Protein 7U9J (pdb70)

InterPro domains:
  IPR010335 Mesothelin [PF06060] (1-629)
  IPR026664 Stereocilin-related [PTHR23412] (51-610)

Secondary structure (DSSP, 8-state):
--SPPTT---SS--GGGGGS-HHHHHHHS-HHHHHHTGGGTTTS---HHHHHHHHHHHHHH-TT---HHHHTT-GGGGGG--HHHHHT-----HHHHHHHHHHTTTSPPPHHHHHHHHHHHHHHTS--HHHHHHHHHH-TTSGGGS-HHHHHTS-GGGGGG--GGGGTT--HHHHHHHHHHHHHHTTTS-HHHHHHHHGGGT-GGGT--/--SPPTT---SS--GGGGGS-HHHHHHH--HHHHHHTGGGTTTS---HHHHHHHHHHHHHH-TT---HHHHTT-GGGGGG--HHHHHT-----HHHHHHHHHHHTSS---HHHHHHHHHHHHHHTS--HHHHHHHHHH-TTSGGGS-HHHHHT--GGGGGG--GGGGTT--HHHHHHHHHHHHHHTTTS-HHHHHHHHGGGT-GGGG--

Nearest PDB structures (foldseek):
  7u9j-assembly2_B  TM=9.904E-01  e=1.096E-32  Homo sapiens
  8cx3-assembly6_F  TM=9.567E-01  e=3.334E-30  Homo sapiens
  8fsl-assembly2_F  TM=9.576E-01  e=5.582E-28  Insect expression vector pBlueBacmsGCA1His
  8cyh-assembly1_M  TM=9.096E-01  e=7.662E-26  Homo sapiens
  8cxc-assembly1_M  TM=9.349E-01  e=1.370E-24  Homo sapiens

Sequence (418 aa):
KTACPSGKKAREIDESLIFYKKWELEACVDAALLATQMDRVNAIPFTYEQLDVLKHKLDELYPQGYPESVIQHLGYLFLKMSPEDIRKWNVTSLETLKALLEVNKGHEMSPQVATLIDRFVKGRGQLDKDTLDTLTAFYPGYLCSLSPEELSSVPPSSIWAVRPQDLDTCDPRQLDVLYPKARLAFQNMNGSEYFVKIQSFLGHHHHHHKTACPSGKKAREIDESLIFYKKWELEACVDAALLATQMDRVNAIPFTYEQLDVLKHKLDELYPQGYPESVIQHLGYLFLKMSPEDIRKWNVTSLETLKALLEVNKGHEMSPQVATLIDRFVKGRGQLDKDTLDTLTAFYPGYLCSLSPEELSSVPPSSIWAVRPQDLDTCDPRQLDVLYPKARLAFQNMNGSEYFVKIQSFLGHHHHHH

GO terms:
  GO:0005576 extracellular region (C, TAS)
  GO:0005788 endoplasmic reticulum lumen (C, TAS)
  GO:0005886 plasma membrane (C, TAS)
  GO:0005886 plasma membrane (C, IDA)
  GO:0005515 protein binding (F, IPI)

Solvent-accessible surface area: 21860 Å² total; per-residue (Å²): 181,132,75,40,43,122,83,71,128,10,186,106,8,56,112,61,4,12,151,30,140,103,72,12,0,81,29,6,2,86,20,53,31,0,8,111,42,1,79,150,1,63,94,15,67,17,17,40,47,12,27,58,12,2,30,101,16,0,38,100,67,46,88,126,10,11,48,35,72,3,0,82,75,0,19,140,5,2,104,52,4,43,41,101,23,0,133,90,3,96,10,82,42,24,115,2,0,75,43,0,1,96,21,10,144,76,100,90,73,36,90,40,0,44,24,2,7,63,76,2,23,143,51,92,65,80,9,27,76,78,0,1,52,10,0,4,78,52,25,90,12,31,2,11,75,24,47,50,144,96,0,56,88,4,24,45,68,0,1,118,4,17,102,78,95,6,5,100,56,1,43,2,97,12,5,86,34,0,57,52,33,0,124,126,16,8,141,130,28,100,53,83,74,62,136,100,84,9,51,33,5,60,3,88,106,30,101,105,112,174,139,75,37,44,120,78,61,121,10,175,84,2,49,102,62,5,13,151,29,126,100,67,16,0,73,35,5,3,86,17,50,38,0,9,113,25,1,91,94,2,71,94,16,70,17,19,38,40,10,38,56,4,3,25,87,14,0,41,105,67,56,76,154,18,11,50,33,73,6,0,77,71,0,16,138,4,1,66,49,5,41,37,106,30,1,123,85,5,107,17,96,44,24,112,3,0,73,42,2,2,88,19,3,126,68,65,92,86,32,87,39,0,45,24,3,8,67,84,3,27,149,66,88,65,86,10,26,77,80,0,1,51,11,0,4,81,42,31,83,13,31,2,15,79,25,42,36,130,97,0,63,87,4,26,45,67,0,1,114,2,18,100,85,100,6,4,98,74,2,42,3,100,12,5,86,34,0,54,53,31,0,126,123,16,7,135,134,24,125,57,94,72,61,134,108,91,9,54,28,4,58,4,91,105,26,102,107,95

B-factor: mean 26.8, std 13.69, range [8.22, 131.92]

Structure (mmCIF, N/CA/C/O backbone):
data_7U9J
#
_entry.id   7U9J
#
_cell.length_a   96.762
_cell.length_b   78.611
_cell.length_c   74.332
_cell.angle_alpha   90.000
_cell.angle_beta   108.150
_cell.angle_gamma   90.000
#
_symmetry.space_group_name_H-M   'C 1 2 1'
#
loop_
_entity.id
_entity.type
_entity.pdbx_description
1 polymer 'Isoform 3 of Mesothelin'
2 non-polymer 'SULFATE ION'
3 non-polymer GLYCEROL
4 water water
#
loop_
_atom_site.group_PDB
_atom_site.id
_atom_site.type_symbol
_atom_site.label_atom_id
_atom_site.label_alt_id
_atom_site.label_comp_id
_atom_site.label_asym_id
_atom_site.label_entity_id
_atom_site.label_seq_id
_atom_site.pdbx_PDB_ins_code
_atom_site.Cartn_x
_atom_site.Cartn_y
_atom_site.Cartn_z
_atom_site.occupancy
_atom_site.B_iso_or_equiv
_atom_site.auth_seq_id
_atom_site.auth_comp_id
_atom_site.auth_asym_id
_atom_site.auth_atom_id
_atom_site.pdbx_PDB_model_num
ATOM 1 N N . LYS A 1 5 ? -23.44143 -14.57112 4.57607 1.000 96.99675 299 LYS A N 1
ATOM 2 C CA . LYS A 1 5 ? -24.42541 -13.52277 4.82721 1.000 96.30513 299 LYS A CA 1
ATOM 3 C C . LYS A 1 5 ? -23.81783 -12.15214 4.53172 1.000 85.35340 299 LYS A C 1
ATOM 4 O O . LYS A 1 5 ? -22.67298 -11.87870 4.89593 1.000 76.07029 299 LYS A O 1
ATOM 22 N N . THR A 1 6 ? -24.59570 -11.29461 3.86129 1.000 86.00133 300 THR A N 1
ATOM 23 C CA . THR A 1 6 ? -24.11093 -10.00147 3.39014 1.000 88.43104 300 THR A CA 1
ATOM 24 C C . THR A 1 6 ? -25.07576 -8.86492 3.72003 1.000 81.17122 300 THR A C 1
ATOM 25 O O . THR A 1 6 ? -24.96897 -7.78340 3.13276 1.000 79.43067 300 THR A O 1
ATOM 36 N N . ALA A 1 7 ? -26.00803 -9.07408 4.64918 1.000 65.12727 301 ALA A N 1
ATOM 37 C CA . ALA A 1 7 ? -27.01129 -8.07030 4.98235 1.000 53.89835 301 ALA A CA 1
ATOM 38 C C . ALA A 1 7 ? -27.07017 -7.88560 6.49050 1.000 39.39730 301 ALA A C 1
ATOM 39 O O . ALA A 1 7 ? -27.19756 -8.86042 7.23723 1.000 43.71394 301 ALA A O 1
ATOM 46 N N . CYS A 1 8 ? -26.98450 -6.63885 6.93136 1.000 40.63480 302 CYS A N 1
ATOM 47 C CA . CYS A 1 8 ? -27.04817 -6.35293 8.35773 1.000 37.01187 302 CYS A CA 1
ATOM 48 C C . CYS A 1 8 ? -28.47556 -6.54336 8.85842 1.000 39.37692 302 CYS A C 1
ATOM 49 O O . CYS A 1 8 ? -29.41705 -6.05488 8.22267 1.000 36.98480 302 CYS A O 1
ATOM 56 N N . PRO A 1 9 ? -28.68403 -7.24917 9.97203 1.000 38.65974 303 PRO A N 1
ATOM 57 C CA . PRO A 1 9 ? -30.03914 -7.34910 10.52480 1.000 40.19792 303 PRO A CA 1
ATOM 58 C C . PRO A 1 9 ? -30.62813 -5.97267 10.79459 1.000 41.32770 303 PRO A C 1
ATOM 59 O O . PRO A 1 9 ? -29.91465 -5.01247 11.09421 1.000 37.49211 303 PRO A O 1
ATOM 70 N N . SER A 1 10 ? -31.95182 -5.88694 10.68683 1.000 46.06365 304 SER A N 1
ATOM 71 C CA . SER A 1 10 ? -32.63480 -4.61629 10.88860 1.000 45.19652 304 SER A CA 1
ATOM 72 C C . SER A 1 10 ? -32.38742 -4.10441 12.30044 1.000 41.29732 304 SER A C 1
ATOM 73 O O . SER A 1 10 ? -32.50875 -4.85109 13.27598 1.000 40.79498 304 SER A O 1
ATOM 81 N N . GLY A 1 11 ? -32.04126 -2.82446 12.40542 1.000 37.27240 305 GLY A N 1
ATOM 82 C CA . GLY A 1 11 ? -31.77392 -2.20611 13.68393 1.000 37.89314 305 GLY A CA 1
ATOM 83 C C . GLY A 1 11 ? -30.39036 -2.44530 14.24774 1.000 33.31361 305 GLY A C 1
ATOM 84 O O . GLY A 1 11 ? -30.08073 -1.90733 15.31778 1.000 32.80646 305 GLY A O 1
ATOM 88 N N . LYS A 1 12 ? -29.54731 -3.22732 13.57380 1.000 28.58092 306 LYS A N 1
ATOM 89 C CA . LYS A 1 12 ? -28.21013 -3.53494 14.06603 1.000 27.90248 306 LYS A CA 1
ATOM 90 C C . LYS A 1 12 ? -27.11894 -2.72343 13.38088 1.000 26.95909 306 LYS A C 1
ATOM 91 O O . LYS A 1 12 ? -25.94492 -2.86913 13.73727 1.000 23.80677 306 LYS A O 1
ATOM 110 N N . LYS A 1 13 ? -27.46845 -1.88786 12.40522 1.000 30.84313 307 LYS A N 1
ATOM 111 C CA . LYS A 1 13 ? -26.46868 -1.06395 11.74124 1.000 26.62032 307 LYS A CA 1
ATOM 112 C C . LYS A 1 13 ? -25.76503 -0.17490 12.75698 1.000 27.98100 307 LYS A C 1
ATOM 113 O O . LYS A 1 13 ? -26.40671 0.54991 13.52222 1.000 31.40033 307 LYS A O 1
ATOM 132 N N . ALA A 1 14 ? -24.44107 -0.25333 12.77517 1.000 21.38636 308 ALA A N 1
ATOM 133 C CA . ALA A 1 14 ? -23.64120 0.51543 13.71392 1.000 21.31490 308 ALA A CA 1
ATOM 134 C C . ALA A 1 14 ? -23.52051 1.96238 13.25317 1.000 21.23789 308 ALA A C 1
ATOM 135 O O . ALA A 1 14 ? -23.16139 2.22769 12.10195 1.000 22.17191 308 ALA A O 1
ATOM 142 N N . ARG A 1 15 ? -23.85255 2.89630 14.14218 1.000 21.87656 309 ARG A N 1
ATOM 143 C CA . ARG A 1 15 ? -23.55777 4.30821 13.93435 1.000 23.24861 309 ARG A CA 1
ATOM 144 C C . ARG A 1 15 ? -22.46115 4.80815 14.86441 1.000 22.21137 309 ARG A C 1
ATOM 145 O O . ARG A 1 15 ? -22.05737 5.97229 14.76425 1.000 23.39552 309 ARG A O 1
ATOM 166 N N . GLU A 1 16 ? -21.95655 3.94810 15.74496 1.000 20.30695 310 GLU A N 1
ATOM 167 C CA . GLU A 1 16 ? -20.89829 4.28351 16.68040 1.000 19.62847 310 GLU A CA 1
ATOM 168 C C . GLU A 1 16 ? -20.09223 3.02803 16.95796 1.000 20.67789 310 GLU A C 1
ATOM 169 O O . GLU A 1 16 ? -20.60505 1.91174 16.84071 1.000 22.11376 310 GLU A O 1
ATOM 181 N N . ILE A 1 17 ? -18.83366 3.21443 17.33760 1.000 17.86503 311 ILE A N 1
ATOM 182 C CA . ILE A 1 17 ? -18.03298 2.12644 17.88346 1.000 17.58921 311 ILE A CA 1
ATOM 183 C C . ILE A 1 17 ? -18.22236 2.20146 19.39521 1.000 19.58647 311 ILE A C 1
ATOM 184 O O . ILE A 1 17 ? -17.67836 3.09314 20.05308 1.000 19.71936 311 ILE A O 1
ATOM 200 N N . ASP A 1 18 ? -19.00368 1.27166 19.94488 1.000 18.81295 312 ASP A N 1
ATOM 201 C CA . ASP A 1 18 ? -19.35788 1.29250 21.35809 1.000 20.52977 312 ASP A CA 1
ATOM 202 C C . ASP A 1 18 ? -19.46254 -0.14159 21.86404 1.000 21.70604 312 ASP A C 1
ATOM 203 O O . ASP A 1 18 ? -19.31615 -1.10171 21.10316 1.000 21.12831 312 ASP A O 1
ATOM 212 N N . GLU A 1 19 ? -19.73716 -0.27928 23.16635 1.000 18.56932 313 GLU A N 1
ATOM 213 C CA . GLU A 1 19 ? -19.63132 -1.58359 23.81219 1.000 20.23681 313 GLU A CA 1
ATOM 214 C C . GLU A 1 19 ? -20.65032 -2.58226 23.27844 1.000 20.83791 313 GLU A C 1
ATOM 215 O O . GLU A 1 19 ? -20.38271 -3.78837 23.28213 1.000 22.11247 313 GLU A O 1
ATOM 227 N N . SER A 1 20 ? -21.81223 -2.11230 22.81564 1.000 16.21521 314 SER A N 1
ATOM 228 C CA . SER A 1 20 ? -22.84747 -3.03212 22.35176 1.000 19.25483 314 SER A CA 1
ATOM 229 C C . SER A 1 20 ? -22.31173 -3.98568 21.29108 1.000 18.68244 314 SER A C 1
ATOM 230 O O . SER A 1 20 ? -22.70972 -5.15989 21.23816 1.000 22.16368 314 SER A O 1
ATOM 238 N N . LEU A 1 21 ? -21.35693 -3.52000 20.48573 1.000 20.17780 315 LEU A N 1
ATOM 239 C CA . LEU A 1 21 ? -20.83331 -4.32890 19.39540 1.000 16.84459 315 LEU A CA 1
ATOM 240 C C . LEU A 1 21 ? -20.14902 -5.60245 19.87733 1.000 13.42988 315 LEU A C 1
ATOM 241 O O . LEU A 1 21 ? -19.95915 -6.52267 19.07359 1.000 14.77959 315 LEU A O 1
ATOM 257 N N . ILE A 1 22 ? -19.79225 -5.70199 21.16290 1.000 16.29042 316 ILE A N 1
ATOM 258 C CA . ILE A 1 22 ? -19.13865 -6.93014 21.61135 1.000 21.23500 316 ILE A CA 1
ATOM 259 C C . ILE A 1 22 ? -20.08601 -8.11214 21.49427 1.000 22.28081 316 ILE A C 1
ATOM 260 O O . ILE A 1 22 ? -19.64311 -9.26014 21.36635 1.000 24.24714 316 ILE A O 1
ATOM 276 N N . PHE A 1 23 ? -21.39581 -7.86725 21.54223 1.000 21.12031 317 PHE A N 1
ATOM 277 C CA . PHE A 1 23 ? -22.31841 -8.99376 21.48535 1.000 19.49713 317 PHE A CA 1
ATOM 278 C C . PHE A 1 23 ? -22.57920 -9.46718 20.06326 1.000 18.86686 317 PHE A C 1
ATOM 279 O O . PHE A 1 23 ? -23.11181 -10.56774 19.88158 1.000 16.86294 317 PHE A O 1
ATOM 296 N N . TYR A 1 24 ? -22.18233 -8.68438 19.06358 1.000 18.89958 318 TYR A N 1
ATOM 297 C CA . TYR A 1 24 ? -22.36491 -9.07325 17.67348 1.000 16.54656 318 TYR A CA 1
ATOM 298 C C . TYR A 1 24 ? -21.55529 -10.31865 17.33377 1.000 21.03087 318 TYR A C 1
ATOM 299 O O . TYR A 1 24 ? -20.41076 -10.47995 17.76858 1.000 17.29070 318 TYR A O 1
ATOM 317 N N . LYS A 1 25 ? -22.15457 -11.19567 16.53578 1.000 21.11995 319 LYS A N 1
ATOM 318 C CA . LYS A 1 25 ? -21.41415 -12.29878 15.94841 1.000 21.40432 319 LYS A CA 1
ATOM 319 C C . LYS A 1 25 ? -20.47177 -11.77157 14.86889 1.000 18.06057 319 LYS A C 1
ATOM 320 O O . LYS A 1 25 ? -20.60521 -10.64520 14.38373 1.000 18.65796 319 LYS A O 1
ATOM 339 N N . LYS A 1 26 ? -19.51461 -12.61612 14.48403 1.000 18.30190 320 LYS A N 1
ATOM 340 C CA . LYS A 1 26 ? -18.49360 -12.21063 13.52165 1.000 22.92256 320 LYS A CA 1
ATOM 341 C C . LYS A 1 26 ? -19.11979 -11.65641 12.24361 1.000 21.30491 320 LYS A C 1
ATOM 342 O O . LYS A 1 26 ? -18.77658 -10.55507 11.78799 1.000 20.38070 320 LYS A O 1
ATOM 361 N N . TRP A 1 27 ? -20.05237 -12.40592 11.65382 1.000 19.46480 321 TRP A N 1
ATOM 362 C CA . TRP A 1 27 ? -20.67115 -11.95280 10.41485 1.000 23.72090 321 TRP A CA 1
ATOM 363 C C . TRP A 1 27 ? -21.47711 -10.67902 10.63647 1.000 23.36157 321 TRP A C 1
ATOM 364 O O . TRP A 1 27 ? -21.59921 -9.85384 9.72385 1.000 19.02738 321 TRP A O 1
ATOM 385 N N . GLU A 1 28 ? -22.01891 -10.49218 11.84293 1.000 18.87093 322 GLU A N 1
ATOM 386 C CA . GLU A 1 28 ? -22.74752 -9.26376 12.13993 1.000 19.43973 322 GLU A CA 1
ATOM 387 C C . GLU A 1 28 ? -21.81248 -8.06314 12.17140 1.000 20.63620 322 GLU A C 1
ATOM 388 O O . GLU A 1 28 ? -22.15721 -6.98986 11.66698 1.000 20.27593 322 GLU A O 1
ATOM 400 N N . LEU A 1 29 ? -20.62532 -8.21958 12.75813 1.000 15.58703 323 LEU A N 1
ATOM 401 C CA . LEU A 1 29 ? -19.64575 -7.14254 12.70039 1.000 14.53477 323 LEU A CA 1
ATOM 402 C C . LEU A 1 29 ? -19.25784 -6.85612 11.25731 1.000 16.87467 323 LEU A C 1
ATOM 403 O O . LEU A 1 29 ? -19.12279 -5.69347 10.85990 1.000 16.72793 323 LEU A O 1
ATOM 419 N N . GLU A 1 30 ? -19.08339 -7.90963 10.45321 1.000 18.50811 324 GLU A N 1
ATOM 420 C CA . GLU A 1 30 ? -18.69275 -7.71009 9.05990 1.000 23.16873 324 GLU A CA 1
ATOM 421 C C . GLU A 1 30 ? -19.76583 -6.94378 8.28736 1.000 25.24211 324 GLU A C 1
ATOM 422 O O . GLU A 1 30 ? -19.45360 -6.02364 7.52170 1.000 21.77224 324 GLU A O 1
ATOM 434 N N . ALA A 1 31 ? -21.03674 -7.29880 8.48136 1.000 20.07422 325 ALA A N 1
ATOM 435 C CA . ALA A 1 31 ? -22.11288 -6.72960 7.67940 1.000 27.41173 325 ALA A CA 1
ATOM 436 C C . ALA A 1 31 ? -22.65800 -5.41782 8.22749 1.000 26.60448 325 ALA A C 1
ATOM 437 O O . ALA A 1 31 ? -23.30879 -4.67827 7.47996 1.000 30.36337 325 ALA A O 1
ATOM 444 N N . CYS A 1 32 ? -22.41831 -5.11047 9.50460 1.000 20.84523 326 CYS A N 1
ATOM 445 C CA . CYS A 1 32 ? -23.06615 -3.98373 10.15943 1.000 24.29092 326 CYS A CA 1
ATOM 446 C C . CYS A 1 32 ? -22.13283 -2.83417 10.50682 1.000 18.52430 326 CYS A C 1
ATOM 447 O O . CYS A 1 32 ? -22.61927 -1.72538 10.75026 1.000 17.68309 326 CYS A O 1
ATOM 454 N N . VAL A 1 33 ? -20.82225 -3.05402 10.52066 1.000 16.73158 327 VAL A N 1
ATOM 455 C CA . VAL A 1 33 ? -19.85967 -2.03479 10.92263 1.000 17.97152 327 VAL A CA 1
ATOM 456 C C . VAL A 1 33 ? -19.17307 -1.53447 9.66079 1.000 17.12990 327 VAL A C 1
ATOM 457 O O . VAL A 1 33 ? -18.42275 -2.27421 9.01356 1.000 14.92844 327 VAL A O 1
ATOM 470 N N . ASP A 1 34 ? -19.42649 -0.27782 9.30981 1.000 19.76076 328 ASP A N 1
ATOM 471 C CA . ASP A 1 34 ? -18.77975 0.31441 8.14867 1.000 24.28753 328 ASP A CA 1
ATOM 472 C C . ASP A 1 34 ? -17.31817 0.62555 8.45437 1.000 19.16971 328 ASP A C 1
ATOM 473 O O . ASP A 1 34 ? -16.97873 1.09517 9.54443 1.000 14.87392 328 ASP A O 1
ATOM 482 N N . ALA A 1 35 ? -16.44831 0.35616 7.47549 1.000 19.35843 329 ALA A N 1
ATOM 483 C CA . ALA A 1 35 ? -15.01111 0.50012 7.69385 1.000 18.24626 329 ALA A CA 1
ATOM 484 C C . ALA A 1 35 ? -14.62797 1.95597 7.92923 1.000 18.41996 329 ALA A C 1
ATOM 485 O O . ALA A 1 35 ? -13.70628 2.24262 8.70268 1.000 15.47723 329 ALA A O 1
ATOM 492 N N . ALA A 1 36 ? -15.30710 2.88928 7.25839 1.000 16.85478 330 ALA A N 1
ATOM 493 C CA . ALA A 1 36 ? -15.00998 4.30229 7.47006 1.000 17.64109 330 ALA A CA 1
ATOM 494 C C . ALA A 1 36 ? -15.36566 4.72496 8.89091 1.000 17.37291 330 ALA A C 1
ATOM 495 O O . ALA A 1 36 ? -14.62524 5.48825 9.52366 1.000 15.95572 330 ALA A O 1
ATOM 502 N N . LEU A 1 37 ? -16.49229 4.23080 9.41224 1.000 18.07898 331 LEU A N 1
ATOM 503 C CA . LEU A 1 37 ? -16.84688 4.50834 10.79979 1.000 13.97448 331 LEU A CA 1
ATOM 504 C C . LEU A 1 37 ? -15.80087 3.94823 11.75211 1.000 17.19498 331 LEU A C 1
ATOM 505 O O . LEU A 1 37 ? -15.38040 4.62640 12.69766 1.000 17.79813 331 LEU A O 1
ATOM 521 N N . LEU A 1 38 ? -15.36330 2.71160 11.51331 1.000 15.51895 332 LEU A N 1
ATOM 522 C CA . LEU A 1 38 ? -14.35006 2.10279 12.36858 1.000 16.36268 332 LEU A CA 1
ATOM 523 C C . LEU A 1 38 ? -13.06477 2.92080 12.35739 1.000 12.70472 332 LEU A C 1
ATOM 524 O O . LEU A 1 38 ? -12.49677 3.22478 13.41251 1.000 14.45339 332 LEU A O 1
ATOM 540 N N . ALA A 1 39 ? -12.58304 3.27174 11.16400 1.000 11.19253 333 ALA A N 1
ATOM 541 C CA . ALA A 1 39 ? -11.34800 4.03927 11.05455 1.000 18.75723 333 ALA A CA 1
ATOM 542 C C . ALA A 1 39 ? -11.47309 5.38895 11.75021 1.000 19.31123 333 ALA A C 1
ATOM 543 O O . ALA A 1 39 ? -10.56081 5.81187 12.47096 1.000 17.35045 333 ALA A O 1
ATOM 550 N N . THR A 1 40 ? -12.59779 6.08104 11.54603 1.000 15.04971 334 THR A N 1
ATOM 551 C CA . THR A 1 40 ? -12.80009 7.37225 12.19431 1.000 16.94573 334 THR A CA 1
ATOM 552 C C . THR A 1 40 ? -12.80970 7.25784 13.71361 1.000 15.44638 334 THR A C 1
ATOM 553 O O . THR A 1 40 ? -12.39812 8.19651 14.40579 1.000 16.73389 334 THR A O 1
ATOM 564 N N . GLN A 1 41 ? -13.27614 6.13232 14.25409 1.000 11.81855 335 GLN A N 1
ATOM 565 C CA . GLN A 1 41 ? -13.44963 5.98117 15.69403 1.000 16.54451 335 GLN A CA 1
ATOM 566 C C . GLN A 1 41 ? -12.50012 4.94397 16.28890 1.000 13.45433 335 GLN A C 1
ATOM 567 O O . GLN A 1 41 ? -12.84486 4.25749 17.25339 1.000 17.30136 335 GLN A O 1
ATOM 581 N N . MET A 1 42 ? -11.29544 4.82734 15.72556 1.000 12.87920 336 MET A N 1
ATOM 582 C CA . MET A 1 42 ? -10.31254 3.89378 16.26474 1.000 14.32315 336 MET A CA 1
ATOM 583 C C . MET A 1 42 ? -9.97148 4.22165 17.71242 1.000 15.37137 336 MET A C 1
ATOM 584 O O . MET A 1 42 ? -9.57005 3.33132 18.47079 1.000 11.77225 336 MET A O 1
ATOM 598 N N . ASP A 1 43 ? -10.13687 5.48317 18.11992 1.000 15.54216 337 ASP A N 1
ATOM 599 C CA . ASP A 1 43 ? -9.82634 5.87457 19.48884 1.000 13.15527 337 ASP A CA 1
ATOM 600 C C . ASP A 1 43 ? -10.74302 5.22112 20.51797 1.000 16.46624 337 ASP A C 1
ATOM 601 O O . ASP A 1 43 ? -10.45638 5.31547 21.71614 1.000 13.14694 337 ASP A O 1
ATOM 610 N N . ARG A 1 44 ? -11.82887 4.57069 20.09109 1.000 12.70338 338 ARG A N 1
ATOM 611 C CA . ARG A 1 44 ? -12.74396 3.89207 21.00253 1.000 17.00930 338 ARG A CA 1
ATOM 612 C C . ARG A 1 44 ? -12.59235 2.37461 21.00887 1.000 16.52661 338 ARG A C 1
ATOM 613 O O . ARG A 1 44 ? -13.20415 1.71139 21.85331 1.000 14.57567 338 ARG A O 1
ATOM 634 N N . VAL A 1 45 ? -11.80199 1.80931 20.09909 1.000 15.96328 339 VAL A N 1
ATOM 635 C CA . VAL A 1 45 ? -11.77476 0.35859 19.93859 1.000 15.72444 339 VAL A CA 1
ATOM 636 C C . VAL A 1 45 ? -11.13131 -0.31106 21.14904 1.000 16.19391 339 VAL A C 1
ATOM 637 O O . VAL A 1 45 ? -11.67160 -1.27453 21.70539 1.000 14.12534 339 VAL A O 1
ATOM 650 N N . ASN A 1 46 ? -9.97114 0.18663 21.57839 1.000 12.59437 340 ASN A N 1
ATOM 651 C CA . ASN A 1 46 ? -9.17811 -0.54339 22.56095 1.000 15.67680 340 ASN A CA 1
ATOM 652 C C . ASN A 1 46 ? -9.86040 -0.65705 23.91996 1.000 17.45316 340 ASN A C 1
ATOM 653 O O . ASN A 1 46 ? -9.52362 -1.56445 24.68874 1.000 16.92585 340 ASN A O 1
ATOM 664 N N . ALA A 1 47 ? -10.81068 0.22176 24.23602 1.000 15.08935 341 ALA A N 1
ATOM 665 C CA . ALA A 1 47 ? -11.53944 0.10612 25.49316 1.000 13.35999 341 ALA A CA 1
ATOM 666 C C . ALA A 1 47 ? -12.64911 -0.93646 25.44456 1.000 13.23205 341 ALA A C 1
ATOM 667 O O . ALA A 1 47 ? -13.26252 -1.21270 26.47898 1.000 17.11940 341 ALA A O 1
ATOM 674 N N . ILE A 1 48 ? -12.91112 -1.52009 24.28210 1.000 18.25485 342 ILE A N 1
ATOM 675 C CA . ILE A 1 48 ? -14.00777 -2.46599 24.08507 1.000 18.66267 342 ILE A CA 1
ATOM 676 C C . ILE A 1 48 ? -13.39833 -3.86411 24.00494 1.000 12.32499 342 ILE A C 1
ATOM 677 O O . ILE A 1 48 ? -12.60243 -4.12209 23.09143 1.000 13.04834 342 ILE A O 1
ATOM 693 N N . PRO A 1 49 ? -13.74310 -4.78856 24.91167 1.000 13.06459 343 PRO A N 1
ATOM 694 C CA . PRO A 1 49 ? -13.03886 -6.08722 24.96393 1.000 16.37614 343 PRO A CA 1
ATOM 695 C C . PRO A 1 49 ? -13.50913 -7.08075 23.90286 1.000 13.01570 343 PRO A C 1
ATOM 696 O O . PRO A 1 49 ? -14.03559 -8.15449 24.19989 1.000 16.90715 343 PRO A O 1
ATOM 707 N N . PHE A 1 50 ? -13.28655 -6.73469 22.63843 1.000 12.79417 344 PHE A N 1
ATOM 708 C CA . PHE A 1 50 ? -13.55655 -7.66677 21.55346 1.000 13.57880 344 PHE A CA 1
ATOM 709 C C . PHE A 1 50 ? -12.68804 -8.91604 21.69811 1.000 17.50192 344 PHE A C 1
ATOM 710 O O . PHE A 1 50 ? -11.57594 -8.86937 22.23149 1.000 16.80222 344 PHE A O 1
ATOM 727 N N . THR A 1 51 ? -13.20583 -10.04386 21.21392 1.000 14.68470 345 THR A N 1
ATOM 728 C CA . THR A 1 51 ? -12.41173 -11.25989 21.12464 1.000 16.06203 345 THR A CA 1
ATOM 729 C C . THR A 1 51 ? -11.40725 -11.14761 19.97664 1.000 13.69673 345 THR A C 1
ATOM 730 O O . THR A 1 51 ? -11.39117 -10.17741 19.21494 1.000 13.51964 345 THR A O 1
ATOM 741 N N . TYR A 1 52 ? -10.56377 -12.17293 19.84399 1.000 16.79347 346 TYR A N 1
ATOM 742 C CA . TYR A 1 52 ? -9.56728 -12.18049 18.77733 1.000 17.32958 346 TYR A CA 1
ATOM 743 C C . TYR A 1 52 ? -10.22527 -12.14623 17.40052 1.000 16.90972 346 TYR A C 1
ATOM 744 O O . TYR A 1 52 ? -9.80865 -11.38358 16.52352 1.000 13.42127 346 TYR A O 1
ATOM 762 N N . GLU A 1 53 ? -11.24843 -12.97865 17.18457 1.000 15.37223 347 GLU A N 1
ATOM 763 C CA . GLU A 1 53 ? -11.86241 -13.05980 15.86023 1.000 16.98142 347 GLU A CA 1
ATOM 764 C C . GLU A 1 53 ? -12.61408 -11.77629 15.51329 1.000 13.98256 347 GLU A C 1
ATOM 765 O O . GLU A 1 53 ? -12.60635 -11.33514 14.35568 1.000 18.00565 347 GLU A O 1
ATOM 777 N N . GLN A 1 54 ? -13.26587 -11.15854 16.50001 1.000 13.54140 348 GLN A N 1
ATOM 778 C CA . GLN A 1 54 ? -13.92138 -9.87484 16.26301 1.000 15.01120 348 GLN A CA 1
ATOM 779 C C . GLN A 1 54 ? -12.90532 -8.81083 15.84997 1.000 16.41266 348 GLN A C 1
ATOM 780 O O . GLN A 1 54 ? -13.09767 -8.08862 14.85647 1.000 16.70041 348 GLN A O 1
ATOM 794 N N . LEU A 1 55 ? -11.80332 -8.70659 16.59730 1.000 16.81585 349 LEU A N 1
ATOM 795 C CA . LEU A 1 55 ? -10.76620 -7.75238 16.22596 1.000 17.12886 349 LEU A CA 1
ATOM 796 C C . LEU A 1 55 ? -10.17124 -8.08228 14.86741 1.000 17.94790 349 LEU A C 1
ATOM 797 O O . LEU A 1 55 ? -9.74831 -7.17825 14.14381 1.000 21.62269 349 LEU A O 1
ATOM 813 N N . ASP A 1 56 ? -10.11853 -9.36383 14.50877 1.000 15.09455 350 ASP A N 1
ATOM 814 C CA . ASP A 1 56 ? -9.63286 -9.73777 13.18659 1.000 17.33153 350 ASP A CA 1
ATOM 815 C C . ASP A 1 56 ? -10.57124 -9.22870 12.09890 1.000 18.08279 350 ASP A C 1
ATOM 816 O O . ASP A 1 56 ? -10.11682 -8.74965 11.05232 1.000 21.63405 350 ASP A O 1
ATOM 825 N N . VAL A 1 57 ? -11.88384 -9.32124 12.33139 1.000 13.01785 351 VAL A N 1
ATOM 826 C CA . VAL A 1 57 ? -12.84838 -8.71017 11.41401 1.000 19.21745 351 VAL A CA 1
ATOM 827 C C . VAL A 1 57 ? -12.53774 -7.22772 11.23291 1.000 12.99959 351 VAL A C 1
ATOM 828 O O . VAL A 1 57 ? -12.46249 -6.71389 10.10753 1.000 12.72556 351 VAL A O 1
ATOM 841 N N . LEU A 1 58 ? -12.36531 -6.51564 12.34851 1.000 14.22068 352 LEU A N 1
ATOM 842 C CA . LEU A 1 58 ? -12.13259 -5.07156 12.26450 1.000 13.31012 352 LEU A CA 1
ATOM 843 C C . LEU A 1 58 ? -10.81964 -4.75383 11.54353 1.000 13.54425 352 LEU A C 1
ATOM 844 O O . LEU A 1 58 ? -10.75230 -3.83095 10.71364 1.000 13.80537 352 LEU A O 1
ATOM 860 N N . LYS A 1 59 ? -9.76334 -5.50621 11.85373 1.000 14.69569 353 LYS A N 1
ATOM 861 C CA . LYS A 1 59 ? -8.47543 -5.30232 11.20207 1.000 12.69309 353 LYS A CA 1
ATOM 862 C C . LYS A 1 59 ? -8.58881 -5.52926 9.70193 1.000 17.43748 353 LYS A C 1
ATOM 863 O O . LYS A 1 59 ? -8.02062 -4.76990 8.90592 1.000 18.06290 353 LYS A O 1
ATOM 882 N N . HIS A 1 60 ? -9.32648 -6.56626 9.29367 1.000 14.35374 354 HIS A N 1
ATOM 883 C CA . HIS A 1 60 ? -9.51773 -6.80257 7.86889 1.000 15.75140 354 HIS A CA 1
ATOM 884 C C . HIS A 1 60 ? -10.28911 -5.66154 7.22299 1.000 19.49649 354 HIS A C 1
ATOM 885 O O . HIS A 1 60 ? -10.03131 -5.31128 6.06778 1.000 17.88160 354 HIS A O 1
ATOM 899 N N . LYS A 1 61 ? -11.26062 -5.08662 7.93886 1.000 16.25539 355 LYS A N 1
ATOM 900 C CA . LYS A 1 61 ? -11.96712 -3.93202 7.38862 1.000 15.57746 355 LYS A CA 1
ATOM 901 C C . LYS A 1 61 ? -11.00774 -2.77879 7.12964 1.000 16.83256 355 LYS A C 1
ATOM 902 O O . LYS A 1 61 ? -11.06930 -2.13094 6.07672 1.000 17.83556 355 LYS A O 1
ATOM 921 N N . LEU A 1 62 ? -10.11380 -2.50613 8.08253 1.000 11.97766 356 LEU A N 1
ATOM 922 C CA . LEU A 1 62 ? -9.13431 -1.44276 7.86985 1.000 15.98767 356 LEU A CA 1
ATOM 923 C C . LEU A 1 62 ? -8.22825 -1.76014 6.68518 1.000 14.65832 356 LEU A C 1
ATOM 924 O O . LEU A 1 62 ? -7.93425 -0.88147 5.86639 1.000 17.52949 356 LEU A O 1
ATOM 940 N N . ASP A 1 63 ? -7.76339 -3.01017 6.59028 1.000 15.80398 357 ASP A N 1
ATOM 941 C CA . ASP A 1 63 ? -6.94607 -3.42808 5.45230 1.000 14.53778 357 ASP A CA 1
ATOM 942 C C . ASP A 1 63 ? -7.67362 -3.18742 4.13295 1.000 15.10403 357 ASP A C 1
ATOM 943 O O . ASP A 1 63 ? -7.08439 -2.69213 3.16458 1.000 15.64326 357 ASP A O 1
ATOM 952 N N . GLU A 1 64 ? -8.95470 -3.56482 4.07021 1.000 16.26803 358 GLU A N 1
ATOM 953 C CA . GLU A 1 64 ? -9.73942 -3.35710 2.85683 1.000 20.26482 358 GLU A CA 1
ATOM 954 C C . GLU A 1 64 ? -9.85333 -1.87665 2.52523 1.000 16.61681 358 GLU A C 1
ATOM 955 O O . GLU A 1 64 ? -9.72335 -1.47628 1.36331 1.000 18.42776 358 GLU A O 1
ATOM 967 N N . LEU A 1 65 ? -10.11192 -1.04870 3.53647 1.000 16.60452 359 LEU A N 1
ATOM 968 C CA . LEU A 1 65 ? -10.29195 0.37519 3.28803 1.000 20.34853 359 LEU A CA 1
ATOM 969 C C . LEU A 1 65 ? -8.98368 1.04372 2.89316 1.000 17.67873 359 LEU A C 1
ATOM 970 O O . LEU A 1 65 ? -8.99349 2.01482 2.12819 1.000 16.47727 359 LEU A O 1
ATOM 986 N N . TYR A 1 66 ? -7.85518 0.53032 3.37971 1.000 16.95375 360 TYR A N 1
ATOM 987 C CA . TYR A 1 66 ? -6.54947 1.15974 3.19274 1.000 19.04042 360 TYR A CA 1
ATOM 988 C C . TYR A 1 66 ? -5.54897 0.15132 2.64629 1.000 16.33476 360 TYR A C 1
ATOM 989 O O . TYR A 1 66 ? -4.58953 -0.22534 3.32993 1.000 15.04095 360 TYR A O 1
ATOM 1007 N N . PRO A 1 67 ? -5.72940 -0.29155 1.40081 1.000 16.84095 361 PRO A N 1
ATOM 1008 C CA . PRO A 1 67 ? -4.72217 -1.17675 0.79615 1.000 17.63220 361 PRO A CA 1
ATOM 1009 C C . PRO A 1 67 ? -3.35529 -0.52757 0.69955 1.000 19.09893 361 PRO A C 1
ATOM 1010 O O . PRO A 1 67 ? -2.34325 -1.23927 0.66668 1.000 18.49935 361 PRO A O 1
ATOM 1021 N N . GLN A 1 68 ? -3.29341 0.80076 0.66494 1.000 17.44522 362 GLN A N 1
ATOM 1022 C CA . GLN A 1 68 ? -2.03335 1.52039 0.58147 1.000 20.12799 362 GLN A CA 1
ATOM 1023 C C . GLN A 1 68 ? -1.42037 1.80500 1.94771 1.000 19.50335 362 GLN A C 1
ATOM 1024 O O . GLN A 1 68 ? -0.37092 2.45355 2.01329 1.000 17.65023 362 GLN A O 1
ATOM 1038 N N . GLY A 1 69 ? -2.03642 1.34350 3.02414 1.000 18.60616 363 GLY A N 1
ATOM 1039 C CA . GLY A 1 69 ? -1.49393 1.53108 4.35986 1.000 15.02735 363 GLY A CA 1
ATOM 1040 C C . GLY A 1 69 ? -2.40385 2.42385 5.18502 1.000 13.30817 363 GLY A C 1
ATOM 1041 O O . GLY A 1 69 ? -2.99501 3.38271 4.67445 1.000 15.69773 363 GLY A O 1
ATOM 1045 N N . TYR A 1 70 ? -2.52218 2.11108 6.47042 1.000 17.49614 364 TYR A N 1
ATOM 1046 C CA . TYR A 1 70 ? -3.33434 2.94217 7.34432 1.000 16.35502 364 TYR A CA 1
ATOM 1047 C C . TYR A 1 70 ? -2.77535 4.36424 7.35479 1.000 16.83036 364 TYR A C 1
ATOM 1048 O O . TYR A 1 70 ? -1.55176 4.54999 7.32447 1.000 14.61211 364 TYR A O 1
ATOM 1066 N N . PRO A 1 71 ? -3.62619 5.38377 7.41043 1.000 14.33947 365 PRO A N 1
ATOM 1067 C CA . PRO A 1 71 ? -3.13537 6.74038 7.66078 1.000 16.67101 365 PRO A CA 1
ATOM 1068 C C . PRO A 1 71 ? -2.81620 6.93046 9.13529 1.000 14.68899 365 PRO A C 1
ATOM 1069 O O . PRO A 1 71 ? -3.31391 6.21461 10.00589 1.000 11.82975 365 PRO A O 1
ATOM 1080 N N . GLU A 1 72 ? -1.96284 7.91822 9.40993 1.000 15.94258 366 GLU A N 1
ATOM 1081 C CA . GLU A 1 72 ? -1.53970 8.12579 10.79022 1.000 18.20159 366 GLU A CA 1
ATOM 1082 C C . GLU A 1 72 ? -2.72469 8.47474 11.68685 1.000 15.47178 366 GLU A C 1
ATOM 1083 O O . GLU A 1 72 ? -2.69815 8.17937 12.88579 1.000 19.54655 366 GLU A O 1
ATOM 1095 N N . SER A 1 73 ? -3.77691 9.08349 11.13062 1.000 15.07871 367 SER A N 1
ATOM 1096 C CA . SER A 1 73 ? -4.96314 9.37697 11.93176 1.000 17.54143 367 SER A CA 1
ATOM 1097 C C . SER A 1 73 ? -5.55104 8.11072 12.54454 1.000 20.25157 367 SER A C 1
ATOM 1098 O O . SER A 1 73 ? -6.22021 8.17684 13.58243 1.000 19.65820 367 SER A O 1
ATOM 1106 N N . VAL A 1 74 ? -5.31838 6.95802 11.91880 1.000 18.53906 368 VAL A N 1
ATOM 1107 C CA . VAL A 1 74 ? -5.73291 5.67589 12.48087 1.000 13.97997 368 VAL A CA 1
ATOM 1108 C C . VAL A 1 74 ? -4.60772 5.03578 13.28222 1.000 14.80070 368 VAL A C 1
ATOM 1109 O O . VAL A 1 74 ? -4.84615 4.46487 14.34884 1.000 13.14984 368 VAL A O 1
ATOM 1122 N N . ILE A 1 75 ? -3.37396 5.13494 12.78206 1.000 12.89252 369 ILE A N 1
ATOM 1123 C CA . ILE A 1 75 ? -2.23541 4.51236 13.45100 1.000 13.57846 369 ILE A CA 1
ATOM 1124 C C . ILE A 1 75 ? -2.09957 5.02952 14.87739 1.000 15.51145 369 ILE A C 1
ATOM 1125 O O . ILE A 1 75 ? -1.82805 4.26062 15.80833 1.000 15.12420 369 ILE A O 1
ATOM 1141 N N . GLN A 1 76 ? -2.27787 6.33982 15.07322 1.000 17.26057 370 GLN A N 1
ATOM 1142 C CA . GLN A 1 76 ? -2.06649 6.92472 16.39197 1.000 19.57783 370 GLN A CA 1
ATOM 1143 C C . GLN A 1 76 ? -3.00147 6.33868 17.44089 1.000 20.00346 370 GLN A C 1
ATOM 1144 O O . GLN A 1 76 ? -2.70859 6.44607 18.63681 1.000 27.32183 370 GLN A O 1
ATOM 1158 N N . HIS A 1 77 ? -4.10406 5.71006 17.02470 1.000 20.33530 371 HIS A N 1
ATOM 1159 C CA . HIS A 1 77 ? -5.07713 5.13083 17.94221 1.000 13.94966 371 HIS A CA 1
ATOM 1160 C C . HIS A 1 77 ? -5.12481 3.60594 17.91506 1.000 14.91787 371 HIS A C 1
ATOM 1161 O O . HIS A 1 77 ? -5.96431 3.02100 18.60884 1.000 19.24079 371 HIS A O 1
ATOM 1175 N N . LEU A 1 78 ? -4.25761 2.94319 17.14127 1.000 16.12035 372 LEU A N 1
ATOM 1176 C CA . LEU A 1 78 ? -4.32673 1.48590 17.03426 1.000 16.33217 372 LEU A CA 1
ATOM 1177 C C . LEU A 1 78 ? -4.16279 0.80285 18.38871 1.000 15.55378 372 LEU A C 1
ATOM 1178 O O . LEU A 1 78 ? -4.81448 -0.21239 18.65966 1.000 15.51603 372 LEU A O 1
ATOM 1194 N N . GLY A 1 79 ? -3.28065 1.31680 19.23796 1.000 16.98399 373 GLY A N 1
ATOM 1195 C CA . GLY A 1 79 ? -3.07017 0.66854 20.52387 1.000 19.95629 373 GLY A CA 1
ATOM 1196 C C . GLY A 1 79 ? -2.62530 -0.77313 20.35461 1.000 18.80563 373 GLY A C 1
ATOM 1197 O O . GLY A 1 79 ? -1.76111 -1.09264 19.53039 1.000 14.93175 373 GLY A O 1
ATOM 1201 N N . TYR A 1 80 ? -3.23478 -1.66673 21.13862 1.000 20.00598 374 TYR A N 1
ATOM 1202 C CA . TYR A 1 80 ? -2.82936 -3.06725 21.13422 1.000 16.61557 374 TYR A CA 1
ATOM 1203 C C . TYR A 1 80 ? -3.13616 -3.77181 19.81720 1.000 19.28183 374 TYR A C 1
ATOM 1204 O O . TYR A 1 80 ? -2.56532 -4.83730 19.55419 1.000 12.11803 374 TYR A O 1
ATOM 1222 N N . LEU A 1 81 ? -3.99986 -3.20323 18.97281 1.000 20.70743 375 LEU A N 1
ATOM 1223 C CA . LEU A 1 81 ? -4.16414 -3.75157 17.63106 1.000 18.74495 375 LEU A CA 1
ATOM 1224 C C . LEU A 1 81 ? -2.86234 -3.72339 16.84088 1.000 13.76326 375 LEU A C 1
ATOM 1225 O O . LEU A 1 81 ? -2.74521 -4.43325 15.83608 1.000 13.32325 375 LEU A O 1
ATOM 1241 N N . PHE A 1 82 ? -1.89326 -2.89948 17.25009 1.000 14.71364 376 PHE A N 1
ATOM 1242 C CA . PHE A 1 82 ? -0.58492 -2.94818 16.61086 1.000 16.30966 376 PHE A CA 1
ATOM 1243 C C . PHE A 1 82 ? -0.02166 -4.35936 16.64145 1.000 16.85374 376 PHE A C 1
ATOM 1244 O O . PHE A 1 82 ? 0.66076 -4.77838 15.69935 1.000 14.78000 376 PHE A O 1
ATOM 1261 N N . LEU A 1 83 ? -0.31533 -5.11408 17.70422 1.000 16.63423 377 LEU A N 1
ATOM 1262 C CA . LEU A 1 83 ? 0.19727 -6.47084 17.82798 1.000 22.55411 377 LEU A CA 1
ATOM 1263 C C . LEU A 1 83 ? -0.40670 -7.41970 16.80412 1.000 20.95714 377 LEU A C 1
ATOM 1264 O O . LEU A 1 83 ? 0.10146 -8.53411 16.64704 1.000 19.44863 377 LEU A O 1
ATOM 1280 N N . LYS A 1 84 ? -1.46778 -7.01321 16.11358 1.000 18.18035 378 LYS A N 1
ATOM 1281 C CA . LYS A 1 84 ? -2.04974 -7.80714 15.04022 1.000 24.71208 378 LYS A CA 1
ATOM 1282 C C . LYS A 1 84 ? -1.51128 -7.43109 13.66680 1.000 20.61563 378 LYS A C 1
ATOM 1283 O O . LYS A 1 84 ? -1.89086 -8.06322 12.67627 1.000 13.25995 378 LYS A O 1
ATOM 1302 N N . MET A 1 85 ? -0.64262 -6.42747 13.58333 1.000 17.75918 379 MET A N 1
ATOM 1303 C CA . MET A 1 85 ? -0.07133 -6.01978 12.31043 1.000 15.52553 379 MET A CA 1
ATOM 1304 C C . MET A 1 85 ? 1.03750 -6.97349 11.88869 1.000 17.67074 379 MET A C 1
ATOM 1305 O O . MET A 1 85 ? 1.75153 -7.53942 12.72099 1.000 20.14986 379 MET A O 1
ATOM 1319 N N . SER A 1 86 ? 1.17221 -7.14686 10.58499 1.000 14.90257 380 SER A N 1
ATOM 1320 C CA . SER A 1 86 ? 2.32657 -7.81766 10.01207 1.000 20.58718 380 SER A CA 1
ATOM 1321 C C . SER A 1 86 ? 3.40106 -6.79488 9.66554 1.000 22.51236 380 SER A C 1
ATOM 1322 O O . SER A 1 86 ? 3.12734 -5.59189 9.57720 1.000 17.44605 380 SER A O 1
ATOM 1330 N N . PRO A 1 87 ? 4.64649 -7.23566 9.46614 1.000 20.05636 381 PRO A N 1
ATOM 1331 C CA . PRO A 1 87 ? 5.66878 -6.28635 8.99535 1.000 23.67580 381 PRO A CA 1
ATOM 1332 C C . PRO A 1 87 ? 5.28706 -5.62639 7.68469 1.000 22.21234 381 PRO A C 1
ATOM 1333 O O . PRO A 1 87 ? 5.57796 -4.44190 7.47736 1.000 23.16636 381 PRO A O 1
ATOM 1344 N N . GLU A 1 88 ? 4.62395 -6.36644 6.79386 1.000 28.00871 382 GLU A N 1
ATOM 1345 C CA . GLU A 1 88 ? 4.18678 -5.78371 5.53164 1.000 26.88996 382 GLU A CA 1
ATOM 1346 C C . GLU A 1 88 ? 3.18153 -4.66552 5.76791 1.000 20.66343 382 GLU A C 1
ATOM 1347 O O . GLU A 1 88 ? 3.22876 -3.62977 5.09501 1.000 23.39948 382 GLU A O 1
ATOM 1359 N N . ASP A 1 89 ? 2.25712 -4.85874 6.71442 1.000 17.47801 383 ASP A N 1
ATOM 1360 C CA . ASP A 1 89 ? 1.29149 -3.80892 7.01887 1.000 16.81449 383 ASP A CA 1
ATOM 1361 C C . ASP A 1 89 ? 2.00006 -2.53041 7.43272 1.000 15.94794 383 ASP A C 1
ATOM 1362 O O . ASP A 1 89 ? 1.57727 -1.42761 7.06907 1.000 14.44330 383 ASP A O 1
ATOM 1371 N N . ILE A 1 90 ? 3.08362 -2.66664 8.19660 1.000 17.76774 384 ILE A N 1
ATOM 1372 C CA . ILE A 1 90 ? 3.77258 -1.51236 8.75671 1.000 19.71588 384 ILE A CA 1
ATOM 1373 C C . ILE A 1 90 ? 4.67969 -0.85716 7.72490 1.000 18.16533 384 ILE A C 1
ATOM 1374 O O . ILE A 1 90 ? 4.88428 0.36146 7.76245 1.000 16.55274 384 ILE A O 1
ATOM 1390 N N . ARG A 1 91 ? 5.22215 -1.63454 6.78431 1.000 17.46955 385 ARG A N 1
ATOM 1391 C CA . ARG A 1 91 ? 6.07768 -1.05733 5.75450 1.000 19.75561 385 ARG A CA 1
ATOM 1392 C C . ARG A 1 91 ? 5.35427 -0.00347 4.92861 1.000 18.82992 385 ARG A C 1
ATOM 1393 O O . ARG A 1 91 ? 6.00894 0.86878 4.34826 1.000 16.62629 385 ARG A O 1
ATOM 1414 N N . LYS A 1 92 ? 4.02316 -0.06507 4.86001 1.000 17.89750 386 LYS A N 1
ATOM 1415 C CA . LYS A 1 92 ? 3.25618 0.92264 4.11329 1.000 20.59248 386 LYS A CA 1
ATOM 1416 C C . LYS A 1 92 ? 3.03842 2.21553 4.88626 1.000 17.68463 386 LYS A C 1
ATOM 1417 O O . LYS A 1 92 ? 2.67062 3.22800 4.28051 1.000 16.69208 386 LYS A O 1
ATOM 1436 N N . TRP A 1 93 ? 3.25478 2.20486 6.19752 1.000 14.70615 387 TRP A N 1
ATOM 1437 C CA . TRP A 1 93 ? 2.91619 3.35372 7.02273 1.000 15.40234 387 TRP A CA 1
ATOM 1438 C C . TRP A 1 93 ? 3.86255 4.51758 6.76546 1.000 18.47330 387 TRP A C 1
ATOM 1439 O O . TRP A 1 93 ? 5.05810 4.32982 6.52488 1.000 20.88648 387 TRP A O 1
ATOM 1460 N N . ASN A 1 94 ? 3.31500 5.72799 6.81390 1.000 17.33923 388 ASN A N 1
ATOM 1461 C CA . ASN A 1 94 ? 4.10485 6.95503 6.87297 1.000 26.09934 388 ASN A CA 1
ATOM 1462 C C . ASN A 1 94 ? 3.77414 7.60536 8.21262 1.000 23.73347 388 ASN A C 1
ATOM 1463 O O . ASN A 1 94 ? 2.72695 8.24336 8.36182 1.000 25.19424 388 ASN A O 1
ATOM 1474 N N . VAL A 1 95 ? 4.66933 7.44191 9.18149 1.000 22.84547 389 VAL A N 1
ATOM 1475 C CA . VAL A 1 95 ? 4.45191 7.88393 10.55407 1.000 21.00721 389 VAL A CA 1
ATOM 1476 C C . VAL A 1 95 ? 5.41904 9.02155 10.83960 1.000 23.01850 389 VAL A C 1
ATOM 1477 O O . VAL A 1 95 ? 6.64081 8.82596 10.81893 1.000 21.43751 389 VAL A O 1
ATOM 1490 N N . THR A 1 96 ? 4.86979 10.20667 11.11292 1.000 23.82954 390 THR A N 1
ATOM 1491 C CA . THR A 1 96 ? 5.65176 11.42428 11.27669 1.000 22.67340 390 THR A CA 1
ATOM 1492 C C . THR A 1 96 ? 5.67356 11.94676 12.70347 1.000 27.24387 390 THR A C 1
ATOM 1493 O O . THR A 1 96 ? 6.63050 12.62650 13.08270 1.000 26.29741 390 THR A O 1
ATOM 1504 N N . SER A 1 97 ? 4.65643 11.63587 13.50419 1.000 23.00521 391 SER A N 1
ATOM 1505 C CA . SER A 1 97 ? 4.55254 12.16339 14.85590 1.000 23.37556 391 SER A CA 1
ATOM 1506 C C . SER A 1 97 ? 5.22503 11.23129 15.84971 1.000 22.38054 391 SER A C 1
ATOM 1507 O O . SER A 1 97 ? 5.08545 10.00715 15.77179 1.000 19.19666 391 SER A O 1
ATOM 1515 N N . LEU A 1 98 ? 5.95084 11.82667 16.79285 1.000 25.36589 392 LEU A N 1
ATOM 1516 C CA . LEU A 1 98 ? 6.58656 11.05724 17.84919 1.000 25.07963 392 LEU A CA 1
ATOM 1517 C C . LEU A 1 98 ? 5.58660 10.59202 18.89766 1.000 27.40746 392 LEU A C 1
ATOM 1518 O O . LEU A 1 98 ? 5.84360 9.59173 19.57390 1.000 21.98075 392 LEU A O 1
ATOM 1534 N N . GLU A 1 99 ? 4.45217 11.28376 19.04297 1.000 18.87895 393 GLU A N 1
ATOM 1535 C CA . GLU A 1 99 ? 3.41491 10.80266 19.95040 1.000 21.14209 393 GLU A CA 1
ATOM 1536 C C . GLU A 1 99 ? 2.87113 9.46067 19.47403 1.000 17.73596 393 GLU A C 1
ATOM 1537 O O . GLU A 1 99 ? 2.59849 8.56459 20.28308 1.000 17.11029 393 GLU A O 1
ATOM 1549 N N . THR A 1 100 ? 2.72538 9.30044 18.15665 1.000 15.96008 394 THR A N 1
ATOM 1550 C CA . THR A 1 100 ? 2.33480 8.01106 17.59432 1.000 15.43295 394 THR A CA 1
ATOM 1551 C C . THR A 1 100 ? 3.37966 6.93863 17.89320 1.000 15.16991 394 THR A C 1
ATOM 1552 O O . THR A 1 100 ? 3.04046 5.81342 18.28195 1.000 14.26113 394 THR A O 1
ATOM 1563 N N . LEU A 1 101 ? 4.66125 7.26281 17.69300 1.000 15.59709 395 LEU A N 1
ATOM 1564 C CA . LEU A 1 101 ? 5.71056 6.28436 17.95816 1.000 15.92496 395 LEU A CA 1
ATOM 1565 C C . LEU A 1 101 ? 5.68154 5.85415 19.41803 1.000 16.51088 395 LEU A C 1
ATOM 1566 O O . LEU A 1 101 ? 5.77696 4.66090 19.72423 1.000 16.50192 395 LEU A O 1
ATOM 1582 N N . LYS A 1 102 ? 5.54461 6.81566 20.33281 1.000 17.44681 396 LYS A N 1
ATOM 1583 C CA . LYS A 1 102 ? 5.50170 6.48966 21.75413 1.000 18.30411 396 LYS A CA 1
ATOM 1584 C C . LYS A 1 102 ? 4.28467 5.63782 22.09118 1.000 17.92158 396 LYS A C 1
ATOM 1585 O O . LYS A 1 102 ? 4.39132 4.66970 22.85463 1.000 20.03689 396 LYS A O 1
ATOM 1604 N N . ALA A 1 103 ? 3.12016 5.97101 21.52332 1.000 16.47035 397 ALA A N 1
ATOM 1605 C CA . ALA A 1 103 ? 1.92622 5.16669 21.76792 1.000 19.48959 397 ALA A CA 1
ATOM 1606 C C . ALA A 1 103 ? 2.13627 3.72705 21.31257 1.000 17.72563 397 ALA A C 1
ATOM 1607 O O . ALA A 1 103 ? 1.80079 2.77850 22.03109 1.000 18.09700 397 ALA A O 1
ATOM 1614 N N . LEU A 1 104 ? 2.68755 3.54364 20.11210 1.000 17.25472 398 LEU A N 1
ATOM 1615 C CA . LEU A 1 104 ? 2.88958 2.19090 19.59947 1.000 17.35078 398 LEU A CA 1
ATOM 1616 C C . LEU A 1 104 ? 3.94156 1.43237 20.40855 1.000 18.98017 398 LEU A C 1
ATOM 1617 O O . LEU A 1 104 ? 3.76419 0.24635 20.70954 1.000 15.09558 398 LEU A O 1
ATOM 1633 N N . LEU A 1 105 ? 5.04866 2.08721 20.76424 1.000 16.64187 399 LEU A N 1
ATOM 1634 C CA . LEU A 1 105 ? 6.08041 1.40053 21.53583 1.000 21.59438 399 LEU A CA 1
ATOM 1635 C C . LEU A 1 105 ? 5.58807 1.03397 22.92977 1.000 21.86370 399 LEU A C 1
ATOM 1636 O O . LEU A 1 105 ? 6.05011 0.04225 23.50667 1.000 18.46317 399 LEU A O 1
ATOM 1652 N N . GLU A 1 106 ? 4.65136 1.80853 23.48375 1.000 19.58612 400 GLU A N 1
ATOM 1653 C CA . GLU A 1 106 ? 4.15577 1.50929 24.82325 1.000 25.17390 400 GLU A CA 1
ATOM 1654 C C . GLU A 1 106 ? 3.49180 0.13733 24.88729 1.000 22.92068 400 GLU A C 1
ATOM 1655 O O . GLU A 1 106 ? 3.65000 -0.58854 25.87613 1.000 25.94947 400 GLU A O 1
ATOM 1667 N N . VAL A 1 107 ? 2.74998 -0.24501 23.84403 1.000 18.66837 401 VAL A N 1
ATOM 1668 C CA . VAL A 1 107 ? 2.06426 -1.53760 23.86615 1.000 26.80251 401 VAL A CA 1
ATOM 1669 C C . VAL A 1 107 ? 2.99379 -2.72156 23.64700 1.000 23.66945 401 VAL A C 1
ATOM 1670 O O . VAL A 1 107 ? 2.59334 -3.86394 23.90404 1.000 32.86085 401 VAL A O 1
ATOM 1683 N N . ASN A 1 108 ? 4.21620 -2.49254 23.17752 1.000 26.12336 402 ASN A N 1
ATOM 1684 C CA . ASN A 1 108 ? 5.21353 -3.54883 23.07131 1.000 27.13543 402 ASN A CA 1
ATOM 1685 C C . ASN A 1 108 ? 6.12109 -3.62110 24.29026 1.000 26.75119 402 ASN A C 1
ATOM 1686 O O . ASN A 1 108 ? 7.04359 -4.44095 24.30802 1.000 36.98395 402 ASN A O 1
ATOM 1697 N N . LYS A 1 109 ? 5.88065 -2.78981 25.30148 1.000 32.64438 403 LYS A N 1
ATOM 1698 C CA . LYS A 1 109 ? 6.75723 -2.73439 26.46325 1.000 29.53151 403 LYS A CA 1
ATOM 1699 C C . LYS A 1 109 ? 6.79565 -4.08304 27.17478 1.000 31.44248 403 LYS A C 1
ATOM 1700 O O . LYS A 1 109 ? 5.80758 -4.82103 27.21664 1.000 38.68008 403 LYS A O 1
ATOM 1719 N N . GLY A 1 110 ? 7.96007 -4.40295 27.73675 1.000 32.35465 404 GLY A N 1
ATOM 1720 C CA . GLY A 1 110 ? 8.16431 -5.66247 28.41756 1.000 36.47647 404 GLY A CA 1
ATOM 1721 C C . GLY A 1 110 ? 8.50895 -6.83126 27.52096 1.000 39.81246 404 GLY A C 1
ATOM 1722 O O . GLY A 1 110 ? 8.66059 -7.95037 28.02699 1.000 38.10591 404 GLY A O 1
ATOM 1726 N N . HIS A 1 111 ? 8.64077 -6.61377 26.21282 1.000 46.10638 405 HIS A N 1
ATOM 1727 C CA . HIS A 1 111 ? 8.93902 -7.67336 25.26209 1.000 47.42683 405 HIS A CA 1
ATOM 1728 C C . HIS A 1 111 ? 10.15215 -7.29288 24.42381 1.000 52.74228 405 HIS A C 1
ATOM 1729 O O . HIS A 1 111 ? 10.48151 -6.11353 24.26532 1.000 44.58595 405 HIS A O 1
ATOM 1743 N N . GLU A 1 112 ? 10.81351 -8.31624 23.88393 1.000 54.47412 406 GLU A N 1
ATOM 1744 C CA . GLU A 1 112 ? 11.87780 -8.09711 22.91567 1.000 52.87441 406 GLU A CA 1
ATOM 1745 C C . GLU A 1 112 ? 11.31611 -7.44387 21.65324 1.000 49.09980 406 GLU A C 1
ATOM 1746 O O . GLU A 1 112 ? 10.12611 -7.54732 21.34268 1.000 53.23558 406 GLU A O 1
ATOM 1758 N N . MET A 1 113 ? 12.19333 -6.76956 20.91355 1.000 37.44482 407 MET A N 1
ATOM 1759 C CA . MET A 1 113 ? 11.76970 -6.10330 19.68929 1.000 35.61402 407 MET A CA 1
ATOM 1760 C C . MET A 1 113 ? 11.39089 -7.13716 18.63349 1.000 38.33750 407 MET A C 1
ATOM 1761 O O . MET A 1 113 ? 12.17913 -8.03188 18.30918 1.000 26.73832 407 MET A O 1
ATOM 1775 N N . SER A 1 114 ? 10.18142 -7.01137 18.10289 1.000 30.16596 408 SER A N 1
ATOM 1776 C CA . SER A 1 114 ? 9.68742 -7.87744 17.04278 1.000 21.86847 408 SER A CA 1
ATOM 1777 C C . SER A 1 114 ? 10.09458 -7.32653 15.68718 1.000 19.88202 408 SER A C 1
ATOM 1778 O O . SER A 1 114 ? 10.54031 -6.18500 15.56777 1.000 21.49260 408 SER A O 1
ATOM 1786 N N . PRO A 1 115 ? 9.94565 -8.11653 14.62193 1.000 20.87152 409 PRO A N 1
ATOM 1787 C CA . PRO A 1 115 ? 10.14066 -7.55019 13.27720 1.000 18.12155 409 PRO A CA 1
ATOM 1788 C C . PRO A 1 115 ? 9.22291 -6.37411 12.99912 1.000 20.16536 409 PRO A C 1
ATOM 1789 O O . PRO A 1 115 ? 9.60562 -5.44761 12.27022 1.000 19.34982 409 PRO A O 1
ATOM 1800 N N . GLN A 1 116 ? 8.02378 -6.37533 13.58610 1.000 21.24010 410 GLN A N 1
ATOM 1801 C CA . GLN A 1 116 ? 7.09799 -5.26492 13.39454 1.000 18.82519 410 GLN A CA 1
ATOM 1802 C C . GLN A 1 116 ? 7.65968 -3.97130 13.97654 1.000 20.04434 410 GLN A C 1
ATOM 1803 O O . GLN A 1 116 ? 7.67318 -2.93013 13.30880 1.000 17.22013 410 GLN A O 1
ATOM 1817 N N . VAL A 1 117 ? 8.13054 -4.01494 15.22347 1.000 18.02661 411 VAL A N 1
ATOM 1818 C CA . VAL A 1 117 ? 8.66221 -2.80575 15.84044 1.000 15.96216 411 VAL A CA 1
ATOM 1819 C C . VAL A 1 117 ? 9.93132 -2.35515 15.12882 1.000 18.55285 411 VAL A C 1
ATOM 1820 O O . VAL A 1 117 ? 10.18916 -1.15373 14.99994 1.000 18.85848 411 VAL A O 1
ATOM 1833 N N . ALA A 1 118 ? 10.74558 -3.30376 14.65872 1.000 20.49126 412 ALA A N 1
ATOM 1834 C CA . ALA A 1 118 ? 11.94934 -2.93806 13.91885 1.000 20.75320 412 ALA A CA 1
ATOM 1835 C C . ALA A 1 118 ? 11.59067 -2.19632 12.63726 1.000 18.16303 412 ALA A C 1
ATOM 1836 O O . ALA A 1 118 ? 12.18243 -1.15721 12.31951 1.000 17.33918 412 ALA A O 1
ATOM 1843 N N . THR A 1 119 ? 10.62106 -2.72306 11.88246 1.000 18.63277 413 THR A N 1
ATOM 1844 C CA . THR A 1 119 ? 10.15743 -2.02715 10.68601 1.000 19.00316 413 THR A CA 1
ATOM 1845 C C . THR A 1 119 ? 9.61247 -0.64593 11.03212 1.000 18.93089 413 THR A C 1
ATOM 1846 O O . THR A 1 119 ? 9.90455 0.33768 10.33982 1.000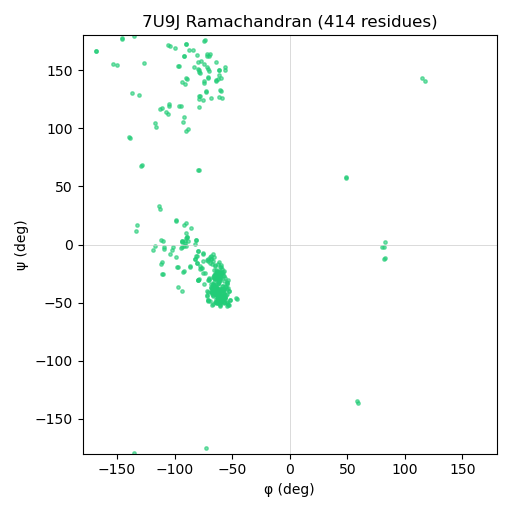 22.09270 413 THR A O 1
ATOM 1857 N N . LEU A 1 120 ? 8.80867 -0.55601 12.09512 1.000 17.83600 414 LEU A N 1
ATOM 1858 C CA . LEU A 1 120 ? 8.24507 0.72834 12.50196 1.000 19.85700 414 LEU A CA 1
ATOM 1859 C C . LEU A 1 120 ? 9.34194 1.75066 12.75957 1.000 19.29201 414 LEU A C 1
ATOM 1860 O O . LEU A 1 120 ? 9.29851 2.87252 12.24075 1.000 19.90259 414 LEU A O 1
ATOM 1876 N N . ILE A 1 121 ? 10.33828 1.37166 13.56055 1.000 17.58747 415 ILE A N 1
ATOM 1877 C CA . ILE A 1 121 ? 11.40973 2.29399 13.92447 1.000 16.77264 415 ILE A CA 1
ATOM 1878 C C . ILE A 1 121 ? 12.19935 2.70050 12.68810 1.000 21.70279 415 ILE A C 1
ATOM 1879 O O . ILE A 1 121 ? 12.51011 3.88345 12.48372 1.000 23.58563 415 ILE A O 1
ATOM 1895 N N . ASP A 1 122 ? 12.55579 1.71940 11.85544 1.000 22.79907 416 ASP A N 1
ATOM 1896 C CA . ASP A 1 122 ? 13.35351 2.00585 10.66955 1.000 26.07996 416 ASP A CA 1
ATOM 1897 C C . ASP A 1 122 ? 12.63219 2.98425 9.75389 1.000 31.48499 416 ASP A C 1
ATOM 1898 O O . ASP A 1 122 ? 13.21733 3.97526 9.29280 1.000 31.60334 416 ASP A O 1
ATOM 1907 N N . ARG A 1 123 ? 11.34295 2.74126 9.51016 1.000 27.16115 417 ARG A N 1
ATOM 1908 C CA . ARG A 1 123 ? 10.58517 3.61369 8.62392 1.000 28.97474 417 ARG A CA 1
ATOM 1909 C C . ARG A 1 123 ? 10.39517 4.99661 9.23253 1.000 29.64220 417 ARG A C 1
ATOM 1910 O O . ARG A 1 123 ? 10.45689 5.99941 8.51747 1.000 30.99575 417 ARG A O 1
ATOM 1931 N N . PHE A 1 124 ? 10.16609 5.07923 10.54612 1.000 22.42943 418 PHE A N 1
ATOM 1932 C CA . PHE A 1 124 ? 10.01824 6.38563 11.18303 1.000 22.00035 418 PHE A CA 1
ATOM 1933 C C . PHE A 1 124 ? 11.28770 7.21759 11.02461 1.000 22.90652 418 PHE A C 1
ATOM 1934 O O . PHE A 1 124 ? 11.23841 8.38479 10.60619 1.000 20.22038 418 PHE A O 1
ATOM 1951 N N . VAL A 1 125 ? 12.44238 6.62703 11.34601 1.000 19.63431 419 VAL A N 1
ATOM 1952 C CA . VAL A 1 125 ? 13.68693 7.38775 11.28679 1.000 20.26881 419 VAL A CA 1
ATOM 1953 C C . VAL A 1 125 ? 14.01879 7.76563 9.84929 1.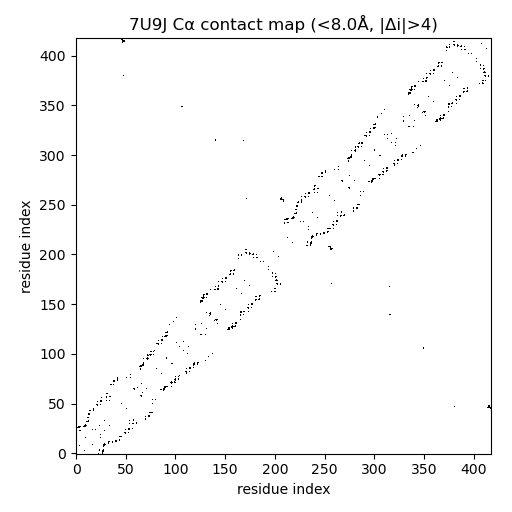000 28.27353 419 VAL A C 1
ATOM 1954 O O . VAL A 1 125 ? 14.47904 8.88197 9.57973 1.000 26.49213 419 VAL A O 1
ATOM 1967 N N . LYS A 1 126 ? 13.81082 6.84774 8.90272 1.000 28.36079 420 LYS A N 1
ATOM 1968 C CA . LYS A 1 126 ? 14.06257 7.19060 7.50759 1.000 29.57645 420 LYS A CA 1
ATOM 1969 C C . LYS A 1 126 ? 13.10567 8.27675 7.02768 1.000 33.28214 420 LYS A C 1
ATOM 1970 O O . LYS A 1 126 ? 13.48961 9.14115 6.23130 1.000 32.84640 420 LYS A O 1
ATOM 1989 N N . GLY A 1 127 ? 11.85699 8.25567 7.50048 1.000 24.85685 421 GLY A N 1
ATOM 1990 C CA . GLY A 1 127 ? 10.92229 9.30037 7.12359 1.000 29.71120 421 GLY A CA 1
ATOM 1991 C C . GLY A 1 127 ? 11.34647 10.66255 7.63242 1.000 30.45698 421 GLY A C 1
ATOM 1992 O O . GLY A 1 127 ? 11.18316 11.67200 6.94316 1.000 29.21556 421 GLY A O 1
ATOM 1996 N N . ARG A 1 128 ? 11.88960 10.71458 8.84950 1.000 32.13525 422 ARG A N 1
ATOM 1997 C CA . ARG A 1 128 ? 12.40987 11.98413 9.34457 1.000 28.13536 422 ARG A CA 1
ATOM 1998 C C . ARG A 1 128 ? 13.68597 12.41774 8.63247 1.000 31.92170 422 ARG A C 1
ATOM 1999 O O . ARG A 1 128 ? 14.09878 13.57189 8.78879 1.000 29.92550 422 ARG A O 1
ATOM 2020 N N . GLY A 1 129 ? 14.32023 11.53212 7.86561 1.000 27.10060 423 GLY A N 1
ATOM 2021 C CA . GLY A 1 129 ? 15.55165 11.85619 7.18143 1.000 20.37081 423 GLY A CA 1
ATOM 2022 C C . GLY A 1 129 ? 16.79806 11.72791 8.02357 1.000 26.76891 423 GLY A C 1
ATOM 2023 O O . GLY A 1 129 ? 17.90603 11.76411 7.47047 1.000 22.53910 423 GLY A O 1
ATOM 2027 N N . GLN A 1 130 ? 16.66011 11.57491 9.33679 1.000 22.22929 424 GLN A N 1
ATOM 2028 C CA . GLN A 1 130 ? 17.80264 11.46580 10.23210 1.000 21.09417 424 GLN A CA 1
ATOM 2029 C C . GLN A 1 130 ? 17.30219 11.01457 11.59658 1.000 17.66917 424 GLN A C 1
ATOM 2030 O O . GLN A 1 130 ? 16.10402 11.05265 11.88677 1.000 23.84517 424 GLN A O 1
ATOM 2044 N N . LEU A 1 131 ? 18.24479 10.60053 12.43685 1.000 20.43812 425 LEU A N 1
ATOM 2045 C CA . LEU A 1 131 ? 17.97088 10.28328 13.83624 1.000 19.08425 425 LEU A CA 1
ATOM 2046 C C . LEU A 1 131 ? 18.12972 11.56978 14.63846 1.000 18.47694 425 LEU A C 1
ATOM 2047 O O . LEU A 1 131 ? 19.24706 11.97766 14.96565 1.000 14.43222 425 LEU A O 1
ATOM 2063 N N . ASP A 1 132 ? 17.00956 12.22079 14.94250 1.000 17.67404 426 ASP A N 1
ATOM 2064 C CA . ASP A 1 132 ? 17.02524 13.49199 15.64922 1.000 14.26099 426 ASP A CA 1
ATOM 2065 C C . ASP A 1 132 ? 16.96891 13.27321 17.16157 1.000 17.04896 426 ASP A C 1
ATOM 2066 O O . ASP A 1 132 ? 16.79563 12.15623 17.65550 1.000 13.64069 426 ASP A O 1
ATOM 2075 N N . LYS A 1 133 ? 17.12884 14.37348 17.89996 1.000 13.76831 427 LYS A N 1
ATOM 2076 C CA . LYS A 1 133 ? 17.31370 14.28636 19.34554 1.000 14.66635 427 LYS A CA 1
ATOM 2077 C C . LYS A 1 133 ? 16.11711 13.63277 20.02925 1.000 16.57586 427 LYS A C 1
ATOM 2078 O O . LYS A 1 133 ? 16.27261 12.67257 20.79306 1.000 14.95309 427 LYS A O 1
ATOM 2097 N N . ASP A 1 134 ? 14.91131 14.14080 19.77096 1.000 17.46907 428 ASP A N 1
ATOM 2098 C CA . ASP A 1 134 ? 13.73625 13.63769 20.47813 1.000 16.52327 428 ASP A CA 1
ATOM 2099 C C . ASP A 1 134 ? 13.45199 12.18186 20.11972 1.000 15.85541 428 ASP A C 1
ATOM 2100 O O . ASP A 1 134 ? 13.08407 11.37489 20.99056 1.000 19.53747 428 ASP A O 1
ATOM 2109 N N . THR A 1 135 ? 13.61884 11.82761 18.84289 1.000 13.81343 429 THR A N 1
ATOM 2110 C CA . THR A 1 135 ? 13.45306 10.43724 18.43483 1.000 15.60044 429 THR A CA 1
ATOM 2111 C C . THR A 1 135 ? 14.41137 9.52912 19.19097 1.000 14.99562 429 THR A C 1
ATOM 2112 O O . THR A 1 135 ? 14.02696 8.44147 19.63383 1.000 19.95439 429 THR A O 1
ATOM 2123 N N . LEU A 1 136 ? 15.67132 9.94735 19.32554 1.000 15.47147 430 LEU A N 1
ATOM 2124 C CA . LEU A 1 136 ? 16.64318 9.13021 20.04207 1.000 14.91325 430 LEU A CA 1
ATOM 2125 C C . LEU A 1 136 ? 16.29328 9.03618 21.52061 1.000 14.23968 430 LEU A C 1
ATOM 2126 O O . LEU A 1 136 ? 16.46871 7.97773 22.13495 1.000 13.02408 430 LEU A O 1
ATOM 2142 N N . ASP A 1 137 ? 15.78425 10.12413 22.10680 1.000 15.16910 431 ASP A N 1
ATOM 2143 C CA . ASP A 1 137 ? 15.28217 10.05203 23.47589 1.000 21.45376 431 ASP A CA 1
ATOM 2144 C C . ASP A 1 137 ? 14.26892 8.92165 23.61001 1.000 18.30009 431 ASP A C 1
ATOM 2145 O O . ASP A 1 137 ? 14.39476 8.04952 24.47855 1.000 20.19713 431 ASP A O 1
ATOM 2154 N N . THR A 1 138 ? 13.26746 8.91161 22.72727 1.000 13.50648 432 THR A N 1
ATOM 2155 C CA . THR A 1 138 ? 12.20804 7.90579 22.81553 1.000 18.19909 432 THR A CA 1
ATOM 2156 C C . THR A 1 138 ? 12.75580 6.49402 22.60535 1.000 18.21224 432 THR A C 1
ATOM 2157 O O . THR A 1 138 ? 12.49438 5.57799 23.40405 1.000 17.23458 432 THR A O 1
ATOM 2168 N N . LEU A 1 139 ? 13.52648 6.30070 21.53290 1.000 14.91462 433 LEU A N 1
ATOM 2169 C CA . LEU A 1 139 ? 14.03109 4.96867 21.21967 1.000 16.20457 433 LEU A CA 1
ATOM 2170 C C . LEU A 1 139 ? 14.89403 4.42667 22.35178 1.000 15.94051 433 LEU A C 1
ATOM 2171 O O . LEU A 1 139 ? 14.77114 3.25534 22.72680 1.000 15.74643 433 LEU A O 1
ATOM 2187 N N . THR A 1 140 ? 15.78474 5.25627 22.90212 1.000 16.59779 434 THR A N 1
ATOM 2188 C CA . THR A 1 140 ? 16.61221 4.80880 24.01598 1.000 13.84258 434 THR A CA 1
ATOM 2189 C C . THR A 1 140 ? 15.76348 4.50644 25.24230 1.000 15.54548 434 THR A C 1
ATOM 2190 O O . THR A 1 140 ? 16.02461 3.53486 25.96236 1.000 14.98364 434 THR A O 1
ATOM 2201 N N . ALA A 1 141 ? 14.74051 5.32811 25.49658 1.000 17.14528 435 ALA A N 1
ATOM 2202 C CA . ALA A 1 141 ? 13.85284 5.07615 26.62505 1.000 18.47469 435 ALA A CA 1
ATOM 2203 C C . ALA A 1 141 ? 13.21776 3.69716 26.53145 1.000 19.71682 435 ALA A C 1
ATOM 2204 O O . ALA A 1 141 ? 13.04472 3.01662 27.54962 1.000 21.85792 435 ALA A O 1
ATOM 2211 N N . PHE A 1 142 ? 12.85429 3.26770 25.32244 1.000 16.81880 436 PHE A N 1
ATOM 2212 C CA . PHE A 1 142 ? 12.24224 1.95087 25.17265 1.000 20.40528 436 PHE A CA 1
ATOM 2213 C C . PHE A 1 142 ? 13.24078 0.84031 24.87446 1.000 24.39633 436 PHE A C 1
ATOM 2214 O O . PHE A 1 142 ? 12.95120 -0.32637 25.16866 1.000 20.84677 436 PHE A O 1
ATOM 2231 N N . TYR A 1 143 ? 14.40148 1.16796 24.31012 1.000 16.57711 437 TYR A N 1
ATOM 2232 C CA . TYR A 1 143 ? 15.39964 0.17062 23.92562 1.000 18.70065 437 TYR A CA 1
ATOM 2233 C C . TYR A 1 143 ? 16.77310 0.72750 24.27752 1.000 21.61967 437 TYR A C 1
ATOM 2234 O O . TYR A 1 143 ? 17.39197 1.44793 23.48353 1.000 19.23730 437 TYR A O 1
ATOM 2252 N N . PRO A 1 144 ? 17.28088 0.41762 25.47766 1.000 20.47863 438 PRO A N 1
ATOM 2253 C CA . PRO A 1 144 ? 18.49642 1.10028 25.95660 1.000 24.60163 438 PRO A CA 1
ATOM 2254 C C . PRO A 1 144 ? 19.71105 0.91576 25.06945 1.000 22.56072 438 PRO A C 1
ATOM 2255 O O . PRO A 1 144 ? 20.57921 1.79699 25.04499 1.000 21.25358 438 PRO A O 1
ATOM 2266 N N . GLY A 1 145 ? 19.80759 -0.19461 24.34426 1.000 20.84646 439 GLY A N 1
ATOM 2267 C CA . GLY A 1 145 ? 20.97782 -0.44723 23.52745 1.000 25.12288 439 GLY A CA 1
ATOM 2268 C C . GLY A 1 145 ? 20.79601 -0.10160 22.06487 1.000 19.01842 439 GLY A C 1
ATOM 2269 O O . GLY A 1 145 ? 21.55028 -0.58350 21.21537 1.000 22.26539 439 GLY A O 1
ATOM 2273 N N . TYR A 1 146 ? 19.81276 0.74529 21.75333 1.000 18.53327 440 TYR A N 1
ATOM 2274 C CA . TYR A 1 146 ? 19.55859 1.08579 20.35765 1.000 18.30819 440 TYR A CA 1
ATOM 2275 C C . TYR A 1 146 ? 20.74738 1.81545 19.74430 1.000 17.16027 440 TYR A C 1
ATOM 2276 O O . TYR A 1 146 ? 21.21520 1.45829 18.65701 1.000 18.43412 440 TYR A O 1
ATOM 2294 N N . LEU A 1 147 ? 21.24951 2.84673 20.42686 1.000 15.77109 441 LEU A N 1
ATOM 2295 C CA . LEU A 1 147 ? 22.29836 3.67488 19.83956 1.000 13.83448 441 LEU A CA 1
ATOM 2296 C C . LEU A 1 147 ? 23.51242 2.83829 19.45644 1.000 15.15295 441 LEU A C 1
ATOM 2297 O O . LEU A 1 147 ? 24.00488 2.92245 18.32608 1.000 21.04194 441 LEU A O 1
ATOM 2313 N N . CYS A 1 148 ? 24.00199 2.01135 20.37665 1.000 14.90739 442 CYS A N 1
ATOM 2314 C CA . CYS A 1 148 ? 25.17911 1.20384 20.08444 1.000 19.99288 442 CYS A CA 1
ATOM 2315 C C . CYS A 1 148 ? 24.85054 -0.05798 19.29923 1.000 16.60910 442 CYS A C 1
ATOM 2316 O O . CYS A 1 148 ? 25.75439 -0.85628 19.04235 1.000 16.42647 442 CYS A O 1
ATOM 2323 N N . SER A 1 149 ? 23.59435 -0.25361 18.90364 1.000 16.08982 443 SER A N 1
ATOM 2324 C CA . SER A 1 149 ? 23.26834 -1.28350 17.92894 1.000 17.56393 443 SER A CA 1
ATOM 2325 C C . SER A 1 149 ? 23.54778 -0.82468 16.50492 1.000 22.39594 443 SER A C 1
ATOM 2326 O O . SER A 1 149 ? 23.52057 -1.64998 15.58604 1.000 24.00852 443 SER A O 1
ATOM 2334 N N . LEU A 1 150 ? 23.83269 0.46165 16.31082 1.000 21.35332 444 LEU A N 1
ATOM 2335 C CA . LEU A 1 150 ? 24.08627 1.02305 14.99289 1.000 19.15968 444 LEU A CA 1
ATOM 2336 C C . LEU A 1 150 ? 25.56737 0.92978 14.64854 1.000 17.72341 444 LEU A C 1
ATOM 2337 O O . LEU A 1 150 ? 26.43334 1.10235 15.51096 1.000 14.96198 444 LEU A O 1
ATOM 2353 N N . SER A 1 151 ? 25.85101 0.66007 13.37828 1.000 14.12418 445 SER A N 1
ATOM 2354 C CA . SER A 1 151 ? 27.22489 0.56158 12.92551 1.000 23.99828 445 SER A CA 1
ATOM 2355 C C . SER A 1 151 ? 27.87822 1.94212 12.89711 1.000 17.59832 445 SER A C 1
ATOM 2356 O O . SER A 1 151 ? 27.19241 2.96746 12.92016 1.000 18.15554 445 SER A O 1
ATOM 2364 N N . PRO A 1 152 ? 29.21270 1.99182 12.85359 1.000 18.97698 446 PRO A N 1
ATOM 2365 C CA . PRO A 1 152 ? 29.88449 3.28723 12.65345 1.000 19.87024 446 PRO A CA 1
ATOM 2366 C C . PRO A 1 152 ? 29.37545 4.03751 11.43341 1.000 20.44750 446 PRO A C 1
ATOM 2367 O O . PRO A 1 152 ? 29.19178 5.26133 11.48999 1.000 20.64667 446 PRO A O 1
ATOM 2378 N N . GLU A 1 153 ? 29.12222 3.32740 10.33016 1.000 22.64149 447 GLU A N 1
ATOM 2379 C CA . GLU A 1 153 ? 28.62232 3.98651 9.12834 1.000 24.35584 447 GLU A CA 1
ATOM 2380 C C . GLU A 1 153 ? 27.25411 4.60646 9.37844 1.000 24.48530 447 GLU A C 1
ATOM 2381 O O . GLU A 1 153 ? 26.97092 5.71415 8.90897 1.000 24.42211 447 GLU A O 1
ATOM 2393 N N . GLU A 1 154 ? 26.39110 3.90668 10.11906 1.000 23.36876 448 GLU A N 1
ATOM 2394 C CA . GLU A 1 154 ? 25.08767 4.46778 10.45803 1.000 23.57044 448 GLU A CA 1
ATOM 2395 C C . GLU A 1 154 ? 25.22754 5.64514 11.41599 1.000 23.52428 448 GLU A C 1
ATOM 2396 O O . GLU A 1 154 ? 24.53232 6.65741 11.27019 1.000 20.63924 448 GLU A O 1
ATOM 2408 N N . LEU A 1 155 ? 26.12374 5.53414 12.39993 1.000 23.77159 449 LEU A N 1
ATOM 2409 C CA . LEU A 1 155 ? 26.30135 6.61709 13.36064 1.000 22.12594 449 LEU A CA 1
ATOM 2410 C C . LEU A 1 155 ? 26.86160 7.87425 12.70649 1.000 18.63294 449 LEU A C 1
ATOM 2411 O O . LEU A 1 155 ? 26.62573 8.98072 13.20280 1.000 17.34689 449 LEU A O 1
ATOM 2427 N N . SER A 1 156 ? 27.60532 7.73047 11.60476 1.000 18.99564 450 SER A N 1
ATOM 2428 C CA . SER A 1 156 ? 28.27260 8.88850 11.01561 1.000 17.84036 450 SER A CA 1
ATOM 2429 C C . SER A 1 156 ? 27.28193 9.94323 10.52907 1.000 21.11688 450 SER A C 1
ATOM 2430 O O . SER A 1 156 ? 27.60896 11.13600 10.52210 1.000 17.28631 450 SER A O 1
ATOM 2438 N N . SER A 1 157 ? 26.07879 9.53849 10.11962 1.000 20.87108 451 SER A N 1
ATOM 2439 C CA . SER A 1 157 ? 25.06908 10.47673 9.64044 1.000 23.91851 451 SER A CA 1
ATOM 2440 C C . SER A 1 157 ? 24.16742 11.01194 10.75346 1.000 21.84331 451 SER A C 1
ATOM 2441 O O . SER A 1 157 ? 23.19527 11.71564 10.45946 1.000 25.16225 451 SER A O 1
ATOM 2449 N N . VAL A 1 158 ? 24.45973 10.70132 12.00905 1.000 17.18527 452 VAL A N 1
ATOM 2450 C CA . VAL A 1 158 ? 23.66685 11.22363 13.12634 1.000 18.01604 452 VAL A CA 1
ATOM 2451 C C . VAL A 1 158 ? 24.09335 12.66386 13.40301 1.000 23.91934 452 VAL A C 1
ATOM 2452 O O . VAL A 1 158 ? 25.29425 12.91715 13.59256 1.000 20.36278 452 VAL A O 1
ATOM 2465 N N . PRO A 1 159 ? 23.16272 13.62411 13.45452 1.000 20.19051 453 PRO A N 1
ATOM 2466 C CA . PRO A 1 159 ? 23.57214 15.00729 13.68855 1.000 21.02285 453 PRO A CA 1
ATOM 2467 C C . PRO A 1 159 ? 24.06795 15.19138 15.10633 1.000 19.18006 453 PRO A C 1
ATOM 2468 O O . PRO A 1 159 ? 23.60970 14.50517 16.03796 1.000 14.23259 453 PRO A O 1
ATOM 2479 N N . PRO A 1 160 ? 25.01036 16.11363 15.33016 1.000 16.43852 454 PRO A N 1
ATOM 2480 C CA . PRO A 1 160 ? 25.50644 16.33902 16.69809 1.000 19.65583 454 PRO A CA 1
ATOM 2481 C C . PRO A 1 160 ? 24.44047 16.78576 17.68380 1.000 17.48111 454 PRO A C 1
ATOM 2482 O O . PRO A 1 160 ? 24.57653 16.51028 18.88134 1.000 12.58089 454 PRO A O 1
ATOM 2493 N N . SER A 1 161 ? 23.39485 17.48468 17.23636 1.000 19.37947 455 SER A N 1
ATOM 2494 C CA . SER A 1 161 ? 22.32779 17.86259 18.15972 1.000 19.89744 455 SER A CA 1
ATOM 2495 C C . SER A 1 161 ? 21.78461 16.63892 18.89224 1.000 16.17588 455 SER A C 1
ATOM 2496 O O . SER A 1 161 ? 21.50244 16.69232 20.09788 1.000 17.29807 455 SER A O 1
ATOM 2504 N N . SER A 1 162 ? 21.68526 15.50804 18.19001 1.000 13.34069 456 SER A N 1
ATOM 2505 C CA . SER A 1 162 ? 21.14487 14.29765 18.79495 1.000 13.37786 456 SER A CA 1
ATOM 2506 C C . SER A 1 162 ? 22.02228 13.76428 19.91800 1.000 14.53613 456 SER A C 1
ATOM 2507 O O . SER A 1 162 ? 21.54342 12.96659 20.72935 1.000 11.71686 456 SER A O 1
ATOM 2515 N N . ILE A 1 163 ? 23.28961 14.18025 19.98869 1.000 14.73114 457 ILE A N 1
ATOM 2516 C CA . ILE A 1 163 ? 24.13892 13.75921 21.09468 1.000 15.86369 457 ILE A CA 1
ATOM 2517 C C . ILE A 1 163 ? 23.54699 14.19812 22.42412 1.000 16.97981 457 ILE A C 1
ATOM 2518 O O . ILE A 1 163 ? 23.83993 13.59463 23.46251 1.000 12.45257 457 ILE A O 1
ATOM 2534 N N . TRP A 1 164 ? 22.71478 15.24260 22.42356 1.000 12.76063 458 TRP A N 1
ATOM 2535 C CA . TRP A 1 164 ? 22.09987 15.66839 23.67431 1.000 16.81798 458 TRP A CA 1
ATOM 2536 C C . TRP A 1 164 ? 21.09497 14.65667 24.21075 1.000 15.40288 458 TRP A C 1
ATOM 2537 O O . TRP A 1 164 ? 20.62941 14.81653 25.34439 1.000 17.26593 458 TRP A O 1
ATOM 2558 N N . ALA A 1 165 ? 20.74147 13.63916 23.42855 1.000 14.30419 459 ALA A N 1
ATOM 2559 C CA . ALA A 1 165 ? 19.92230 12.53047 23.89887 1.000 13.53041 459 ALA A CA 1
ATOM 2560 C C . ALA A 1 165 ? 20.75248 11.36610 24.42468 1.000 13.85846 459 ALA A C 1
ATOM 2561 O O . ALA A 1 165 ? 20.18081 10.37916 24.89432 1.000 17.39299 459 ALA A O 1
ATOM 2568 N N . VAL A 1 166 ? 22.07592 11.45760 24.37279 1.000 13.77400 460 VAL A N 1
ATOM 2569 C CA . VAL A 1 166 ? 22.94591 10.33272 24.69580 1.000 12.58679 460 VAL A CA 1
ATOM 2570 C C . VAL A 1 166 ? 23.35535 10.43759 26.15793 1.000 14.21421 460 VAL A C 1
ATOM 2571 O O . VAL A 1 166 ? 23.98086 11.41905 26.57179 1.000 16.11163 460 VAL A O 1
ATOM 2584 N N . ARG A 1 167 ? 23.00550 9.44751 26.92220 1.000 14.38156 461 ARG A N 1
ATOM 2585 C CA . ARG A 1 167 ? 23.36490 9.33006 28.32362 1.000 17.48969 461 ARG A CA 1
ATOM 2586 C C . ARG A 1 167 ? 24.59171 8.43811 28.47696 1.000 16.57710 461 ARG A C 1
ATOM 2587 O O . ARG A 1 167 ? 24.85208 7.58405 27.62334 1.000 15.23196 461 ARG A O 1
ATOM 2608 N N . PRO A 1 168 ? 25.38064 8.61222 29.54346 1.000 21.11037 462 PRO A N 1
ATOM 2609 C CA . PRO A 1 168 ? 26.63701 7.83997 29.64001 1.000 18.31218 462 PRO A CA 1
ATOM 2610 C C . PRO A 1 168 ? 26.42654 6.33626 29.55776 1.000 14.28823 462 PRO A C 1
ATOM 2611 O O . PRO A 1 168 ? 27.12948 5.65279 28.79938 1.000 17.52067 462 PRO A O 1
ATOM 2622 N N . GLN A 1 169 ? 25.44101 5.80424 30.28671 1.000 19.75312 463 GLN A N 1
ATOM 2623 C CA . GLN A 1 169 ? 25.18078 4.36874 30.25554 1.000 15.98093 463 GLN A CA 1
ATOM 2624 C C . GLN A 1 169 ? 24.79372 3.87404 28.86747 1.000 16.40040 463 GLN A C 1
ATOM 2625 O O . GLN A 1 169 ? 24.93893 2.68004 28.58515 1.000 13.03812 463 GLN A O 1
ATOM 2639 N N . ASP A 1 170 ? 24.29045 4.75444 28.00113 1.000 18.13709 464 ASP A N 1
ATOM 2640 C CA . ASP A 1 170 ? 23.96044 4.34560 26.64199 1.000 16.82771 464 ASP A CA 1
ATOM 2641 C C . ASP A 1 170 ? 25.19061 3.89863 25.86059 1.000 15.92709 464 ASP A C 1
ATOM 2642 O O . ASP A 1 170 ? 25.05358 3.15287 24.88344 1.000 15.78721 464 ASP A O 1
ATOM 2651 N N . LEU A 1 171 ? 26.38389 4.33744 26.26130 1.000 17.29208 465 LEU A N 1
ATOM 2652 C CA . LEU A 1 171 ? 27.60754 4.03057 25.53109 1.000 13.60822 465 LEU A CA 1
ATOM 2653 C C . LEU A 1 171 ? 28.32788 2.79061 26.04588 1.000 13.65235 465 LEU A C 1
ATOM 2654 O O . LEU A 1 171 ? 29.38423 2.44406 25.50679 1.000 17.63040 465 LEU A O 1
ATOM 2670 N N . ASP A 1 172 ? 27.77755 2.10158 27.04959 1.000 13.13854 466 ASP A N 1
ATOM 2671 C CA . ASP A 1 172 ? 28.47913 0.96298 27.63756 1.000 18.09661 466 ASP A CA 1
ATOM 2672 C C . ASP A 1 172 ? 28.77996 -0.11564 26.60302 1.000 18.63077 466 ASP A C 1
ATOM 2673 O O . ASP A 1 172 ? 29.85182 -0.73101 26.63666 1.000 22.94958 466 ASP A O 1
ATOM 2682 N N . THR A 1 173 ? 27.85120 -0.36759 25.68302 1.000 22.41869 467 THR A N 1
ATOM 2683 C CA . THR A 1 173 ? 28.01885 -1.43111 24.70054 1.000 25.96824 467 THR A CA 1
ATOM 2684 C C . THR A 1 173 ? 28.68735 -0.96352 23.41261 1.000 26.76937 467 THR A C 1
ATOM 2685 O O . THR A 1 173 ? 28.87527 -1.77774 22.50260 1.000 27.37175 467 THR A O 1
ATOM 2696 N N . CYS A 1 174 ? 29.06260 0.30888 23.31470 1.000 20.55364 468 CYS A N 1
ATOM 2697 C CA . CYS A 1 174 ? 29.75470 0.80232 22.13310 1.000 20.26375 468 CYS A CA 1
ATOM 2698 C C . CYS A 1 174 ? 31.23026 0.41459 22.17717 1.000 18.49285 468 CYS A C 1
ATOM 2699 O O . CYS A 1 174 ? 31.82705 0.27628 23.24846 1.000 18.29240 468 CYS A O 1
ATOM 2706 N N . ASP A 1 175 ? 31.81181 0.22809 21.00065 1.000 17.52531 469 ASP A N 1
ATOM 2707 C CA . ASP A 1 175 ? 33.22262 -0.08095 20.83351 1.000 17.85773 469 ASP A CA 1
ATOM 2708 C C . ASP A 1 175 ? 33.99455 1.12742 20.30545 1.000 19.29331 469 ASP A C 1
ATOM 2709 O O . ASP A 1 175 ? 33.40359 2.14536 19.92896 1.000 18.54682 469 ASP A O 1
ATOM 2718 N N . PRO A 1 176 ? 35.33033 1.05024 20.26961 1.000 13.53765 470 PRO A N 1
ATOM 2719 C CA . PRO A 1 176 ? 36.11501 2.24189 19.90596 1.000 15.78658 470 PRO A CA 1
ATOM 2720 C C . PRO A 1 176 ? 35.84272 2.78948 18.51492 1.000 16.88045 470 PRO A C 1
ATOM 2721 O O . PRO A 1 176 ? 36.07407 3.97937 18.29345 1.000 18.23451 470 PRO A O 1
ATOM 2732 N N . ARG A 1 177 ? 35.37796 1.98149 17.56256 1.000 16.96895 471 ARG A N 1
ATOM 2733 C CA . ARG A 1 177 ? 35.06122 2.52817 16.24407 1.000 19.88058 471 ARG A CA 1
ATOM 2734 C C . ARG A 1 177 ? 33.81010 3.39911 16.31477 1.000 16.06844 471 ARG A C 1
ATOM 2735 O O . ARG A 1 177 ? 33.79388 4.54445 15.83187 1.000 22.11016 471 ARG A O 1
ATOM 2756 N N . GLN A 1 178 ? 32.76085 2.88020 16.95522 1.000 18.07626 472 GLN A N 1
ATOM 2757 C CA . GLN A 1 178 ? 31.56092 3.67424 17.18510 1.000 17.45699 472 GLN A CA 1
ATOM 2758 C C . GLN A 1 178 ? 31.87886 4.93490 17.97618 1.000 11.52040 472 GLN A C 1
ATOM 2759 O O . GLN A 1 178 ? 31.37854 6.02088 17.65984 1.000 16.78991 472 GLN A O 1
ATOM 2773 N N . LEU A 1 179 ? 32.70728 4.81258 19.01332 1.000 15.09552 473 LEU A N 1
ATOM 2774 C CA . LEU A 1 179 ? 33.03829 5.98190 19.81867 1.000 16.49179 473 LEU A CA 1
ATOM 2775 C C . LEU A 1 179 ? 33.92324 6.95555 19.05059 1.000 16.18156 473 LEU A C 1
ATOM 2776 O O . LEU A 1 179 ? 33.83598 8.16524 19.27033 1.000 13.83585 473 LEU A O 1
ATOM 2792 N N . ASP A 1 180 ? 34.76469 6.46094 18.13965 1.000 14.87484 474 ASP A N 1
ATOM 2793 C CA . ASP A 1 180 ? 35.50663 7.36325 17.26894 1.000 15.46460 474 ASP A CA 1
ATOM 2794 C C . ASP A 1 180 ? 34.55867 8.17009 16.39903 1.000 16.27349 474 ASP A C 1
ATOM 2795 O O . ASP A 1 180 ? 34.83704 9.33219 16.08147 1.000 14.43498 474 ASP A O 1
ATOM 2804 N N . VAL A 1 181 ? 33.43717 7.57130 16.00007 1.000 16.40478 475 VAL A N 1
ATOM 2805 C CA . VAL A 1 181 ? 32.45353 8.34156 15.24161 1.000 17.10393 475 VAL A CA 1
ATOM 2806 C C . VAL A 1 181 ? 31.74633 9.35308 16.14213 1.000 12.08571 475 VAL A C 1
ATOM 2807 O O . VAL A 1 181 ? 31.57031 10.51969 15.76974 1.000 13.82572 475 VAL A O 1
ATOM 2820 N N . LEU A 1 182 ? 31.35048 8.93431 17.34484 1.000 11.93560 476 LEU A N 1
ATOM 2821 C CA . LEU A 1 182 ? 30.48823 9.77785 18.17031 1.000 12.87329 476 LEU A CA 1
ATOM 2822 C C . LEU A 1 182 ? 31.24561 10.89023 18.89950 1.000 14.72993 476 LEU A C 1
ATOM 2823 O O . LEU A 1 182 ? 30.67257 11.95882 19.14116 1.000 15.00981 476 LEU A O 1
ATOM 2839 N N . TYR A 1 183 ? 32.51357 10.67934 19.25619 1.000 12.98241 477 TYR A N 1
ATOM 2840 C CA . TYR A 1 183 ? 33.21754 11.65477 20.08707 1.000 12.57926 477 TYR A CA 1
ATOM 2841 C C . TYR A 1 183 ? 33.35725 13.01878 19.42541 1.000 13.85086 477 TYR A C 1
ATOM 2842 O O . TYR A 1 183 ? 33.14894 14.03352 20.11109 1.000 12.75172 477 TYR A O 1
ATOM 2860 N N . PRO A 1 184 ? 33.74170 13.13507 18.15176 1.000 12.61161 478 PRO A N 1
ATOM 2861 C CA . PRO A 1 184 ? 33.80792 14.48011 17.55107 1.000 13.76884 478 PRO A CA 1
ATOM 2862 C C . PRO A 1 184 ? 32.44904 15.15839 17.48204 1.000 11.96616 478 PRO A C 1
ATOM 2863 O O . PRO A 1 184 ? 32.33682 16.37445 17.71612 1.000 14.40376 478 PRO A O 1
ATOM 2874 N N . LYS A 1 185 ? 31.40050 14.38920 17.17888 1.000 15.71262 479 LYS A N 1
ATOM 2875 C CA . LYS A 1 185 ? 30.04909 14.93367 17.23055 1.000 12.48839 479 LYS A CA 1
ATOM 2876 C C . LYS A 1 185 ? 29.73378 15.46575 18.62166 1.000 12.46512 479 LYS A C 1
ATOM 2877 O O . LYS A 1 185 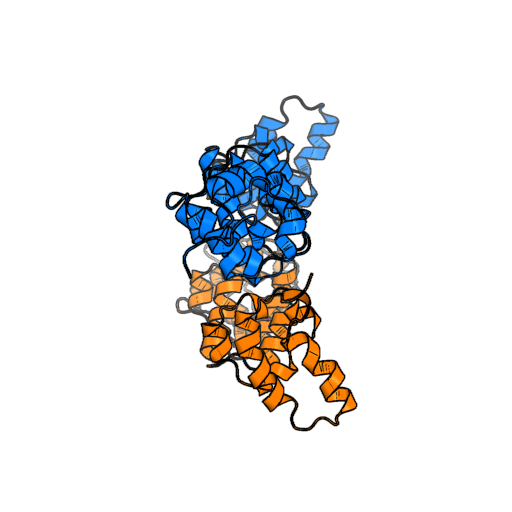? 29.08465 16.50732 18.76252 1.000 13.55629 479 LYS A O 1
ATOM 2896 N N . ALA A 1 186 ? 30.20229 14.77493 19.66406 1.000 11.19331 480 ALA A N 1
ATOM 2897 C CA . ALA A 1 186 ? 29.94930 15.23857 21.02452 1.000 10.95080 480 ALA A CA 1
ATOM 2898 C C . ALA A 1 186 ? 30.75247 16.49535 21.33914 1.000 12.93915 480 ALA A C 1
ATOM 2899 O O . ALA A 1 186 ? 30.24176 17.41553 21.98836 1.000 13.26994 480 ALA A O 1
ATOM 2906 N N . ARG A 1 187 ? 32.01100 16.55396 20.89379 1.000 11.27401 481 ARG A N 1
ATOM 2907 C CA . ARG A 1 187 ? 32.78583 17.78133 21.04174 1.000 17.23892 481 ARG A CA 1
ATOM 2908 C C . ARG A 1 187 ? 32.00927 18.96427 20.48659 1.000 16.46670 481 ARG A C 1
ATOM 2909 O O . ARG A 1 187 ? 31.90215 20.01784 21.12500 1.000 15.24395 481 ARG A O 1
ATOM 2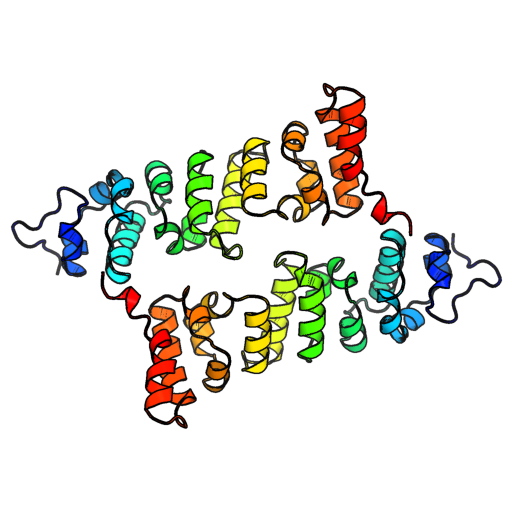930 N N . LEU A 1 188 ? 31.46044 18.80108 19.28270 1.000 16.03621 482 LEU A N 1
ATOM 2931 C CA . LEU A 1 188 ? 30.71398 19.89730 18.67587 1.000 19.14645 482 LEU A CA 1
ATOM 2932 C C . LEU A 1 188 ? 29.43300 20.19286 19.44549 1.000 16.69058 482 LEU A C 1
ATOM 2933 O O . LEU A 1 188 ? 29.12036 21.35785 19.71539 1.000 16.81995 482 LEU A O 1
ATOM 2949 N N . ALA A 1 189 ? 28.69237 19.15112 19.82757 1.000 16.48805 483 ALA A N 1
ATOM 2950 C CA . ALA A 1 189 ? 27.37361 19.35200 20.41564 1.000 14.04510 483 ALA A CA 1
ATOM 2951 C C . ALA A 1 189 ? 27.44615 20.03111 21.77660 1.000 13.99742 483 ALA A C 1
ATOM 2952 O O . ALA A 1 189 ? 26.55547 20.81592 22.11953 1.000 13.25663 483 ALA A O 1
ATOM 2959 N N . PHE A 1 190 ? 28.48547 19.75469 22.56163 1.000 12.27351 484 PHE A N 1
ATOM 2960 C CA . PHE A 1 190 ? 28.60158 20.30334 23.90418 1.000 16.19590 484 PHE A CA 1
ATOM 2961 C C . PHE A 1 190 ? 29.33258 21.63953 23.92415 1.000 14.39554 484 PHE A C 1
ATOM 2962 O O . PHE A 1 190 ? 29.79338 22.06757 24.98812 1.000 12.76629 484 PHE A O 1
ATOM 2979 N N . GLN A 1 191 ? 29.43192 22.30590 22.77102 1.000 14.82491 485 GLN A N 1
ATOM 2980 C CA . GLN A 1 191 ? 30.10516 23.59790 22.69095 1.000 15.55853 485 GLN A CA 1
ATOM 2981 C C . GLN A 1 191 ? 29.68401 24.51554 23.82878 1.000 15.82842 485 GLN A C 1
ATOM 2982 O O . GLN A 1 191 ? 30.52387 25.15526 24.47144 1.000 14.36313 485 GLN A O 1
ATOM 2996 N N . ASN A 1 192 ? 28.38146 24.60447 24.08013 1.000 16.43755 486 ASN A N 1
ATOM 2997 C CA . ASN A 1 192 ? 27.83833 25.58784 25.00224 1.000 17.75493 486 ASN A CA 1
ATOM 2998 C C . ASN A 1 192 ? 27.74699 25.08422 26.44032 1.000 19.50530 486 ASN A C 1
ATOM 2999 O O . ASN A 1 192 ? 27.20085 25.79510 27.28950 1.000 22.45233 486 ASN A O 1
ATOM 3010 N N . MET A 1 193 ? 28.32724 23.92534 26.75377 1.000 23.76354 487 MET A N 1
ATOM 3011 C CA . MET A 1 193 ? 28.33677 23.46553 28.13478 1.000 22.85353 487 MET A CA 1
ATOM 3012 C C . MET A 1 193 ? 29.33724 24.25434 28.96271 1.000 21.37083 487 MET A C 1
ATOM 3013 O O . MET A 1 193 ? 30.34022 24.76300 28.45714 1.000 27.96167 487 MET A O 1
ATOM 3027 N N . ASN A 1 194 ? 29.08134 24.29565 30.26603 1.000 28.31073 488 ASN A N 1
ATOM 3028 C CA . ASN A 1 194 ? 30.06764 24.83012 31.18745 1.000 33.18342 488 ASN A CA 1
ATOM 3029 C C . ASN A 1 194 ? 31.23813 23.85763 31.28391 1.000 30.19436 488 ASN A C 1
ATOM 3030 O O . ASN A 1 194 ? 31.08441 22.64598 31.10859 1.000 28.63658 488 ASN A O 1
ATOM 3041 N N . GLY A 1 195 ? 32.42282 24.40449 31.56592 1.000 25.29142 489 GLY A N 1
ATOM 3042 C CA . GLY A 1 195 ? 33.63869 23.62070 31.41223 1.000 19.35644 489 GLY A CA 1
ATOM 3043 C C . GLY A 1 195 ? 33.64787 22.37176 32.26890 1.000 19.50688 489 GLY A C 1
ATOM 3044 O O . GLY A 1 195 ? 34.02582 21.29088 31.80775 1.000 18.10465 489 GLY A O 1
ATOM 3048 N N . SER A 1 196 ? 33.23452 22.50454 33.52900 1.000 22.71710 490 SER A N 1
ATOM 3049 C CA . SER A 1 196 ? 33.20626 21.36015 34.43238 1.000 23.05856 490 SER A CA 1
ATOM 3050 C C . SER A 1 196 ? 32.26158 20.28647 33.91047 1.000 20.03656 490 SER A C 1
ATOM 3051 O O . SER A 1 196 ? 32.61614 19.09891 33.84202 1.000 16.39893 490 SER A O 1
ATOM 3059 N N . GLU A 1 197 ? 31.04367 20.69160 33.53887 1.000 18.74364 491 GLU A N 1
ATOM 3060 C CA . GLU A 1 197 ? 30.07962 19.73137 33.02027 1.000 21.04317 491 GLU A CA 1
ATOM 3061 C C . GLU A 1 197 ? 30.59201 19.08954 31.73942 1.000 18.61552 491 GLU A C 1
ATOM 3062 O O . GLU A 1 197 ? 30.42267 17.88405 31.53587 1.000 16.50559 491 GLU A O 1
ATOM 3074 N N . TYR A 1 198 ? 31.19969 19.88082 30.85193 1.000 18.27562 492 TYR A N 1
ATOM 3075 C CA . TYR A 1 198 ? 31.78222 19.31115 29.64092 1.000 14.68363 492 TYR A CA 1
ATOM 3076 C C . TYR A 1 198 ? 32.81452 18.24369 29.97937 1.000 14.15741 492 TYR A C 1
ATOM 3077 O O . TYR A 1 198 ? 32.81454 17.15598 29.39122 1.000 11.01290 492 TYR A O 1
ATOM 3095 N N . PHE A 1 199 ? 33.71687 18.53668 30.91781 1.000 13.96128 493 PHE A N 1
ATOM 3096 C CA . PHE A 1 199 ? 34.73863 17.54904 31.24226 1.000 14.97416 493 PHE A CA 1
ATOM 3097 C C . PHE A 1 199 ? 34.10070 16.27053 31.77045 1.000 18.21131 493 PHE A C 1
ATOM 3098 O O . PHE A 1 199 ? 34.56606 15.16573 31.46951 1.000 13.45524 493 PHE A O 1
ATOM 3115 N N . VAL A 1 200 ? 33.04410 16.40003 32.57675 1.000 15.68583 494 VAL A N 1
ATOM 3116 C CA . VAL A 1 200 ? 32.38533 15.20841 33.11151 1.000 14.77261 494 VAL A CA 1
ATOM 3117 C C . VAL A 1 200 ? 31.70672 14.42200 31.99257 1.000 14.63220 494 VAL A C 1
ATOM 3118 O O . VAL A 1 200 ? 31.92395 13.21435 31.84038 1.000 12.23213 494 VAL A O 1
ATOM 3131 N N . LYS A 1 201 ? 30.89825 15.10162 31.17686 1.000 16.47537 495 LYS A N 1
ATOM 3132 C CA . LYS A 1 201 ? 30.01106 14.43947 30.22960 1.000 11.12667 495 LYS A CA 1
ATOM 3133 C C . LYS A 1 201 ? 30.72965 13.91223 28.99756 1.000 11.06249 495 LYS A C 1
ATOM 3134 O O . LYS A 1 201 ? 30.19383 13.02965 28.31847 1.000 11.60593 495 LYS A O 1
ATOM 3153 N N . ILE A 1 202 ? 31.91912 14.43032 28.68747 1.000 12.82233 496 ILE A N 1
ATOM 3154 C CA . ILE A 1 202 ? 32.63249 13.98549 27.49420 1.000 11.88037 496 ILE A CA 1
ATOM 3155 C C . ILE A 1 202 ? 33.30600 12.63278 27.69682 1.000 11.07750 496 ILE A C 1
ATOM 3156 O O . ILE A 1 202 ? 33.60825 11.94948 26.71178 1.000 12.67994 496 ILE A O 1
ATOM 3172 N N . GLN A 1 203 ? 33.53775 12.22101 28.94623 1.000 9.77724 497 GLN A N 1
ATOM 3173 C CA . GLN A 1 203 ? 34.41193 11.07985 29.20533 1.000 14.17444 497 GLN A CA 1
ATOM 3174 C C . GLN A 1 203 ? 33.85859 9.79111 28.60724 1.000 12.06566 497 GLN A C 1
ATOM 3175 O O . GLN A 1 203 ? 34.61239 8.99089 28.04030 1.000 12.11056 497 GLN A O 1
ATOM 3189 N N . SER A 1 204 ? 32.54963 9.55827 28.73640 1.000 9.82489 498 SER A N 1
ATOM 3190 C CA . SER A 1 204 ? 31.98795 8.29878 28.25855 1.000 10.30625 498 SER A CA 1
ATOM 3191 C C . SER A 1 204 ? 32.15057 8.14247 26.75242 1.000 10.56401 498 SER A C 1
ATOM 3192 O O . SER A 1 204 ? 32.16394 7.01133 26.25244 1.000 11.08525 498 SER A O 1
ATOM 3200 N N . PHE A 1 205 ? 32.27551 9.24918 26.02010 1.000 9.67648 499 PHE A N 1
ATOM 3201 C CA . PHE A 1 205 ? 32.47323 9.18484 24.57941 1.000 11.52608 499 PHE A CA 1
ATOM 3202 C C . PHE A 1 205 ? 33.88892 8.78002 24.20043 1.000 11.34079 499 PHE A C 1
ATOM 3203 O O . PHE A 1 205 ? 34.14639 8.51882 23.02123 1.000 11.61824 499 PHE A O 1
ATOM 3220 N N . LEU A 1 206 ? 34.80110 8.69954 25.16674 1.000 11.75209 500 LEU A N 1
ATOM 3221 C CA . LEU A 1 206 ? 36.16300 8.25978 24.90180 1.000 12.66845 500 LEU A CA 1
ATOM 3222 C C . LEU A 1 206 ? 36.38157 6.78510 25.21210 1.000 16.11540 500 LEU A C 1
ATOM 3223 O O . LEU A 1 206 ? 37.34594 6.20120 24.70718 1.000 12.11829 500 LEU A O 1
ATOM 3239 N N . GLY A 1 207 ? 35.51028 6.17357 26.01362 1.000 12.25638 501 GLY A N 1
ATOM 3240 C CA . GLY A 1 207 ? 35.60977 4.76213 26.33025 1.000 13.08585 501 GLY A CA 1
ATOM 3241 C C . GLY A 1 207 ? 36.99567 4.33168 26.75952 1.000 17.54604 501 GLY A C 1
ATOM 3242 O O . GLY A 1 207 ? 37.58612 3.42494 26.16232 1.000 14.69309 501 GLY A O 1
ATOM 3246 N N . HIS A 1 208 ? 37.51834 4.97044 27.80912 1.000 14.57295 502 HIS A N 1
ATOM 3247 C CA . HIS A 1 208 ? 38.88640 4.69863 28.23269 1.000 14.74918 502 HIS A CA 1
ATOM 3248 C C . HIS A 1 208 ? 39.09258 3.21560 28.51336 1.000 12.99720 502 HIS A C 1
ATOM 3249 O O . HIS A 1 208 ? 40.16540 2.66717 28.23565 1.000 11.58334 502 HIS A O 1
ATOM 3263 N N . HIS A 1 209 ? 38.07189 2.54929 29.06156 1.000 14.24805 503 HIS A N 1
ATOM 3264 C CA . HIS A 1 209 ? 38.21468 1.15736 29.47305 1.000 13.81924 503 HIS A CA 1
ATOM 3265 C C . HIS A 1 209 ? 38.62855 0.23624 28.32960 1.000 16.99361 503 HIS A C 1
ATOM 3266 O O . HIS A 1 209 ? 39.18984 -0.83340 28.58941 1.000 13.79638 503 HIS A O 1
ATOM 3280 N N . HIS A 1 210 ? 38.36264 0.61231 27.07638 1.000 13.48479 504 HIS A N 1
ATOM 3281 C CA . HIS A 1 210 ? 38.74389 -0.23124 25.94873 1.000 14.05880 504 HIS A CA 1
ATOM 3282 C C . HIS A 1 210 ? 40.24836 -0.24455 25.69194 1.000 15.85711 504 HIS A C 1
ATOM 3283 O O . HIS A 1 210 ? 40.71409 -1.08544 24.91554 1.000 13.41212 504 HIS A O 1
ATOM 3297 N N . HIS A 1 211 ? 41.01235 0.67001 26.29590 1.000 16.07480 505 HIS A N 1
ATOM 3298 C CA . HIS A 1 211 ? 42.38334 0.92551 25.87611 1.000 14.39737 505 HIS A CA 1
ATOM 3299 C C . HIS A 1 211 ? 43.43422 0.65890 26.94350 1.000 14.91623 505 HIS A C 1
ATOM 3300 O O . HIS A 1 211 ? 44.62994 0.74964 26.64188 1.000 16.96321 505 HIS A O 1
ATOM 3314 N N . HIS A 1 212 ? 43.04039 0.31114 28.16357 1.000 13.10493 506 HIS A N 1
ATOM 3315 C CA . HIS A 1 212 ? 43.98383 -0.00547 29.22558 1.000 18.01486 506 HIS A CA 1
ATOM 3316 C C . HIS A 1 212 ? 43.51939 -1.26759 29.94036 1.000 17.05769 506 HIS A C 1
ATOM 3317 O O . HIS A 1 212 ? 42.50851 -1.87636 29.58025 1.000 19.87949 506 HIS A O 1
ATOM 3331 N N . HIS A 1 213 ? 44.27877 -1.67412 30.95046 1.000 20.65176 507 HIS A N 1
ATOM 3332 C CA . HIS A 1 213 ? 43.96855 -2.89214 31.69084 1.000 28.10849 507 HIS A CA 1
ATOM 3333 C C . HIS A 1 213 ? 43.16999 -2.57919 32.95251 1.000 25.60641 507 HIS A C 1
ATOM 3334 O O . HIS A 1 213 ? 43.12661 -1.43217 33.40276 1.000 26.38816 507 HIS A O 1
ATOM 3348 N N . LYS B 1 5 ? 56.79172 -3.22513 11.09409 1.000 83.12338 299 LYS B N 1
ATOM 3349 C CA . LYS B 1 5 ? 56.56719 -4.15254 12.19648 1.000 82.56403 299 LYS B CA 1
ATOM 3350 C C . LYS B 1 5 ? 56.29985 -5.55608 11.65965 1.000 84.57099 299 LYS B C 1
ATOM 3351 O O . LYS B 1 5 ? 55.14803 -5.97944 11.55408 1.000 85.49272 299 LYS B O 1
ATOM 3369 N N . THR B 1 6 ? 57.37396 -6.27949 11.32877 1.000 88.65060 300 THR B N 1
ATOM 3370 C CA . THR B 1 6 ? 57.25727 -7.59242 10.70725 1.000 96.88414 300 THR B CA 1
ATOM 3371 C C . THR B 1 6 ? 58.16724 -8.62694 11.35979 1.000 88.66818 300 THR B C 1
ATOM 3372 O O . THR B 1 6 ? 58.33597 -9.72135 10.80890 1.000 92.07772 300 THR B O 1
ATOM 3383 N N . ALA B 1 7 ? 58.75819 -8.31350 12.51031 1.000 68.69073 301 ALA B N 1
ATOM 3384 C CA . ALA B 1 7 ? 59.66696 -9.22406 13.19256 1.000 60.64041 301 ALA B CA 1
ATOM 3385 C C . ALA B 1 7 ? 59.36757 -9.20913 14.68184 1.000 50.49300 301 ALA B C 1
ATOM 3386 O O . ALA B 1 7 ? 59.27437 -8.13561 15.28396 1.000 48.05591 301 ALA B O 1
ATOM 3393 N N . CYS B 1 8 ? 59.21322 -10.38631 15.27012 1.000 44.51696 302 CYS B N 1
ATOM 3394 C CA . CYS B 1 8 ? 58.98575 -10.46006 16.70735 1.000 39.99480 302 CYS B CA 1
ATOM 3395 C C . CYS B 1 8 ? 60.28432 -10.13442 17.43966 1.000 36.15709 302 CYS B C 1
ATOM 3396 O O . CYS B 1 8 ? 61.33484 -10.68792 17.09686 1.000 32.73865 302 CYS B O 1
ATOM 3403 N N . PRO B 1 9 ? 60.26211 -9.25058 18.43971 1.000 42.31627 303 PRO B N 1
ATOM 3404 C CA . PRO B 1 9 ? 61.48237 -8.99270 19.21429 1.000 39.07765 303 PRO B CA 1
ATOM 3405 C C . PRO B 1 9 ? 62.05166 -10.26664 19.82055 1.000 42.15245 303 PRO B C 1
ATOM 3406 O O . PRO B 1 9 ? 61.33378 -11.23437 20.08581 1.000 35.74776 303 PRO B O 1
ATOM 3417 N N . SER B 1 10 ? 63.36769 -10.25451 20.02954 1.000 42.21739 304 SER B N 1
ATOM 3418 C CA . SER B 1 10 ? 64.05890 -11.41730 20.57008 1.000 39.24010 304 SER B CA 1
ATOM 3419 C C . SER B 1 10 ? 63.50333 -11.78678 21.93902 1.000 39.26025 304 SER B C 1
ATOM 3420 O O . SER B 1 10 ? 63.32689 -10.92678 22.80723 1.000 34.70299 304 SER B O 1
ATOM 3428 N N . GLY B 1 11 ? 63.21725 -13.07399 22.12357 1.000 40.45320 305 GLY B N 1
ATOM 3429 C CA . GLY B 1 11 ? 62.70023 -13.57092 23.37788 1.000 40.26027 305 GLY B CA 1
ATOM 3430 C C . GLY B 1 11 ? 61.22155 -13.35231 23.60066 1.000 34.49540 305 GLY B C 1
ATOM 3431 O O . GLY B 1 11 ? 60.70309 -13.78338 24.63799 1.000 31.50913 305 GLY B O 1
ATOM 3435 N N . LYS B 1 12 ? 60.52408 -12.69990 22.66911 1.000 36.45267 306 LYS B N 1
ATOM 3436 C CA . LYS B 1 12 ? 59.11593 -12.36678 22.84233 1.000 37.44791 306 LYS B CA 1
ATOM 3437 C C . LYS B 1 12 ? 58.17385 -13.29227 22.08172 1.000 33.45928 306 LYS B C 1
ATOM 3438 O O . LYS B 1 12 ? 56.95300 -13.16156 22.22646 1.000 27.13663 306 LYS B O 1
ATOM 3457 N N . LYS B 1 13 ? 58.69552 -14.21477 21.27885 1.000 33.77549 307 LYS B N 1
ATOM 3458 C CA . LYS B 1 13 ? 57.82261 -15.10910 20.53053 1.000 33.84741 307 LYS B CA 1
ATOM 3459 C C . LYS B 1 13 ? 56.98875 -15.93493 21.50056 1.000 33.80774 307 LYS B C 1
ATOM 3460 O O . LYS B 1 13 ? 57.52299 -16.57905 22.40864 1.000 34.08464 307 LYS B O 1
ATOM 3479 N N . ALA B 1 14 ? 55.67257 -15.90350 21.31311 1.000 27.30179 308 ALA B N 1
ATOM 3480 C CA . ALA B 1 14 ? 54.76374 -16.58266 22.22387 1.000 30.09666 308 ALA B CA 1
ATOM 3481 C C . ALA B 1 14 ? 54.82323 -18.08056 21.96520 1.000 34.72124 308 ALA B C 1
ATOM 3482 O O . ALA B 1 14 ? 54.60688 -18.53730 20.83710 1.000 35.28329 308 ALA B O 1
ATOM 3489 N N . ARG B 1 15 ? 55.11057 -18.83990 23.01511 1.000 32.29065 309 ARG B N 1
ATOM 3490 C CA . ARG B 1 15 ? 55.05950 -20.29170 22.97898 1.000 41.14299 309 ARG B CA 1
ATOM 3491 C C . ARG B 1 15 ? 53.88836 -20.83280 23.78315 1.000 36.82696 309 ARG B C 1
ATOM 3492 O O . ARG B 1 15 ? 53.66557 -22.04772 23.79986 1.000 37.46346 309 ARG B O 1
ATOM 3513 N N . GLU B 1 16 ? 53.14060 -19.95500 24.44836 1.000 36.42406 310 GLU B N 1
ATOM 3514 C CA . GLU B 1 16 ? 51.92951 -20.30845 25.17311 1.000 31.97379 310 GLU B CA 1
ATOM 3515 C C . GLU B 1 16 ? 51.05653 -19.06146 25.21861 1.000 33.22407 310 GLU B C 1
ATOM 3516 O O . GLU B 1 16 ? 51.55174 -17.93663 25.11743 1.000 33.35989 310 GLU B O 1
ATOM 3528 N N . ILE B 1 17 ? 49.75033 -19.26808 25.35699 1.000 25.76143 311 ILE B N 1
ATOM 3529 C CA . ILE B 1 17 ? 48.80167 -18.17821 25.57331 1.000 24.94462 311 ILE B CA 1
ATOM 3530 C C . ILE B 1 17 ? 48.62230 -17.98748 27.07749 1.000 29.76802 311 ILE B C 1
ATOM 3531 O O . ILE B 1 17 ? 48.03905 -18.84088 27.75134 1.000 27.22907 311 ILE B O 1
ATOM 3547 N N . ASP B 1 18 ? 49.14056 -16.88004 27.61317 1.000 27.04592 312 ASP B N 1
ATOM 3548 C CA . ASP B 1 18 ? 49.05431 -16.61492 29.04521 1.000 30.89800 312 ASP B CA 1
ATOM 3549 C C . ASP B 1 18 ? 48.91370 -15.11173 29.27379 1.000 26.59042 312 ASP B C 1
ATOM 3550 O O . ASP B 1 18 ? 48.94195 -14.31175 28.33433 1.000 20.91029 312 ASP B O 1
ATOM 3559 N N . GLU B 1 19 ? 48.76562 -14.73177 30.54719 1.000 21.77598 313 GLU B N 1
ATOM 3560 C CA . GLU B 1 19 ? 48.41580 -13.35301 30.87557 1.000 30.86206 313 GLU B CA 1
ATOM 3561 C C . GLU B 1 19 ? 49.52715 -12.37384 30.51454 1.000 27.76657 313 GLU B C 1
ATOM 3562 O O . GLU B 1 19 ? 49.24832 -11.19921 30.24604 1.000 26.67411 313 GLU B O 1
ATOM 3574 N N . SER B 1 20 ? 50.78419 -12.82356 30.51039 1.000 25.46902 314 SER B N 1
ATOM 3575 C CA . SER B 1 20 ? 51.88472 -11.91579 30.20500 1.000 26.39031 314 SER B CA 1
ATOM 3576 C C . SER B 1 20 ? 51.65470 -11.19378 28.88382 1.000 22.01974 314 SER B C 1
ATOM 3577 O O . SER B 1 20 ? 52.06759 -10.03714 28.72119 1.000 21.47576 314 SER B O 1
ATOM 3585 N N . LEU B 1 21 ? 50.95837 -11.84053 27.94626 1.000 20.98089 315 LEU B N 1
ATOM 3586 C CA . LEU B 1 21 ? 50.74728 -11.24874 26.63231 1.000 23.07635 315 LEU B CA 1
ATOM 3587 C C . LEU B 1 21 ? 49.96785 -9.94081 26.68478 1.000 19.12136 315 LEU B C 1
ATOM 3588 O O . LEU B 1 21 ? 49.96570 -9.20588 25.69189 1.000 20.40206 315 LEU B O 1
ATOM 3604 N N . ILE B 1 22 ? 49.30340 -9.62134 27.79990 1.000 20.17682 316 ILE B N 1
ATOM 3605 C CA . ILE B 1 22 ? 48.59304 -8.34722 27.84722 1.000 19.68688 316 ILE B CA 1
ATOM 3606 C C . ILE B 1 22 ? 49.57081 -7.18608 27.75380 1.000 20.14090 316 ILE B C 1
ATOM 3607 O O . ILE B 1 22 ? 49.18636 -6.08586 27.34515 1.000 20.13874 316 ILE B O 1
ATOM 3623 N N . PHE B 1 23 ? 50.83007 -7.39471 28.14297 1.000 21.35719 317 PHE B N 1
ATOM 3624 C CA . PHE B 1 23 ? 51.80129 -6.30829 28.09098 1.000 21.36834 317 PHE B CA 1
ATOM 3625 C C . PHE B 1 23 ? 52.39867 -6.12314 26.70352 1.000 20.80133 317 PHE B C 1
ATOM 3626 O O . PHE B 1 23 ? 53.04097 -5.09785 26.45515 1.000 21.33471 317 PHE B O 1
ATOM 3643 N N . TYR B 1 24 ? 52.18748 -7.07366 25.79765 1.000 20.40138 318 TYR B N 1
ATOM 3644 C CA . TYR B 1 24 ? 52.64731 -6.91910 24.42578 1.000 23.44859 318 TYR B CA 1
ATOM 3645 C C . TYR B 1 24 ? 51.92673 -5.75598 23.75489 1.000 22.70654 318 TYR B C 1
ATOM 3646 O O . TYR B 1 24 ? 50.72862 -5.54472 23.96094 1.000 19.77656 318 TYR B O 1
ATOM 3664 N N . LYS B 1 25 ? 52.65821 -5.00845 22.93385 1.000 22.96044 319 LYS B N 1
ATOM 3665 C CA . LYS B 1 25 ? 52.02482 -4.00529 22.09315 1.000 22.81664 319 LYS B CA 1
ATOM 3666 C C . LYS B 1 25 ? 51.18842 -4.68897 21.01305 1.000 22.99563 319 LYS B C 1
ATOM 3667 O O . LYS B 1 25 ? 51.33128 -5.88419 20.74710 1.000 21.44830 319 LYS B O 1
ATOM 3686 N N . LYS B 1 26 ? 50.29530 -3.91595 20.39064 1.000 29.19208 320 LYS B N 1
ATOM 3687 C CA . LYS B 1 26 ? 49.43469 -4.47951 19.35435 1.000 27.26702 320 LYS B CA 1
ATOM 3688 C C . LYS B 1 26 ? 50.26327 -5.15443 18.26654 1.000 25.96977 320 LYS B C 1
ATOM 3689 O O . LYS B 1 26 ? 50.04487 -6.32635 17.92977 1.000 23.98921 320 LYS B O 1
ATOM 3708 N N . TRP B 1 27 ? 51.23280 -4.42540 17.70926 1.000 23.10782 321 TRP B N 1
ATOM 3709 C CA . TRP B 1 27 ? 52.06016 -4.99985 16.65581 1.000 24.37672 321 TRP B CA 1
ATOM 3710 C C . TRP B 1 27 ? 52.89354 -6.15991 17.17847 1.000 24.51218 321 TRP B C 1
ATOM 3711 O O . TRP B 1 27 ? 53.20426 -7.08900 16.42432 1.000 29.63894 321 TRP B O 1
ATOM 3732 N N . GLU B 1 28 ? 53.24516 -6.14196 18.46532 1.000 22.91024 322 GLU B N 1
ATOM 3733 C CA . GLU B 1 28 ? 53.96264 -7.27657 19.03435 1.000 23.41265 322 GLU B CA 1
ATOM 3734 C C . GLU B 1 28 ? 53.07591 -8.51762 19.08066 1.000 22.06031 322 GLU B C 1
ATOM 3735 O O . GLU B 1 28 ? 53.53979 -9.62438 18.78939 1.000 22.32538 322 GLU B O 1
ATOM 3747 N N . LEU B 1 29 ? 51.79750 -8.36231 19.43918 1.000 23.63039 323 LEU B N 1
ATOM 3748 C CA . LEU B 1 29 ? 50.88513 -9.49991 19.35266 1.000 25.56476 323 LEU B CA 1
ATOM 3749 C C . LEU B 1 29 ? 50.75275 -9.98342 17.91642 1.000 25.82860 323 LEU B C 1
ATOM 3750 O O . LEU B 1 29 ? 50.72570 -11.19309 17.66044 1.000 24.30439 323 LEU B O 1
ATOM 3766 N N . GLU B 1 30 ? 50.67453 -9.05217 16.96296 1.000 28.10033 324 GLU B N 1
ATOM 3767 C CA . GLU B 1 30 ? 50.56347 -9.45562 15.56566 1.000 30.04476 324 GLU B CA 1
ATOM 3768 C C . GLU B 1 30 ? 51.76993 -10.27997 15.13874 1.000 29.00432 324 GLU B C 1
ATOM 3769 O O . GLU B 1 30 ? 51.62065 -11.31621 14.48082 1.000 25.28098 324 GLU B O 1
ATOM 3781 N N . ALA B 1 31 ? 52.97149 -9.85198 15.52966 1.000 25.66477 325 ALA B N 1
ATOM 3782 C CA . ALA B 1 31 ? 54.19870 -10.46964 15.04435 1.000 25.18789 325 ALA B CA 1
ATOM 3783 C C . ALA B 1 31 ? 54.65272 -11.68199 15.85238 1.000 25.04646 325 ALA B C 1
ATOM 3784 O O . ALA B 1 31 ? 55.42825 -12.49162 15.33302 1.000 26.33563 325 ALA B O 1
ATOM 3791 N N . CYS B 1 32 ? 54.18184 -11.84731 17.09064 1.000 26.49962 326 CYS B N 1
ATOM 3792 C CA . CYS B 1 32 ? 54.73501 -12.84625 17.99550 1.000 26.70095 326 CYS B CA 1
ATOM 3793 C C . CYS B 1 32 ? 53.80433 -14.01212 18.30360 1.000 24.36987 326 CYS B C 1
ATOM 3794 O O . CYS B 1 32 ? 54.27365 -15.02242 18.83543 1.000 26.78425 326 CYS B O 1
ATOM 3801 N N . VAL B 1 33 ? 52.51177 -13.90073 18.01289 1.000 22.17263 327 VAL B N 1
ATOM 3802 C CA . VAL B 1 33 ? 51.53849 -14.93760 18.34496 1.000 24.07154 327 VAL B CA 1
ATOM 3803 C C . VAL B 1 33 ? 51.12117 -15.64288 17.06083 1.000 21.13685 327 VAL B C 1
ATOM 3804 O O . VAL B 1 33 ? 50.47872 -15.04219 16.19075 1.000 25.17359 327 VAL B O 1
ATOM 3817 N N . ASP B 1 34 ? 51.47936 -16.92017 16.94560 1.000 23.72534 328 ASP B N 1
ATOM 3818 C CA . ASP B 1 34 ? 51.04106 -17.72754 15.81498 1.000 27.93234 328 ASP B CA 1
ATOM 3819 C C . ASP B 1 34 ? 49.56770 -18.09422 15.95716 1.000 25.20370 328 ASP B C 1
ATOM 3820 O O . ASP B 1 34 ? 49.08969 -18.41501 17.04951 1.000 20.96879 328 ASP B O 1
ATOM 3829 N N . ALA B 1 35 ? 48.85152 -18.06419 14.83216 1.000 20.66350 329 ALA B N 1
ATOM 3830 C CA . ALA B 1 35 ? 47.40643 -18.25943 14.86550 1.000 23.31539 329 ALA B CA 1
ATOM 3831 C C . ALA B 1 35 ? 47.02988 -19.66934 15.31138 1.000 21.79043 329 ALA B C 1
ATOM 3832 O O . ALA B 1 35 ? 46.03262 -19.85189 16.02059 1.000 21.97298 329 ALA B O 1
ATOM 3839 N N . ALA B 1 36 ? 47.80870 -20.67915 14.91214 1.000 20.71580 330 ALA B N 1
ATOM 3840 C CA . ALA B 1 36 ? 47.47966 -22.05151 15.29101 1.000 23.35062 330 ALA B CA 1
ATOM 3841 C C . ALA B 1 36 ? 47.60269 -22.25805 16.79521 1.000 21.67609 330 ALA B C 1
ATOM 3842 O O . ALA B 1 36 ? 46.76216 -22.92986 17.40663 1.000 19.55111 330 ALA B O 1
ATOM 3849 N N . LEU B 1 37 ? 48.63821 -21.68252 17.41043 1.000 26.64310 331 LEU B N 1
ATOM 3850 C CA . LEU B 1 37 ? 48.77156 -21.76585 18.86074 1.000 26.24959 331 LEU B CA 1
ATOM 3851 C C . LEU B 1 37 ? 47.57879 -21.11664 19.54476 1.000 22.66512 331 LEU B C 1
ATOM 3852 O O . LEU B 1 37 ? 47.04051 -21.65076 20.52169 1.000 28.60244 331 LEU B O 1
ATOM 3868 N N . LEU B 1 38 ? 47.15736 -19.95695 19.04318 1.000 19.03191 332 LEU B N 1
ATOM 3869 C CA . LEU B 1 38 ? 46.00314 -19.26982 19.60759 1.000 18.92745 332 LEU B CA 1
ATOM 3870 C C . LEU B 1 38 ? 44.75080 -20.13100 19.51742 1.000 19.37047 332 LEU B C 1
ATOM 3871 O O . LEU B 1 38 ? 44.03224 -20.30808 20.50793 1.000 22.28052 332 LEU B O 1
ATOM 3887 N N . ALA B 1 39 ? 44.47143 -20.67525 18.33127 1.000 18.22502 333 ALA B N 1
ATOM 3888 C CA . ALA B 1 39 ? 43.27934 -21.50008 18.16421 1.000 21.47610 333 ALA B CA 1
ATOM 3889 C C . ALA B 1 39 ? 43.31587 -22.70659 19.09105 1.000 23.96084 333 ALA B C 1
ATOM 3890 O O . ALA B 1 39 ? 42.31223 -23.03737 19.73456 1.000 25.58490 333 ALA B O 1
ATOM 3897 N N . THR B 1 40 ? 44.46954 -23.37380 19.17746 1.000 21.65183 334 THR B N 1
ATOM 3898 C CA . THR B 1 40 ? 44.59101 -24.52668 20.06338 1.000 24.58650 334 THR B CA 1
ATOM 3899 C C . THR B 1 40 ? 44.35594 -24.14508 21.52009 1.000 23.90011 334 THR B C 1
ATOM 3900 O O . THR B 1 40 ? 43.83174 -24.95290 22.29608 1.000 18.96446 334 THR B O 1
ATOM 3911 N N . GLN B 1 41 ? 44.72156 -22.92337 21.90831 1.000 26.46578 335 GLN B N 1
ATOM 3912 C CA . GLN B 1 41 ? 44.61983 -22.47049 23.29041 1.000 25.12049 335 GLN B CA 1
ATOM 3913 C C . GLN B 1 41 ? 43.57591 -21.37051 23.44970 1.000 23.50137 335 GLN B C 1
ATOM 3914 O O . GLN B 1 41 ? 43.68817 -20.51733 24.33264 1.000 24.52945 335 GLN B O 1
ATOM 3928 N N . MET B 1 42 ? 42.53610 -21.40184 22.61371 1.000 23.24784 336 MET B N 1
ATOM 3929 C CA . MET B 1 42 ? 41.48821 -20.39121 22.69514 1.000 29.67365 336 MET B CA 1
ATOM 3930 C C . MET B 1 42 ? 40.77245 -20.42383 24.03975 1.000 29.72746 336 MET B C 1
ATOM 3931 O O . MET B 1 42 ? 40.23670 -19.40077 24.48252 1.000 26.59690 336 MET B O 1
ATOM 3945 N N . ASP B 1 43 ? 40.75223 -21.57924 24.70588 1.000 26.07816 337 ASP B N 1
ATOM 3946 C CA . ASP B 1 43 ? 40.06572 -21.68668 25.98805 1.000 21.97829 337 ASP B CA 1
ATOM 3947 C C . ASP B 1 43 ? 40.71894 -20.85534 27.08594 1.000 27.18214 337 ASP B C 1
ATOM 3948 O O . ASP B 1 43 ? 40.13329 -20.72700 28.16702 1.000 25.03464 337 ASP B O 1
ATOM 3957 N N . ARG B 1 44 ? 41.89135 -20.27017 26.83488 1.000 22.45667 338 ARG B N 1
ATOM 3958 C CA . ARG B 1 44 ? 42.58343 -19.47203 27.83572 1.000 25.44868 338 ARG B CA 1
ATOM 3959 C C . ARG B 1 44 ? 42.37616 -17.97309 27.66234 1.000 22.90242 338 ARG B C 1
ATOM 3960 O O . ARG B 1 44 ? 42.72466 -17.20982 28.56850 1.000 27.53908 338 ARG B O 1
ATOM 3981 N N . VAL B 1 45 ? 41.80006 -17.53783 26.54144 1.000 21.46467 339 VAL B N 1
ATOM 3982 C CA . VAL B 1 45 ? 41.79904 -16.11640 26.20419 1.000 25.02522 339 VAL B CA 1
ATOM 3983 C C . VAL B 1 45 ? 40.87161 -15.33119 27.12674 1.000 25.93132 339 VAL B C 1
ATOM 3984 O O . VAL B 1 45 ? 41.25444 -14.28925 27.67193 1.000 23.35339 339 VAL B O 1
ATOM 3997 N N . ASN B 1 46 ? 39.64041 -15.81160 27.31785 1.000 26.55759 340 ASN B N 1
ATOM 3998 C CA . ASN B 1 46 ? 38.63661 -14.99534 27.99537 1.000 30.65982 340 ASN B CA 1
ATOM 3999 C C . ASN B 1 46 ? 39.00134 -14.68992 29.44249 1.000 31.11510 340 ASN B C 1
ATOM 4000 O O . ASN B 1 46 ? 38.49652 -13.70981 30.00103 1.000 31.57368 340 ASN B O 1
ATOM 4011 N N . ALA B 1 47 ? 39.86819 -15.48657 30.06065 1.000 34.57408 341 ALA B N 1
ATOM 4012 C CA . ALA B 1 47 ? 40.33402 -15.17347 31.40441 1.000 32.37751 341 ALA B CA 1
ATOM 4013 C C . ALA B 1 47 ? 41.43132 -14.11567 31.41201 1.000 33.29823 341 ALA B C 1
ATOM 4014 O O . ALA B 1 47 ? 41.84162 -13.68004 32.49375 1.000 32.67072 341 ALA B O 1
ATOM 4021 N N . ILE B 1 48 ? 41.90295 -13.69294 30.24639 1.000 28.20285 342 ILE B N 1
ATOM 4022 C CA . ILE B 1 48 ? 43.01670 -12.75909 30.10274 1.000 27.27793 342 ILE B CA 1
ATOM 4023 C C . ILE B 1 48 ? 42.45042 -11.39993 29.70537 1.000 21.90669 342 ILE B C 1
ATOM 4024 O O . ILE B 1 48 ? 41.79380 -11.29539 28.66146 1.000 21.84040 342 ILE B O 1
ATOM 4040 N N . PRO B 1 49 ? 42.68085 -10.33263 30.48920 1.000 20.84905 343 PRO B N 1
ATOM 4041 C CA . PRO B 1 49 ? 42.04143 -9.03367 30.20543 1.000 21.54574 343 PRO B CA 1
ATOM 4042 C C . PRO B 1 49 ? 42.73422 -8.26374 29.08377 1.000 22.85852 343 PRO B C 1
ATOM 4043 O O . PRO B 1 49 ? 43.30036 -7.18456 29.28702 1.000 19.81789 343 PRO B O 1
ATOM 4054 N N . PHE B 1 50 ? 42.69972 -8.83039 27.87910 1.000 19.87563 344 PHE B N 1
ATOM 4055 C CA . PHE B 1 50 ? 43.18045 -8.11855 26.70312 1.000 19.47189 344 PHE B CA 1
ATOM 4056 C C . PHE B 1 50 ? 42.36034 -6.85432 26.46107 1.000 20.21470 344 PHE B C 1
ATOM 4057 O O . PHE B 1 50 ? 41.17074 -6.78427 26.78559 1.000 19.39453 344 PHE B O 1
ATOM 4074 N N . THR B 1 51 ? 43.00816 -5.84673 25.87788 1.000 17.80997 345 THR B N 1
ATOM 4075 C CA . THR B 1 51 ? 42.28928 -4.66488 25.42715 1.000 18.35376 345 THR B CA 1
ATOM 4076 C C . THR B 1 51 ? 41.50829 -4.97903 24.15158 1.000 18.04321 345 THR B C 1
ATOM 4077 O O . THR B 1 51 ? 41.61687 -6.06124 23.56622 1.000 17.35278 345 THR B O 1
ATOM 4088 N N . TYR B 1 52 ? 40.73069 -3.99314 23.70017 1.000 18.76345 346 TYR B N 1
ATOM 4089 C CA . TYR B 1 52 ? 39.94941 -4.16277 22.48098 1.000 19.86038 346 TYR B CA 1
ATOM 4090 C C . TYR B 1 52 ? 40.84675 -4.42652 21.27738 1.000 18.56103 346 TYR B C 1
ATOM 4091 O O . TYR B 1 52 ? 40.57686 -5.32763 20.47599 1.000 18.08194 346 TYR B O 1
ATOM 4109 N N . GLU B 1 53 ? 41.91130 -3.63529 21.11876 1.000 19.08598 347 GLU B N 1
ATOM 4110 C CA . GLU B 1 53 ? 42.76313 -3.79077 19.94219 1.000 19.86621 347 GLU B CA 1
ATOM 4111 C C . GLU B 1 53 ? 43.53258 -5.10929 19.98560 1.000 18.37317 347 GLU B C 1
ATOM 4112 O O . GLU B 1 53 ? 43.72689 -5.75691 18.94832 1.000 18.85391 347 GLU B O 1
ATOM 4124 N N . GLN B 1 54 ? 43.96422 -5.53443 21.17445 1.000 17.87920 348 GLN B N 1
ATOM 4125 C CA . GLN B 1 54 ? 44.62673 -6.83100 21.29648 1.000 19.00240 348 GLN B CA 1
ATOM 4126 C C . GLN B 1 54 ? 43.68432 -7.95955 20.88386 1.000 18.54642 348 GLN B C 1
ATOM 4127 O O . GLN B 1 54 ? 44.05628 -8.86095 20.11363 1.000 17.60761 348 GLN B O 1
ATOM 4141 N N . LEU B 1 55 ? 42.44863 -7.92108 21.38846 1.000 16.44356 349 LEU B N 1
ATOM 4142 C CA . LEU B 1 55 ? 41.46636 -8.92662 21.00731 1.000 19.80602 349 LEU B CA 1
ATOM 4143 C C . LEU B 1 55 ? 41.17531 -8.87691 19.51529 1.000 19.39620 349 LEU B C 1
ATOM 4144 O O . LEU B 1 55 ? 40.91386 -9.91622 18.90176 1.000 21.57443 349 LEU B O 1
ATOM 4160 N N . ASP B 1 56 ? 41.21956 -7.68676 18.91156 1.000 20.49256 350 ASP B N 1
ATOM 4161 C CA . ASP B 1 56 ? 41.01271 -7.59546 17.46994 1.000 20.30381 350 ASP B CA 1
ATOM 4162 C C . ASP B 1 56 ? 42.15056 -8.27186 16.71681 1.000 21.62105 350 ASP B C 1
ATOM 4163 O O . ASP B 1 56 ? 41.92340 -8.94733 15.70561 1.000 19.57060 350 ASP B O 1
ATOM 4172 N N . VAL B 1 57 ? 43.38397 -8.09428 17.19221 1.000 17.68274 351 VAL B N 1
ATOM 4173 C CA . VAL B 1 57 ? 44.50924 -8.82684 16.61341 1.000 21.16822 351 VAL B CA 1
ATOM 4174 C C . VAL B 1 57 ? 44.21886 -10.32335 16.63487 1.000 17.20144 351 VAL B C 1
ATOM 4175 O O . VAL B 1 57 ? 44.37276 -11.02763 15.62670 1.000 19.05397 351 VAL B O 1
ATOM 4188 N N . LEU B 1 58 ? 43.79136 -10.82877 17.79408 1.000 16.72390 352 LEU B N 1
ATOM 4189 C CA . LEU B 1 58 ? 43.54710 -12.26650 17.91588 1.000 19.36262 352 LEU B CA 1
ATOM 4190 C C . LEU B 1 58 ? 42.42733 -12.72716 16.98089 1.000 19.45644 352 LEU B C 1
ATOM 4191 O O . LEU B 1 58 ? 42.53305 -13.78055 16.33050 1.000 17.99294 352 LEU B O 1
ATOM 4207 N N . LYS B 1 59 ? 41.34312 -11.95203 16.90431 1.000 15.66672 353 LYS B N 1
ATOM 4208 C CA . LYS B 1 59 ? 40.23436 -12.31060 16.02501 1.000 17.50543 353 LYS B CA 1
ATOM 4209 C C . LYS B 1 59 ? 40.68759 -12.35668 14.57095 1.000 17.27648 353 LYS B C 1
ATOM 4210 O O . LYS B 1 59 ? 40.31309 -13.26809 13.81907 1.000 19.46515 353 LYS B O 1
ATOM 4229 N N . HIS B 1 60 ? 41.50689 -11.38618 14.16034 1.000 17.30871 354 HIS B N 1
ATOM 4230 C CA . HIS B 1 60 ? 42.02375 -11.38520 12.79721 1.000 23.91058 354 HIS B CA 1
ATOM 4231 C C . HIS B 1 60 ? 42.89308 -12.60686 12.54501 1.000 22.28997 354 HIS B C 1
ATOM 4232 O O . HIS B 1 60 ? 42.87579 -13.17780 11.44830 1.000 20.13452 354 HIS B O 1
ATOM 4246 N N . LYS B 1 61 ? 43.67182 -13.01669 13.54687 1.000 23.08739 355 LYS B N 1
ATOM 4247 C CA . LYS B 1 61 ? 44.48375 -14.21888 13.38451 1.000 23.20625 355 LYS B CA 1
ATOM 4248 C C . LYS B 1 61 ? 43.60595 -15.44237 13.14960 1.000 22.88085 355 LYS B C 1
ATOM 4249 O O . LYS B 1 61 ? 43.90621 -16.27530 12.28422 1.000 20.24645 355 LYS B O 1
ATOM 4268 N N . LEU B 1 62 ? 42.51417 -15.56873 13.90905 1.000 20.17840 356 LEU B N 1
ATOM 4269 C CA . LEU B 1 62 ? 41.59727 -16.68378 13.67074 1.000 17.94536 356 LEU B CA 1
ATOM 4270 C C . LEU B 1 62 ? 41.00177 -16.61911 12.26699 1.000 19.65061 356 LEU B C 1
ATOM 4271 O O . LEU B 1 62 ? 40.89339 -17.64330 11.58080 1.000 17.02676 356 LEU B O 1
ATOM 4287 N N . ASP B 1 63 ? 40.59414 -15.42601 11.82866 1.000 20.93119 357 ASP B N 1
ATOM 4288 C CA . ASP B 1 63 ? 40.09599 -15.27757 10.46281 1.000 24.91063 357 ASP B CA 1
ATOM 4289 C C . ASP B 1 63 ? 41.12671 -15.76289 9.44792 1.000 23.57511 357 ASP B C 1
ATOM 4290 O O . ASP B 1 63 ? 40.79686 -16.49867 8.51029 1.000 21.60077 357 ASP B O 1
ATOM 4299 N N . GLU B 1 64 ? 42.38667 -15.35632 9.62110 1.000 22.40294 358 GLU B N 1
ATOM 4300 C CA . GLU B 1 64 ? 43.43271 -15.77924 8.69488 1.000 24.92721 358 GLU B CA 1
ATOM 4301 C C . GLU B 1 64 ? 43.59212 -17.29212 8.70114 1.000 24.09209 358 GLU B C 1
ATOM 4302 O O . GLU B 1 64 ? 43.76461 -17.91130 7.64503 1.000 25.09640 358 GLU B O 1
ATOM 4314 N N . LEU B 1 65 ? 43.56388 -17.90157 9.88768 1.000 22.14591 359 LEU B N 1
ATOM 4315 C CA . LEU B 1 65 ? 43.76696 -19.34189 9.98120 1.000 20.97664 359 LEU B CA 1
ATOM 4316 C C . LEU B 1 65 ? 42.58236 -20.11542 9.41701 1.000 21.74929 359 LEU B C 1
ATOM 4317 O O . LEU B 1 65 ? 42.75736 -21.23900 8.92995 1.000 22.50073 359 LEU B O 1
ATOM 4333 N N . TYR B 1 66 ? 41.38021 -19.54012 9.47236 1.000 22.29231 360 TYR B N 1
ATOM 4334 C CA . TYR B 1 66 ? 40.14625 -20.22522 9.08685 1.000 22.32964 360 TYR B CA 1
ATOM 4335 C C . TYR B 1 66 ? 39.35671 -19.37009 8.10395 1.000 22.85156 360 TYR B C 1
ATOM 4336 O O . TYR B 1 66 ? 38.25922 -18.89404 8.41853 1.000 19.97776 360 TYR B O 1
ATOM 4354 N N . PRO B 1 67 ? 39.87282 -19.17438 6.88994 1.000 22.88334 361 PRO B N 1
ATOM 4355 C CA . PRO B 1 67 ? 39.10192 -18.40380 5.89973 1.000 23.35382 361 PRO B CA 1
ATOM 4356 C C . PRO B 1 67 ? 37.77598 -19.04561 5.52944 1.000 31.89727 361 PRO B C 1
ATOM 4357 O O . PRO B 1 67 ? 36.83906 -18.33112 5.14967 1.000 32.57414 361 PRO B O 1
ATOM 4368 N N . GLN B 1 68 ? 37.66431 -20.36948 5.62967 1.000 29.91860 362 GLN B N 1
ATOM 4369 C CA . GLN B 1 68 ? 36.43317 -21.08075 5.31027 1.000 33.36062 362 GLN B CA 1
ATOM 4370 C C . GLN B 1 68 ? 35.50929 -21.24692 6.51697 1.000 32.50216 362 GLN B C 1
ATOM 4371 O O . GLN B 1 68 ? 34.48309 -21.92686 6.40550 1.000 30.34590 362 GLN B O 1
ATOM 4385 N N . GLY B 1 69 ? 35.84992 -20.64859 7.65921 1.000 28.52289 363 GLY B N 1
ATOM 4386 C CA . GLY B 1 69 ? 35.00091 -20.68485 8.83726 1.000 26.21588 363 GLY B CA 1
ATOM 4387 C C . GLY B 1 69 ? 35.62032 -21.37025 10.03849 1.000 22.28597 363 GLY B C 1
ATOM 4388 O O . GLY B 1 69 ? 36.30718 -22.38507 9.89553 1.000 21.58641 363 GLY B O 1
ATOM 4392 N N . TYR B 1 70 ? 35.38198 -20.82066 11.22882 1.000 23.21093 364 TYR B N 1
ATOM 4393 C CA . TYR B 1 70 ? 35.90055 -21.42897 12.44445 1.000 20.50167 364 TYR B CA 1
ATOM 4394 C C . TYR B 1 70 ? 35.31091 -22.82692 12.62046 1.000 20.20124 364 TYR B C 1
ATOM 4395 O O . TYR B 1 70 ? 34.12870 -23.03869 12.32701 1.000 19.48874 364 TYR B O 1
ATOM 4413 N N . PRO B 1 71 ? 36.08450 -23.79336 13.10801 1.000 19.41838 365 PRO B N 1
ATOM 4414 C CA . PRO B 1 71 ? 35.48959 -25.05417 13.55856 1.000 14.59256 365 PRO B CA 1
ATOM 4415 C C . PRO B 1 71 ? 34.88313 -24.89432 14.94519 1.000 17.53049 365 PRO B C 1
ATOM 4416 O O . PRO B 1 71 ? 35.25977 -24.01503 15.72074 1.000 17.25640 365 PRO B O 1
ATOM 4427 N N . GLU B 1 72 ? 33.93138 -25.77680 15.25803 1.000 15.81333 366 GLU B N 1
ATOM 4428 C CA . GLU B 1 72 ? 33.23694 -25.66183 16.53754 1.000 16.72199 366 GLU B CA 1
ATOM 4429 C C . GLU B 1 72 ? 34.19469 -25.81109 17.71146 1.000 18.87798 366 GLU B C 1
ATOM 4430 O O . GLU B 1 72 ? 33.97207 -25.21387 18.77483 1.000 20.02373 366 GLU B O 1
ATOM 4442 N N . SER B 1 73 ? 35.27817 -26.57294 17.52752 1.000 19.35335 367 SER B N 1
ATOM 4443 C CA . SER B 1 73 ? 36.25109 -26.75684 18.59929 1.000 21.86620 367 SER B CA 1
ATOM 4444 C C . SER B 1 73 ? 36.82233 -25.42880 19.08574 1.000 17.93467 367 SER B C 1
ATOM 4445 O O . SER B 1 73 ? 37.23980 -25.32561 20.24570 1.000 18.23306 367 SER B O 1
ATOM 4453 N N . VAL B 1 74 ? 36.86258 -24.41094 18.23043 1.000 16.69641 368 VAL B N 1
ATOM 4454 C CA . VAL B 1 74 ? 37.25772 -23.07164 18.64981 1.000 18.81322 368 VAL B CA 1
ATOM 4455 C C . VAL B 1 74 ? 36.04442 -22.19533 18.94780 1.000 19.20655 368 VAL B C 1
ATOM 4456 O O . VAL B 1 74 ? 36.08206 -21.38477 19.87363 1.000 19.36096 368 VAL B O 1
ATOM 4469 N N . ILE B 1 75 ? 34.95627 -22.34700 18.18239 1.000 18.79113 369 ILE B N 1
ATOM 4470 C CA . ILE B 1 75 ? 33.77306 -21.51503 18.40053 1.000 14.41287 369 ILE B CA 1
ATOM 4471 C C . ILE B 1 75 ? 33.32313 -21.60720 19.84852 1.000 14.73271 369 ILE B C 1
ATOM 4472 O O . ILE B 1 75 ? 32.98066 -20.59854 20.47652 1.000 19.88961 369 ILE B O 1
ATOM 4488 N N . GLN B 1 76 ? 33.33163 -22.81850 20.40612 1.000 19.21385 370 GLN B N 1
ATOM 4489 C CA . GLN B 1 76 ? 32.85119 -23.01438 21.76818 1.000 18.79836 370 GLN B CA 1
ATOM 4490 C C . GLN B 1 76 ? 33.63342 -22.20793 22.79831 1.000 19.64498 370 GLN B C 1
ATOM 4491 O O . GLN B 1 76 ? 33.15004 -22.03635 23.92290 1.000 21.52234 370 GLN B O 1
ATOM 4505 N N . HIS B 1 77 ? 34.82657 -21.72110 22.45223 1.000 17.79929 371 HIS B N 1
ATOM 4506 C CA . HIS B 1 77 ? 35.67585 -20.98961 23.38427 1.000 14.74017 371 HIS B CA 1
ATOM 4507 C C . HIS B 1 77 ? 35.78752 -19.50587 23.05889 1.000 21.63965 371 HIS B C 1
ATOM 4508 O O . HIS B 1 77 ? 36.51963 -18.78648 23.74950 1.000 18.86653 371 HIS B O 1
ATOM 4522 N N . LEU B 1 78 ? 35.07207 -19.02722 22.03869 1.000 19.44175 372 LEU B N 1
ATOM 4523 C CA . LEU B 1 78 ? 35.21172 -17.63806 21.61400 1.000 22.50563 372 LEU B CA 1
ATOM 4524 C C . LEU B 1 78 ? 34.87519 -16.67148 22.74293 1.000 25.25646 372 LEU B C 1
ATOM 4525 O O . LEU B 1 78 ? 35.52448 -15.62931 22.89411 1.000 21.20547 372 LEU B O 1
ATOM 4541 N N . GLY B 1 79 ? 33.86798 -16.99949 23.54635 1.000 24.78576 373 GLY B N 1
ATOM 4542 C CA . GLY B 1 79 ? 33.44351 -16.07948 24.58436 1.000 26.41188 373 GLY B CA 1
ATOM 4543 C C . GLY B 1 79 ? 33.00351 -14.75834 23.98604 1.000 26.09554 373 GLY B C 1
ATOM 4544 O O . GLY B 1 79 ? 32.30732 -14.70609 22.96481 1.000 25.52518 373 GLY B O 1
ATOM 4548 N N . TYR B 1 80 ? 33.43751 -13.66488 24.61110 1.000 31.06022 374 TYR B N 1
ATOM 4549 C CA . TYR B 1 80 ? 32.99969 -12.34375 24.17645 1.000 37.69641 374 TYR B CA 1
ATOM 4550 C C . TYR B 1 80 ? 33.52193 -11.97154 22.79655 1.000 30.33530 374 TYR B C 1
ATOM 4551 O O . TYR B 1 80 ? 32.99694 -11.02969 22.19323 1.000 29.26801 374 TYR B O 1
ATOM 4569 N N . LEU B 1 81 ? 34.51305 -12.69541 22.27031 1.000 33.21724 375 LEU B N 1
ATOM 4570 C CA . LEU B 1 81 ? 34.91330 -12.48721 20.88474 1.000 29.75826 375 LEU B CA 1
ATOM 4571 C C . LEU B 1 81 ? 33.75623 -12.72397 19.92239 1.000 27.39463 375 LEU B C 1
ATOM 4572 O O . LEU B 1 81 ? 33.78812 -12.21910 18.79419 1.000 24.91355 375 LEU B O 1
ATOM 4588 N N . PHE B 1 82 ? 32.73165 -13.47326 20.34357 1.000 24.53691 376 PHE B N 1
ATOM 4589 C CA . PHE B 1 82 ? 31.53986 -13.61996 19.51464 1.000 24.52058 376 PHE B CA 1
ATOM 4590 C C . PHE B 1 82 ? 30.95265 -12.26676 19.13244 1.000 24.32212 376 PHE B C 1
ATOM 4591 O O . PHE B 1 82 ? 30.40010 -12.11446 18.03684 1.000 26.31576 376 PHE B O 1
ATOM 4608 N N . LEU B 1 83 ? 31.06124 -11.27361 20.01652 1.000 25.33276 377 LEU B N 1
ATOM 4609 C CA . LEU B 1 83 ? 30.50670 -9.95543 19.73543 1.000 29.90379 377 LEU B CA 1
ATOM 4610 C C . LEU B 1 83 ? 31.25041 -9.22660 18.62521 1.000 35.60108 377 LEU B C 1
ATOM 4611 O O . LEU B 1 83 ? 30.75028 -8.20761 18.13657 1.000 34.58906 377 LEU B O 1
ATOM 4627 N N . LYS B 1 84 ? 32.41864 -9.71629 18.21787 1.000 28.06087 378 LYS B N 1
ATOM 4628 C CA . LYS B 1 84 ? 33.16483 -9.13663 17.10990 1.000 28.07901 378 LYS B CA 1
ATOM 4629 C C . LYS B 1 84 ? 32.86903 -9.82184 15.77912 1.000 27.98928 378 LYS B C 1
ATOM 4630 O O . LYS B 1 84 ? 33.37671 -9.38006 14.74329 1.000 30.50023 378 LYS B O 1
ATOM 4649 N N . MET B 1 85 ? 32.04706 -10.86722 15.77438 1.000 27.11371 379 MET B N 1
ATOM 4650 C CA . MET B 1 85 ? 31.78923 -11.61772 14.55506 1.000 27.51489 379 MET B CA 1
ATOM 4651 C C . MET B 1 85 ? 30.78743 -10.88983 13.66781 1.000 30.53695 379 MET B C 1
ATOM 4652 O O . MET B 1 85 ? 29.88412 -10.19960 14.14882 1.000 27.46459 379 MET B O 1
ATOM 4666 N N . SER B 1 86 ? 30.94922 -11.06043 12.35674 1.000 32.27051 380 SER B N 1
ATOM 4667 C CA . SER B 1 86 ? 29.94860 -10.58633 11.41576 1.000 33.62237 380 SER B CA 1
ATOM 4668 C C . SER B 1 86 ? 28.93884 -11.68398 11.11731 1.000 39.08870 380 SER B C 1
ATOM 4669 O O . SER B 1 86 ? 29.18548 -12.86523 11.38316 1.000 37.27405 380 SER B O 1
ATOM 4677 N N . PRO B 1 87 ? 27.77668 -11.32487 10.56948 1.000 31.17424 381 PRO B N 1
ATOM 4678 C CA . PRO B 1 87 ? 26.84775 -12.37131 10.11620 1.000 36.34555 381 PRO B CA 1
ATOM 4679 C C . PRO B 1 87 ? 27.46709 -13.28532 9.07466 1.000 39.36509 381 PRO B C 1
ATOM 4680 O O . PRO B 1 87 ? 27.17135 -14.48534 9.05092 1.000 36.53299 381 PRO B O 1
ATOM 4691 N N . GLU B 1 88 ? 28.31946 -12.74146 8.20196 1.000 44.63149 382 GLU B N 1
ATOM 4692 C CA . GLU B 1 88 ? 28.98806 -13.56532 7.19905 1.000 49.57287 382 GLU B CA 1
ATOM 4693 C C . GLU B 1 88 ? 29.91929 -14.58240 7.84767 1.000 41.28676 382 GLU B C 1
ATOM 4694 O O . GLU B 1 88 ? 29.97749 -15.74289 7.42410 1.000 41.66094 382 GLU B O 1
ATOM 4706 N N . ASP B 1 89 ? 30.67535 -14.16079 8.86213 1.000 35.80184 383 ASP B N 1
ATOM 4707 C CA . ASP B 1 89 ? 31.55252 -15.09558 9.55745 1.000 33.25532 383 ASP B CA 1
ATOM 4708 C C . ASP B 1 89 ? 30.75637 -16.23752 10.17208 1.000 35.52840 383 ASP B C 1
ATOM 4709 O O . ASP B 1 89 ? 31.20154 -17.39152 10.16957 1.000 33.32818 383 ASP B O 1
ATOM 4718 N N . ILE B 1 90 ? 29.57658 -15.92947 10.71004 1.000 30.56843 384 ILE B N 1
ATOM 4719 C CA . ILE B 1 90 ? 28.78612 -16.92949 11.41534 1.000 29.13206 384 ILE B CA 1
ATOM 4720 C C . ILE B 1 90 ? 28.04877 -17.83101 10.43525 1.000 30.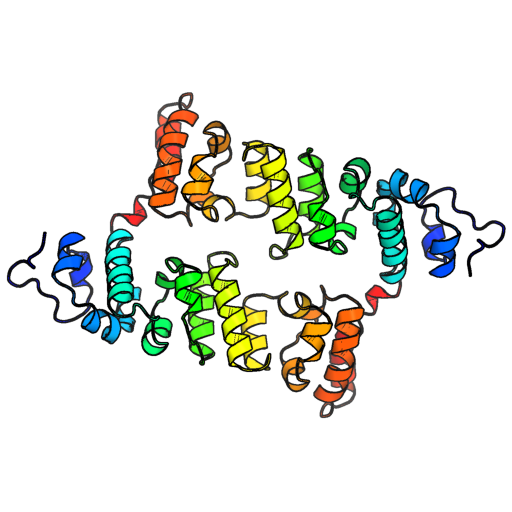93040 384 ILE B C 1
ATOM 4721 O O . ILE B 1 90 ? 27.79263 -19.00218 10.73837 1.000 28.70817 384 ILE B O 1
ATOM 4737 N N . ARG B 1 91 ? 27.69803 -17.31098 9.25660 1.000 35.55898 385 ARG B N 1
ATOM 4738 C CA . ARG B 1 91 ? 27.02435 -18.11729 8.24646 1.000 33.36015 385 ARG B CA 1
ATOM 4739 C C . ARG B 1 91 ? 27.86595 -19.30752 7.81225 1.000 36.72082 385 ARG B C 1
ATOM 4740 O O . ARG B 1 91 ? 27.31212 -20.30569 7.33887 1.000 34.70650 385 ARG B O 1
ATOM 4761 N N . LYS B 1 92 ? 29.18996 -19.22123 7.95076 1.000 33.14967 386 LYS B N 1
ATOM 4762 C CA . LYS B 1 92 ? 30.05354 -20.34341 7.61373 1.000 33.30326 386 LYS B CA 1
ATOM 4763 C C . LYS B 1 92 ? 30.09926 -21.38428 8.72337 1.000 36.86022 386 LYS B C 1
ATOM 4764 O O . LYS B 1 92 ? 30.54327 -22.51228 8.48029 1.000 36.00694 386 LYS B O 1
ATOM 4783 N N . TRP B 1 93 ? 29.65030 -21.03113 9.92661 1.000 30.77580 387 TRP B N 1
ATOM 4784 C CA . TRP B 1 93 ? 29.78538 -21.91910 11.07097 1.000 25.76214 387 TRP B CA 1
ATOM 4785 C C . TRP B 1 93 ? 28.85348 -23.11697 10.95258 1.000 25.70774 387 TRP B C 1
ATOM 4786 O O . TRP B 1 93 ? 27.72191 -23.00393 10.47441 1.000 28.52799 387 TRP B O 1
ATOM 4807 N N . ASN B 1 94 ? 29.33696 -24.26831 11.40462 1.000 29.90656 388 ASN B N 1
ATOM 4808 C CA . ASN B 1 94 ? 28.51303 -25.45321 11.62713 1.000 21.87880 388 ASN B CA 1
ATOM 4809 C C . ASN B 1 94 ? 28.57773 -25.76905 13.11686 1.000 21.85063 388 ASN B C 1
ATOM 4810 O O . ASN B 1 94 ? 29.59929 -26.26159 13.60599 1.000 26.88659 388 ASN B O 1
ATOM 4821 N N . VAL B 1 95 ? 27.50167 -25.46077 13.83614 1.000 19.24977 389 VAL B N 1
ATOM 4822 C CA . VAL B 1 95 ? 27.43460 -25.62001 15.28510 1.000 17.36542 389 VAL B CA 1
ATOM 4823 C C . VAL B 1 95 ? 26.46182 -26.75176 15.58538 1.000 15.81654 389 VAL B C 1
ATOM 4824 O O . VAL B 1 95 ? 25.26692 -26.64866 15.28311 1.000 23.01343 389 VAL B O 1
ATOM 4837 N N . THR B 1 96 ? 26.97025 -27.82205 16.19759 1.000 18.01766 390 THR B N 1
ATOM 4838 C CA . THR B 1 96 ? 26.20518 -29.04120 16.42316 1.000 23.15464 390 THR B CA 1
ATOM 4839 C C . THR B 1 96 ? 25.86005 -29.29038 17.88099 1.000 22.00122 390 THR B C 1
ATOM 4840 O O . THR B 1 96 ? 24.88626 -29.99217 18.15703 1.000 17.68359 390 THR B O 1
ATOM 4851 N N . SER B 1 97 ? 26.64583 -28.76280 18.81358 1.000 18.74213 391 SER B N 1
ATOM 4852 C CA . SER B 1 97 ? 26.42332 -28.99254 20.23115 1.000 16.59808 391 SER B CA 1
ATOM 4853 C C . SER B 1 97 ? 25.57549 -27.88098 20.83203 1.000 18.74414 391 SER B C 1
ATOM 4854 O O . SER B 1 97 ? 25.75437 -26.70131 20.51392 1.000 16.92219 391 SER B O 1
ATOM 4862 N N . LEU B 1 98 ? 24.65974 -28.26780 21.72032 1.000 16.61816 392 LEU B N 1
ATOM 4863 C CA . LEU B 1 98 ? 23.85831 -27.28581 22.43412 1.000 16.59844 392 LEU B CA 1
ATOM 4864 C C . LEU B 1 98 ? 24.66627 -26.55206 23.49690 1.000 20.73272 392 LEU B C 1
ATOM 4865 O O . LEU B 1 98 ? 24.30729 -25.42791 23.86045 1.000 17.62168 392 LEU B O 1
ATOM 4881 N N . GLU B 1 99 ? 25.74562 -27.15585 24.00254 1.000 19.41433 393 GLU B N 1
ATOM 4882 C CA . GLU B 1 99 ? 26.61018 -26.44905 24.94423 1.000 20.01589 393 GLU B CA 1
ATOM 4883 C C . GLU B 1 99 ? 27.29462 -25.26030 24.28135 1.000 19.27056 393 GLU B C 1
ATOM 4884 O O . GLU B 1 99 ? 27.43764 -24.19384 24.89363 1.000 19.98710 393 GLU B O 1
ATOM 4896 N N . THR B 1 100 ? 27.71155 -25.42269 23.02585 1.000 19.23041 394 THR B N 1
ATOM 4897 C CA . THR B 1 100 ? 28.27576 -24.30610 22.27667 1.000 20.00070 394 THR B CA 1
ATOM 4898 C C . THR B 1 100 ? 27.25325 -23.18662 22.13323 1.000 20.06858 394 THR B C 1
ATOM 4899 O O . THR B 1 100 ? 27.56134 -22.00450 22.34929 1.000 20.95996 394 THR B O 1
ATOM 4910 N N . LEU B 1 101 ? 26.02188 -23.54893 21.77131 1.000 19.54390 395 LEU B N 1
ATOM 4911 C CA . LEU B 1 101 ? 24.96506 -22.55562 21.63741 1.000 21.92686 395 LEU B CA 1
ATOM 4912 C C . LEU B 1 101 ? 24.72613 -21.83268 22.95534 1.000 23.23552 395 LEU B C 1
ATOM 4913 O O . LEU B 1 101 ? 24.57233 -20.60707 22.97770 1.000 21.78502 395 LEU B O 1
ATOM 4929 N N . LYS B 1 102 ? 24.68138 -22.57628 24.06403 1.000 21.06313 396 LYS B N 1
ATOM 4930 C CA . LYS B 1 102 ? 24.45010 -21.94885 25.36025 1.000 24.29154 396 LYS B CA 1
ATOM 4931 C C . LYS B 1 102 ? 25.57685 -20.98979 25.72114 1.000 24.71768 396 LYS B C 1
ATOM 4932 O O . LYS B 1 102 ? 25.32236 -19.89558 26.23245 1.000 22.39982 396 LYS B O 1
ATOM 4951 N N . ALA B 1 103 ? 26.82895 -21.37670 25.46556 1.000 21.40927 397 ALA B N 1
ATOM 4952 C CA . ALA B 1 103 ? 27.94509 -20.47405 25.74375 1.000 22.74830 397 ALA B CA 1
ATOM 4953 C C . ALA B 1 103 ? 27.81633 -19.18126 24.94088 1.000 25.89927 397 ALA B C 1
ATOM 4954 O O . ALA B 1 103 ? 27.96481 -18.06898 25.47947 1.000 28.26049 397 ALA B O 1
ATOM 4961 N N . LEU B 1 104 ? 27.51297 -19.30940 23.64589 1.000 22.95129 398 LEU B N 1
ATOM 4962 C CA . LEU B 1 104 ? 27.40844 -18.12339 22.80179 1.000 23.73670 398 LEU B CA 1
ATOM 4963 C C . LEU B 1 104 ? 26.24599 -17.23783 23.23799 1.000 24.02967 398 LEU B C 1
ATOM 4964 O O . LEU B 1 104 ? 26.37838 -16.00741 23.29508 1.000 25.00859 398 LEU B O 1
ATOM 4980 N N . LEU B 1 105 ? 25.09922 -17.84226 23.55269 1.000 24.93731 399 LEU B N 1
ATOM 4981 C CA . LEU B 1 105 ? 23.96000 -17.05405 24.00115 1.000 25.97558 399 LEU B CA 1
ATOM 4982 C C . LEU B 1 105 ? 24.24931 -16.39283 25.33766 1.000 28.86609 399 LEU B C 1
ATOM 4983 O O . LEU B 1 105 ? 23.76633 -15.28522 25.60124 1.000 29.74240 399 LEU B O 1
ATOM 4999 N N . GLU B 1 106 ? 25.04606 -17.04536 26.18408 1.000 28.09484 400 GLU B N 1
ATOM 5000 C CA . GLU B 1 106 ? 25.39295 -16.44704 27.46196 1.000 33.93498 400 GLU B CA 1
ATOM 5001 C C . GLU B 1 106 ? 26.22515 -15.19223 27.25121 1.000 35.63535 400 GLU B C 1
ATOM 5002 O O . GLU B 1 106 ? 26.03485 -14.19103 27.95135 1.000 42.03054 400 GLU B O 1
ATOM 5014 N N . VAL B 1 107 ? 27.14720 -15.22050 26.28182 1.000 35.59879 401 VAL B N 1
ATOM 5015 C CA . VAL B 1 107 ? 27.95394 -14.01860 26.06718 1.000 34.24761 401 VAL B CA 1
ATOM 5016 C C . VAL B 1 107 ? 27.13058 -12.93658 25.37417 1.000 40.92646 401 VAL B C 1
ATOM 5017 O O . VAL B 1 107 ? 27.32656 -11.74219 25.62814 1.000 48.50961 401 VAL B O 1
ATOM 5030 N N . ASN B 1 108 ? 26.20787 -13.31884 24.49180 1.000 45.26076 402 ASN B N 1
ATOM 5031 C CA . ASN B 1 108 ? 25.38604 -12.32315 23.81274 1.000 41.55145 402 ASN B CA 1
ATOM 5032 C C . ASN B 1 108 ? 24.20488 -11.85916 24.65710 1.000 48.68465 402 ASN B C 1
ATOM 5033 O O . ASN B 1 108 ? 23.42422 -11.01942 24.19478 1.000 53.23064 402 ASN B O 1
ATOM 5044 N N . LYS B 1 109 ? 24.05422 -12.38309 25.87627 1.000 51.34685 403 LYS B N 1
ATOM 5045 C CA . LYS B 1 109 ? 22.93394 -11.98089 26.71997 1.000 55.19138 403 LYS B CA 1
ATOM 5046 C C . LYS B 1 109 ? 23.02902 -10.51695 27.13221 1.000 64.36479 403 LYS B C 1
ATOM 5047 O O . LYS B 1 109 ? 22.00181 -9.88753 27.41162 1.000 64.00720 403 LYS B O 1
ATOM 5066 N N . GLY B 1 110 ? 24.23980 -9.95856 27.17882 1.000 73.36881 404 GLY B N 1
ATOM 5067 C CA . GLY B 1 110 ? 24.37368 -8.54227 27.47806 1.000 90.34848 404 GLY B CA 1
ATOM 5068 C C . GLY B 1 110 ? 23.79878 -7.66262 26.38421 1.000 97.51524 404 GLY B C 1
ATOM 5069 O O . GLY B 1 110 ? 23.16017 -6.64431 26.66481 1.000 103.35738 404 GLY B O 1
ATOM 5073 N N . HIS B 1 111 ? 24.02159 -8.03716 25.12683 1.000 98.64384 405 HIS B N 1
ATOM 5074 C CA . HIS B 1 111 ? 23.42687 -7.34323 23.99711 1.000 99.13972 405 HIS B CA 1
ATOM 5075 C C . HIS B 1 111 ? 22.01735 -7.87200 23.73045 1.000 92.10859 405 HIS B C 1
ATOM 5076 O O . HIS B 1 111 ? 21.60171 -8.90891 24.25603 1.000 100.95781 405 HIS B O 1
ATOM 5090 N N . GLU B 1 112 ? 21.27434 -7.14326 22.90382 1.000 108.21279 406 GLU B N 1
ATOM 5091 C CA . GLU B 1 112 ? 19.99471 -7.63502 22.40926 1.000 109.93112 406 GLU B CA 1
ATOM 5092 C C . GLU B 1 112 ? 20.24497 -8.74322 21.38632 1.000 97.70690 406 GLU B C 1
ATOM 5093 O O . GLU B 1 112 ? 21.38134 -9.16569 21.14802 1.000 82.65656 406 GLU B O 1
ATOM 5105 N N . MET B 1 113 ? 19.17285 -9.22962 20.75852 1.000 70.23320 407 MET B N 1
ATOM 5106 C CA . MET B 1 113 ? 19.33585 -10.17033 19.65923 1.000 61.42379 407 MET B CA 1
ATOM 5107 C C . MET B 1 113 ? 19.72161 -9.39523 18.40576 1.000 53.84581 407 MET B C 1
ATOM 5108 O O . MET B 1 113 ? 18.96240 -8.54338 17.92868 1.000 43.78527 407 MET B O 1
ATOM 5122 N N . SER B 1 114 ? 20.89224 -9.70212 17.88505 1.000 48.14407 408 SER B N 1
ATOM 5123 C CA . SER B 1 114 ? 21.47583 -9.11373 16.69555 1.000 39.35447 408 SER B CA 1
ATOM 5124 C C . SER B 1 114 ? 21.26332 -10.02697 15.50067 1.000 39.57985 408 SER B C 1
ATOM 5125 O O . SER B 1 114 ? 20.84340 -11.17829 15.64491 1.000 41.36565 408 SER B O 1
ATOM 5133 N N . PRO B 1 115 ? 21.53680 -9.54506 14.28558 1.000 36.06061 409 PRO B N 1
ATOM 5134 C CA . PRO B 1 115 ? 21.53975 -10.46559 13.13701 1.000 36.69243 409 PRO B CA 1
ATOM 5135 C C . PRO B 1 115 ? 22.49960 -11.62719 13.32101 1.000 34.21325 409 PRO B C 1
ATOM 5136 O O . PRO B 1 115 ? 22.26170 -12.71708 12.78418 1.000 33.17830 409 PRO B O 1
ATOM 5147 N N . GLN B 1 116 ? 23.57893 -11.42754 14.07819 1.000 32.63494 410 GLN B N 1
ATOM 5148 C CA . GLN B 1 116 ? 24.52420 -12.51109 14.31941 1.000 34.90658 410 GLN B CA 1
ATOM 5149 C C . GLN B 1 116 ? 23.85532 -13.65491 15.07155 1.000 34.15603 410 GLN B C 1
ATOM 5150 O O . GLN B 1 116 ? 23.93942 -14.81846 14.66035 1.000 35.33885 410 GLN B O 1
ATOM 5164 N N . VAL B 1 117 ? 23.17156 -13.33921 16.17468 1.000 40.92162 411 VAL B N 1
ATOM 5165 C CA . VAL B 1 117 ? 22.50639 -14.37854 16.95323 1.000 38.04275 411 VAL B CA 1
ATOM 5166 C C . VAL B 1 117 ? 21.34016 -14.97711 16.18096 1.000 39.39193 411 VAL B C 1
ATOM 5167 O O . VAL B 1 117 ? 21.05142 -16.17209 16.31268 1.000 31.78579 411 VAL B O 1
ATOM 5180 N N . ALA B 1 118 ? 20.64199 -14.17153 15.37895 1.000 33.49712 412 ALA B N 1
ATOM 5181 C CA . ALA B 1 118 ? 19.55599 -14.71190 14.56827 1.000 30.77762 412 ALA B CA 1
ATOM 5182 C C . ALA B 1 118 ? 20.08582 -15.74077 13.57833 1.000 28.67206 412 ALA B C 1
ATOM 5183 O O . ALA B 1 118 ? 19.52414 -16.83377 13.43587 1.000 32.08498 412 ALA B O 1
ATOM 5190 N N . THR B 1 119 ? 21.17485 -15.40355 12.88449 1.000 28.74676 413 THR B N 1
ATOM 5191 C CA . THR B 1 119 ? 21.80437 -16.35219 11.97318 1.000 31.11625 413 THR B CA 1
ATOM 5192 C C . THR B 1 119 ? 22.24673 -17.60507 12.71815 1.000 29.43237 413 THR B C 1
ATOM 5193 O O . THR B 1 119 ? 22.01387 -18.73095 12.26073 1.000 28.85856 413 THR B O 1
ATOM 5204 N N . LEU B 1 120 ? 22.88574 -17.42294 13.87765 1.000 33.20971 414 LEU B N 1
ATOM 5205 C CA . LEU B 1 120 ? 23.35688 -18.55862 14.66501 1.000 28.25452 414 LEU B CA 1
ATOM 5206 C C . LEU B 1 120 ? 22.20657 -19.49687 15.01089 1.000 26.61833 414 LEU B C 1
ATOM 5207 O O . LEU B 1 120 ? 22.29808 -20.71309 14.80908 1.000 21.67995 414 LEU B O 1
ATOM 5223 N N . ILE B 1 121 ? 21.11082 -18.94272 15.53475 1.000 21.33742 415 ILE B N 1
ATOM 5224 C CA . ILE B 1 121 ? 19.97587 -19.76104 15.95461 1.000 23.99575 415 ILE B CA 1
ATOM 5225 C C . ILE B 1 121 ? 19.35439 -20.46570 14.75654 1.000 21.73566 415 ILE B C 1
ATOM 5226 O O . ILE B 1 121 ? 19.05295 -21.66574 14.80463 1.000 22.31778 415 ILE B O 1
ATOM 5242 N N . ASP B 1 122 ? 19.11945 -19.72133 13.67388 1.000 26.82091 416 ASP B N 1
ATOM 5243 C CA . ASP B 1 122 ? 18.46859 -20.30294 12.50594 1.000 31.54647 416 ASP B CA 1
ATOM 5244 C C . ASP B 1 122 ? 19.29410 -21.45307 11.94427 1.000 28.18325 416 ASP B C 1
ATOM 5245 O O . ASP B 1 122 ? 18.76010 -22.52703 11.63647 1.000 27.32782 416 ASP B O 1
ATOM 5254 N N . ARG B 1 123 ? 20.60932 -21.25242 11.82306 1.000 28.17131 417 ARG B N 1
ATOM 5255 C CA . ARG B 1 123 ? 21.46768 -22.30437 11.29312 1.000 34.52785 417 ARG B CA 1
ATOM 5256 C C . ARG B 1 123 ? 21.55111 -23.48647 12.24965 1.000 29.33445 417 ARG B C 1
ATOM 5257 O O . ARG B 1 123 ? 21.57248 -24.64036 11.81068 1.000 26.30854 417 ARG B O 1
ATOM 5278 N N . PHE B 1 124 ? 21.59467 -23.22652 13.55860 1.000 23.87605 418 PHE B N 1
ATOM 5279 C CA . PHE B 1 124 ? 21.63032 -24.31885 14.52464 1.000 21.96099 418 PHE B CA 1
ATOM 5280 C C . PHE B 1 124 ? 20.39087 -25.19136 14.39293 1.000 19.40931 418 PHE B C 1
ATOM 5281 O O . PHE B 1 124 ? 20.47981 -26.42557 14.31995 1.000 18.93654 418 PHE B O 1
ATOM 5298 N N . VAL B 1 125 ? 19.21831 -24.55866 14.35381 1.000 18.37391 419 VAL B N 1
ATOM 5299 C CA . VAL B 1 125 ? 17.97642 -25.31700 14.28106 1.000 18.69948 419 VAL B CA 1
ATOM 5300 C C . VAL B 1 125 ? 17.88895 -26.07186 12.96248 1.000 23.73410 419 VAL B C 1
ATOM 5301 O O . VAL B 1 125 ? 17.46764 -27.23483 12.92881 1.000 26.91375 419 VAL B O 1
ATOM 5314 N N . LYS B 1 126 ? 18.29865 -25.44034 11.85720 1.000 20.81120 420 LYS B N 1
ATOM 5315 C CA . LYS B 1 126 ? 18.28367 -26.15114 10.58301 1.000 25.56229 420 LYS B CA 1
ATOM 5316 C C . LYS B 1 126 ? 19.23020 -27.34344 10.61405 1.000 25.66767 420 LYS B C 1
ATOM 5317 O O . LYS B 1 126 ? 18.90957 -28.41430 10.08473 1.000 29.55883 420 LYS B O 1
ATOM 5336 N N . GLY B 1 127 ? 20.38813 -27.18684 11.25810 1.000 21.68392 421 GLY B N 1
ATOM 5337 C CA . GLY B 1 127 ? 21.31921 -28.29458 11.36469 1.000 24.12134 421 GLY B CA 1
ATOM 5338 C C . GLY B 1 127 ? 20.75057 -29.44325 12.16995 1.000 29.55292 421 GLY B C 1
ATOM 5339 O O . GLY B 1 127 ? 20.98063 -30.61224 11.85120 1.000 29.69498 421 GLY B O 1
ATOM 5343 N N . ARG B 1 128 ? 19.98942 -29.12688 13.21989 1.000 25.79442 422 ARG B N 1
ATOM 5344 C CA . ARG B 1 128 ? 19.36156 -30.17799 14.00871 1.000 25.42847 422 ARG B CA 1
ATOM 5345 C C . ARG B 1 128 ? 18.25576 -30.89022 13.23910 1.000 31.22694 422 ARG B C 1
ATOM 5346 O O . ARG B 1 128 ? 17.85252 -31.99024 13.63231 1.000 25.81843 422 ARG B O 1
ATOM 5367 N N . GLY B 1 129 ? 17.77362 -30.30182 12.14381 1.000 28.32015 423 GLY B N 1
ATOM 5368 C CA . GLY B 1 129 ? 16.70271 -30.88352 11.36272 1.000 38.35201 423 GLY B CA 1
ATOM 5369 C C . GLY B 1 129 ? 15.31235 -30.63534 11.90325 1.000 32.09293 423 GLY B C 1
ATOM 5370 O O . GLY B 1 129 ? 14.33238 -30.87254 11.18406 1.000 25.13955 423 GLY B O 1
ATOM 5374 N N . GLN B 1 130 ? 15.19316 -30.15517 13.13573 1.000 23.94284 424 GLN B N 1
ATOM 5375 C CA . GLN B 1 130 ? 13.90801 -29.90803 13.77393 1.000 20.38158 424 GLN B CA 1
ATOM 5376 C C . GLN B 1 130 ? 14.17984 -29.09812 15.03286 1.000 18.18148 424 GLN B C 1
ATOM 5377 O O . GLN B 1 130 ? 15.32462 -28.96953 15.47320 1.000 17.69582 424 GLN B O 1
ATOM 5391 N N . LEU B 1 131 ? 13.11444 -28.54501 15.60398 1.000 25.24879 425 LEU B N 1
ATOM 5392 C CA . LEU B 1 131 ? 13.19395 -27.86415 16.89475 1.000 20.65083 425 LEU B CA 1
ATOM 5393 C C . LEU B 1 131 ? 12.93152 -28.89957 17.98222 1.000 20.80314 425 LEU B C 1
ATOM 5394 O O . LEU B 1 131 ? 11.77908 -29.21224 18.28914 1.000 16.80060 425 LEU B O 1
ATOM 5410 N N . ASP B 1 132 ? 13.99850 -29.42773 18.57761 1.000 19.72629 426 ASP B N 1
ATOM 5411 C CA . ASP B 1 132 ? 13.86142 -30.47713 19.57547 1.000 13.42440 426 ASP B CA 1
ATOM 5412 C C . ASP B 1 132 ? 13.73247 -29.88076 20.97782 1.000 16.12101 426 ASP B C 1
ATOM 5413 O O . ASP B 1 132 ? 13.90295 -28.67939 21.19532 1.000 19.44435 426 ASP B O 1
ATOM 5422 N N . LYS B 1 133 ? 13.43814 -30.75726 21.94145 1.000 16.48899 427 LYS B N 1
ATOM 5423 C CA . LYS B 1 133 ? 13.05119 -30.31233 23.27815 1.000 17.04528 427 LYS B CA 1
ATOM 5424 C C . LYS B 1 133 ? 14.14964 -29.48625 23.93848 1.000 18.06880 427 LYS B C 1
ATOM 5425 O O . LYS B 1 133 ? 13.89120 -28.38965 24.44733 1.000 15.77378 427 LYS B O 1
ATOM 5444 N N . ASP B 1 134 ? 15.37972 -30.00806 23.96761 1.000 22.59090 428 ASP B N 1
ATOM 5445 C CA . ASP B 1 134 ? 16.45806 -29.31356 24.66961 1.000 22.65269 428 ASP B CA 1
ATOM 5446 C C . ASP B 1 134 ? 16.79524 -27.98531 23.99941 1.000 20.50531 428 ASP B C 1
ATOM 5447 O O . ASP B 1 134 ? 17.05554 -26.98050 24.68176 1.000 21.35131 428 ASP B O 1
ATOM 5456 N N . THR B 1 135 ? 16.79879 -27.96116 22.66347 1.000 15.79486 429 THR B N 1
ATOM 5457 C CA . THR B 1 135 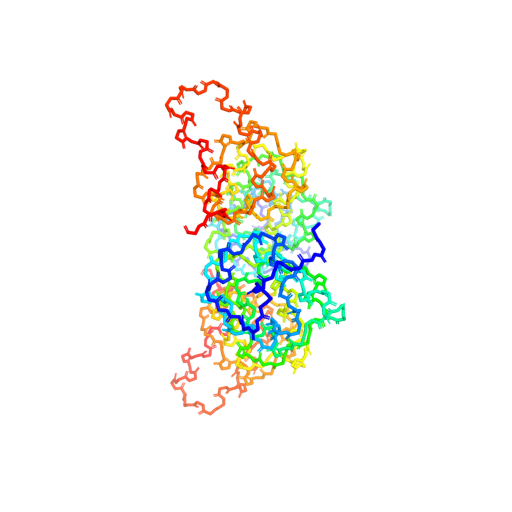? 17.02389 -26.70689 21.95542 1.000 17.47933 429 THR B CA 1
ATOM 5458 C C . THR B 1 135 ? 15.98132 -25.67016 22.34918 1.000 15.09576 429 THR B C 1
ATOM 5459 O O . THR B 1 135 ? 16.31212 -24.50547 22.60005 1.000 16.31404 429 THR B O 1
ATOM 5470 N N . LEU B 1 136 ? 14.71353 -26.07512 22.40573 1.000 17.04417 430 LEU B N 1
ATOM 5471 C CA . LEU B 1 136 ? 13.66508 -25.12931 22.76114 1.000 15.47580 430 LEU B CA 1
ATOM 5472 C C . LEU B 1 136 ? 13.80679 -24.67911 24.20876 1.000 16.84341 430 LEU B C 1
ATOM 5473 O O . LEU B 1 136 ? 13.56313 -23.51090 24.52298 1.000 15.56128 430 LEU B O 1
ATOM 5489 N N . ASP B 1 137 ? 14.20283 -25.58665 25.10511 1.000 17.97164 431 ASP B N 1
ATOM 5490 C CA . ASP B 1 137 ? 14.48520 -25.18500 26.47957 1.000 18.49732 431 ASP B CA 1
ATOM 5491 C C . ASP B 1 137 ? 15.49520 -24.04551 26.50579 1.000 20.90306 431 ASP B C 1
ATOM 5492 O O . ASP B 1 137 ? 15.25663 -22.99513 27.11434 1.000 19.48414 431 ASP B O 1
ATOM 5501 N N . THR B 1 138 ? 16.62445 -24.23143 25.81913 1.000 16.48808 432 THR B N 1
ATOM 5502 C CA . THR B 1 138 ? 17.67159 -23.21079 25.82852 1.000 18.91474 432 THR B CA 1
ATOM 5503 C C . THR B 1 138 ? 17.17088 -21.90362 25.21690 1.000 17.66688 432 THR B C 1
ATOM 5504 O O . THR B 1 138 ? 17.31921 -20.82114 25.80780 1.000 22.02005 432 THR B O 1
ATOM 5515 N N . LEU B 1 139 ? 16.56275 -21.98809 24.03171 1.000 16.09002 433 LEU B N 1
ATOM 5516 C CA . LEU B 1 139 ? 16.12131 -20.78465 23.33513 1.000 20.36968 433 LEU B CA 1
ATOM 5517 C C . LEU B 1 139 ? 15.09885 -20.01277 24.15920 1.000 21.14511 433 LEU B C 1
ATOM 5518 O O . LEU B 1 139 ? 15.18892 -18.78688 24.28960 1.000 19.63514 433 LEU B O 1
ATOM 5534 N N . THR B 1 140 ? 14.11640 -20.71298 24.72965 1.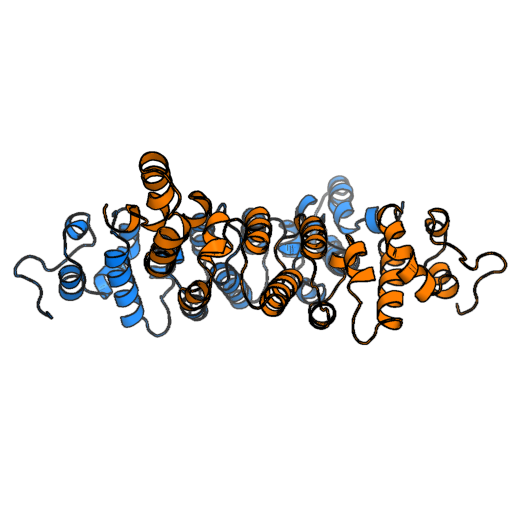000 22.44648 434 THR B N 1
ATOM 5535 C CA . THR B 1 140 ? 13.12502 -20.03871 25.55688 1.000 23.11806 434 THR B CA 1
ATOM 5536 C C . THR B 1 140 ? 13.77550 -19.43131 26.78976 1.000 24.80484 434 THR B C 1
ATOM 5537 O O . THR B 1 140 ? 13.41048 -18.32724 27.21075 1.000 20.88243 434 THR B O 1
ATOM 5548 N N . ALA B 1 141 ? 14.74657 -20.13588 27.38135 1.000 26.14320 435 ALA B N 1
ATOM 5549 C CA . ALA B 1 141 ? 15.45270 -19.58836 28.53190 1.000 22.89658 435 ALA B CA 1
ATOM 5550 C C . ALA B 1 141 ? 16.08562 -18.25000 28.19312 1.000 26.08077 435 ALA B C 1
ATOM 5551 O O . ALA B 1 141 ? 16.08311 -17.32746 29.01686 1.000 28.62037 435 ALA B O 1
ATOM 5558 N N . PHE B 1 142 ? 16.63401 -18.12174 26.98466 1.000 27.97958 436 PHE B N 1
ATOM 5559 C CA . PHE B 1 142 ? 17.24714 -16.85677 26.59738 1.000 29.11924 436 PHE B CA 1
ATOM 5560 C C . PHE B 1 142 ? 16.28267 -15.92116 25.87999 1.000 26.01494 436 PHE B C 1
ATOM 5561 O O . PHE B 1 142 ? 16.50539 -14.70511 25.88463 1.000 28.11445 436 PHE B O 1
ATOM 5578 N N . TYR B 1 143 ? 15.21988 -16.45134 25.27622 1.000 20.90487 437 TYR B N 1
ATOM 5579 C CA . TYR B 1 143 ? 14.26289 -15.64774 24.51644 1.000 25.92628 437 TYR B CA 1
ATOM 5580 C C . TYR B 1 143 ? 12.86131 -16.14543 24.83469 1.000 24.95843 437 TYR B C 1
ATOM 5581 O O . TYR B 1 143 ? 12.34778 -17.06432 24.18365 1.000 24.64182 437 TYR B O 1
ATOM 5599 N N . PRO B 1 144 ? 12.20506 -15.55399 25.83815 1.000 27.73562 438 PRO B N 1
ATOM 5600 C CA . PRO B 1 144 ? 10.93352 -16.12625 26.31028 1.000 32.58028 438 PRO B CA 1
ATOM 5601 C C . PRO B 1 144 ? 9.85909 -16.18140 25.24142 1.000 29.20111 438 PRO B C 1
ATOM 5602 O O . PRO B 1 144 ? 8.97893 -17.04821 25.30755 1.000 25.09215 438 PRO B O 1
ATOM 5613 N N . GLY B 1 145 ? 9.89893 -15.28334 24.26109 1.000 30.36028 439 GLY B N 1
ATOM 5614 C CA . GLY B 1 145 ? 8.88704 -15.25518 23.22480 1.000 31.08438 439 GLY B CA 1
ATOM 5615 C C . GLY B 1 145 ? 9.30954 -15.93395 21.93751 1.000 25.47727 439 GLY B C 1
ATOM 5616 O O . GLY B 1 145 ? 8.74691 -15.64897 20.87634 1.000 22.11424 439 GLY B O 1
ATOM 5620 N N . TYR B 1 146 ? 10.29960 -16.82821 22.00439 1.000 25.84132 440 TYR B N 1
ATOM 5621 C CA . TYR B 1 146 ? 10.78187 -17.46925 20.78576 1.000 21.92223 440 TYR B CA 1
ATOM 5622 C C . TYR B 1 146 ? 9.70238 -18.33641 20.14938 1.000 15.71116 440 TYR B C 1
ATOM 5623 O O . TYR B 1 146 ? 9.45473 -18.25239 18.94142 1.000 18.60172 440 TYR B O 1
ATOM 5641 N N . LEU B 1 147 ? 9.06819 -19.20205 20.94289 1.000 15.80317 441 LEU B N 1
ATOM 5642 C CA . LEU B 1 147 ? 8.13725 -20.17210 20.37209 1.000 20.10480 441 LEU B CA 1
ATOM 5643 C C . LEU B 1 147 ? 7.02219 -19.47367 19.60336 1.000 17.43657 441 LEU B C 1
ATOM 5644 O O . LEU B 1 147 ? 6.70671 -19.84830 18.46860 1.000 16.80092 441 LEU B O 1
ATOM 5660 N N . CYS B 1 148 ? 6.41336 -18.45309 20.20396 1.000 16.97975 442 CYS B N 1
ATOM 5661 C CA . CYS B 1 148 ? 5.31516 -17.74855 19.55475 1.000 26.90838 442 CYS B CA 1
ATOM 5662 C C . CYS B 1 148 ? 5.78980 -16.71583 18.54183 1.000 21.89593 442 CYS B C 1
ATOM 5663 O O . CYS B 1 148 ? 4.95571 -15.99397 17.98617 1.000 21.04585 442 CYS B O 1
ATOM 5670 N N . SER B 1 149 ? 7.09613 -16.61918 18.29165 1.000 18.88076 443 SER B N 1
ATOM 5671 C CA . SER B 1 149 ? 7.58413 -15.84823 17.15578 1.000 23.90693 443 SER B CA 1
ATOM 5672 C C . SER B 1 149 ? 7.51795 -16.63798 15.85660 1.000 20.85067 443 SER B C 1
ATOM 5673 O O . SER B 1 149 ? 7.72569 -16.05979 14.78422 1.000 21.74476 443 SER B O 1
ATOM 5681 N N . LEU B 1 150 ? 7.24333 -17.93728 15.93426 1.000 20.87846 444 LEU B N 1
ATOM 5682 C CA . LEU B 1 150 ? 7.18640 -18.80125 14.76631 1.000 19.59476 444 LEU B CA 1
ATOM 5683 C C . LEU B 1 150 ? 5.77200 -18.82872 14.20341 1.000 24.29517 444 LEU B C 1
ATOM 5684 O O . LEU B 1 150 ? 4.78944 -18.80276 14.95116 1.000 18.55404 444 LEU B O 1
ATOM 5700 N N . SER B 1 151 ? 5.67768 -18.88868 12.87851 1.000 25.66053 445 SER B N 1
ATOM 5701 C CA . SER B 1 151 ? 4.38736 -18.94308 12.21978 1.000 24.34593 445 SER B CA 1
ATOM 5702 C C . SER B 1 151 ? 3.72113 -20.29344 12.46807 1.000 23.73059 445 SER B C 1
ATOM 5703 O O . SER B 1 151 ? 4.38115 -21.26254 12.84969 1.000 22.45671 445 SER B O 1
ATOM 5711 N N . PRO B 1 152 ? 2.40570 -20.38245 12.25800 1.000 21.44405 446 PRO B N 1
ATOM 5712 C CA . PRO B 1 152 ? 1.75350 -21.69966 12.32451 1.000 21.87980 446 PRO B CA 1
ATOM 5713 C C . PRO B 1 152 ? 2.41939 -22.72861 11.43216 1.000 19.39528 446 PRO B C 1
ATOM 5714 O O . PRO B 1 152 ? 2.57126 -23.88936 11.82615 1.000 19.29100 446 PRO B O 1
ATOM 5725 N N . GLU B 1 153 ? 2.83377 -22.32434 10.23195 1.000 26.47445 447 GLU B N 1
ATOM 5726 C CA . GLU B 1 153 ? 3.48536 -23.26105 9.32555 1.000 26.29400 447 GLU B CA 1
ATOM 5727 C C . GLU B 1 153 ? 4.80761 -23.75667 9.90328 1.000 24.51212 447 GLU B C 1
ATOM 5728 O O . GLU B 1 153 ? 5.13213 -24.94497 9.79673 1.000 23.99583 447 GLU B O 1
ATOM 5740 N N . GLU B 1 154 ? 5.58291 -22.86559 10.52760 1.000 21.91094 448 GLU B N 1
ATOM 5741 C CA . GLU B 1 154 ? 6.82147 -23.30061 11.16669 1.000 20.85172 448 GLU B CA 1
ATOM 5742 C C . GLU B 1 154 ? 6.52557 -24.18162 12.37156 1.000 20.55062 448 GLU B C 1
ATOM 5743 O O . GLU B 1 154 ? 7.20369 -25.19148 12.59361 1.000 19.60233 448 GLU B O 1
ATOM 5755 N N . LEU B 1 155 ? 5.50812 -23.81901 13.15589 1.000 18.89959 449 LEU B N 1
ATOM 5756 C CA . LEU B 1 155 ? 5.16107 -24.61480 14.32705 1.000 20.34150 449 LEU B CA 1
ATOM 5757 C C . LEU B 1 155 ? 4.67874 -26.00420 13.93547 1.000 18.51685 449 LEU B C 1
ATOM 5758 O O . LEU B 1 155 ? 4.81620 -26.95196 14.71768 1.000 17.09624 449 LEU B O 1
ATOM 5774 N N . SER B 1 156 ? 4.12671 -26.14725 12.72768 1.000 17.70710 450 SER B N 1
ATOM 5775 C CA . SER B 1 156 ? 3.52665 -27.41603 12.33346 1.000 15.91172 450 SER B CA 1
ATOM 5776 C C . SER B 1 156 ? 4.55232 -28.53995 12.31274 1.000 19.64326 450 SER B C 1
ATOM 5777 O O . SER B 1 156 ? 4.20101 -29.70122 12.54882 1.000 19.42751 450 SER B O 1
ATOM 5785 N N . SER B 1 157 ? 5.81750 -28.22001 12.05056 1.000 21.60420 451 SER B N 1
ATOM 5786 C CA . SER B 1 157 ? 6.88263 -29.21167 12.01237 1.000 22.86060 451 SER B CA 1
ATOM 5787 C C . SER B 1 157 ? 7.53396 -29.43638 13.37243 1.000 24.89735 451 SER B C 1
ATOM 5788 O O . SER B 1 157 ? 8.53859 -30.15110 13.45147 1.000 23.64402 451 SER B O 1
ATOM 5796 N N . VAL B 1 158 ? 7.00090 -28.84584 14.43343 1.000 24.65019 452 VAL B N 1
ATOM 5797 C CA . VAL B 1 158 ? 7.55964 -29.06036 15.77059 1.000 19.01719 452 VAL B CA 1
ATOM 5798 C C . VAL B 1 158 ? 7.07277 -30.41099 16.29062 1.000 19.40595 452 VAL B C 1
ATOM 5799 O O . VAL B 1 158 ? 5.85637 -30.65540 16.30603 1.000 19.45725 452 VAL B O 1
ATOM 5812 N N . PRO B 1 159 ? 7.96948 -31.31162 16.70403 1.000 20.11110 453 PRO B N 1
ATOM 5813 C CA . PRO B 1 159 ? 7.51855 -32.61583 17.19060 1.000 21.18142 453 PRO B CA 1
ATOM 5814 C C . PRO B 1 159 ? 6.85097 -32.49248 18.54698 1.000 16.84480 453 PRO B C 1
ATOM 5815 O O . PRO B 1 159 ? 7.15035 -31.56641 19.32057 1.000 15.21111 453 PRO B O 1
ATOM 5826 N N . PRO B 1 160 ? 5.92516 -33.39826 18.87920 1.000 17.02761 454 PRO B N 1
ATOM 5827 C CA . PRO B 1 160 ? 5.25356 -33.30675 20.18751 1.000 17.54770 454 PRO B CA 1
ATOM 5828 C C . PRO B 1 160 ? 6.18591 -33.40955 21.38437 1.000 16.91352 454 PRO B C 1
ATOM 5829 O O . PRO B 1 160 ? 5.88934 -32.82172 22.43125 1.000 15.13921 454 PRO B O 1
ATOM 5840 N N . SER B 1 161 ? 7.29490 -34.14522 21.27919 1.000 17.11608 455 SER B N 1
ATOM 5841 C CA . SER B 1 161 ? 8.22878 -34.22565 22.40001 1.000 18.09659 455 SER B CA 1
ATOM 5842 C C . SER B 1 161 ? 8.66748 -32.83608 22.85720 1.000 13.17535 455 SER B C 1
ATOM 5843 O O . SER B 1 161 ? 8.77039 -32.56567 24.06389 1.000 16.91341 455 SER B O 1
ATOM 5851 N N . SER B 1 162 ? 8.86733 -31.92031 21.90695 1.000 17.53592 456 SER B N 1
ATOM 5852 C CA . SER B 1 162 ? 9.31779 -30.57663 22.25104 1.000 19.30459 456 SER B CA 1
ATOM 5853 C C . SER B 1 162 ? 8.29305 -29.81495 23.07630 1.000 16.78295 456 SER B C 1
ATOM 5854 O O . SER B 1 162 ? 8.64937 -28.82007 23.71824 1.000 17.60069 456 SER B O 1
ATOM 5862 N N . ILE B 1 163 ? 7.03427 -30.26059 23.08607 1.000 11.29499 457 ILE B N 1
ATOM 5863 C CA . ILE B 1 163 ? 6.02495 -29.60026 23.90065 1.000 13.22797 457 ILE B CA 1
ATOM 5864 C C . ILE B 1 163 ? 6.42364 -29.61512 25.36326 1.000 13.09974 457 ILE B C 1
ATOM 5865 O O . ILE B 1 163 ? 5.98722 -28.75108 26.13135 1.000 10.35011 457 ILE B O 1
ATOM 5881 N N . TRP B 1 164 ? 7.26004 -30.57350 25.77358 1.000 14.24221 458 TRP B N 1
ATOM 5882 C CA . TRP B 1 164 ? 7.65951 -30.61024 27.17512 1.000 15.75032 458 TRP B CA 1
ATOM 5883 C C . TRP B 1 164 ? 8.56748 -29.44947 27.56406 1.000 19.21420 458 TRP B C 1
ATOM 5884 O O . TRP B 1 164 ? 8.79906 -29.24157 28.76050 1.000 16.42005 458 TRP B O 1
ATOM 5905 N N . ALA B 1 165 ? 9.06229 -28.67893 26.59952 1.000 20.42708 459 ALA B N 1
ATOM 5906 C CA . ALA B 1 165 ? 9.84216 -27.48425 26.88869 1.000 19.59217 459 ALA B CA 1
ATOM 5907 C C . ALA B 1 165 ? 8.98368 -26.23355 27.00458 1.000 20.51134 459 ALA B C 1
ATOM 5908 O O . ALA B 1 165 ? 9.52077 -25.15447 27.27617 1.000 20.48210 459 ALA B O 1
ATOM 5915 N N . VAL B 1 166 ? 7.67417 -26.34955 26.80706 1.000 17.45771 460 VAL B N 1
ATOM 5916 C CA . VAL B 1 166 ? 6.77887 -25.20118 26.74780 1.000 19.95374 460 VAL B CA 1
ATOM 5917 C C . VAL B 1 166 ? 6.14408 -24.99606 28.11599 1.000 18.88846 460 VAL B C 1
ATOM 5918 O O . VAL B 1 166 ? 5.44265 -25.87968 28.62241 1.000 23.76262 460 VAL B O 1
ATOM 5931 N N . ARG B 1 167 ? 6.38614 -23.82808 28.71409 1.000 24.71062 461 ARG B N 1
ATOM 5932 C CA . ARG B 1 167 ? 5.70777 -23.43297 29.93793 1.000 26.61444 461 ARG B CA 1
ATOM 5933 C C . ARG B 1 167 ? 4.51401 -22.54515 29.59943 1.000 26.54415 461 ARG B C 1
ATOM 5934 O O . ARG B 1 167 ? 4.50549 -21.88320 28.55692 1.000 24.50102 461 ARG B O 1
ATOM 5955 N N . PRO B 1 168 ? 3.48262 -22.50160 30.44962 1.000 31.88405 462 PRO B N 1
ATOM 5956 C CA . PRO B 1 168 ? 2.26716 -21.75945 30.06631 1.000 32.51777 462 PRO B CA 1
ATOM 5957 C C . PRO B 1 168 ? 2.53159 -20.31300 29.68412 1.000 28.32995 462 PRO B C 1
ATOM 5958 O O . PRO B 1 168 ? 1.97590 -19.83567 28.68570 1.000 26.45983 462 PRO B O 1
ATOM 5969 N N . GLN B 1 169 ? 3.37074 -19.59951 30.44229 1.000 26.83935 463 GLN B N 1
ATOM 5970 C CA . GLN B 1 169 ? 3.66329 -18.20943 30.10915 1.000 26.08511 463 GLN B CA 1
ATOM 5971 C C . GLN B 1 169 ? 4.31760 -18.06655 28.74083 1.000 23.59698 463 GLN B C 1
ATOM 5972 O O . GLN B 1 169 ? 4.24511 -16.98653 28.14435 1.000 21.88524 463 GLN B O 1
ATOM 5986 N N . ASP B 1 170 ? 4.96518 -19.11916 28.23289 1.000 17.44034 464 ASP B N 1
ATOM 5987 C CA . ASP B 1 170 ? 5.54167 -19.03656 26.89783 1.000 14.79761 464 ASP B CA 1
ATOM 5988 C C . ASP B 1 170 ? 4.47295 -18.83799 25.83334 1.000 19.36072 464 ASP B C 1
ATOM 5989 O O . ASP B 1 170 ? 4.77760 -18.31551 24.75613 1.000 20.75001 464 ASP B O 1
ATOM 5998 N N . LEU B 1 171 ? 3.22962 -19.22575 26.11349 1.000 22.28077 465 LEU B N 1
ATOM 5999 C CA . LEU B 1 171 ? 2.15440 -19.14696 25.13462 1.000 17.78844 465 LEU B CA 1
ATOM 6000 C C . LEU B 1 171 ? 1.35334 -17.85266 25.22428 1.000 18.83307 465 LEU B C 1
ATOM 6001 O O . LEU B 1 171 ? 0.38016 -17.69443 24.47860 1.000 17.23165 465 LEU B O 1
ATOM 6017 N N . ASP B 1 172 ? 1.73475 -16.92688 26.10998 1.000 21.57626 466 ASP B N 1
ATOM 6018 C CA . ASP B 1 172 ? 0.94963 -15.70853 26.29437 1.000 19.28866 466 ASP B CA 1
ATOM 6019 C C . ASP B 1 172 ? 0.83581 -14.90724 25.00050 1.000 23.09875 466 ASP B C 1
ATOM 6020 O O . ASP B 1 172 ? -0.21778 -14.32630 24.71704 1.000 20.74295 466 ASP B O 1
ATOM 6029 N N . THR B 1 173 ? 1.90603 -14.85318 24.20804 1.000 21.94789 467 THR B N 1
ATOM 6030 C CA . THR B 1 173 ? 1.92580 -14.05551 22.98587 1.000 23.74448 467 THR B CA 1
ATOM 6031 C C . THR B 1 173 ? 1.47618 -14.82551 21.74598 1.000 24.72932 467 THR B C 1
ATOM 6032 O O . THR B 1 173 ? 1.53178 -14.27350 20.64185 1.000 23.83178 467 THR B O 1
ATOM 6043 N N . CYS B 1 174 ? 1.05866 -16.08014 21.88844 1.000 18.34759 468 CYS B N 1
ATOM 6044 C CA . CYS B 1 174 ? 0.55693 -16.84624 20.75573 1.000 19.93470 468 CYS B CA 1
ATOM 6045 C C . CYS B 1 174 ? -0.88643 -16.46563 20.44062 1.000 21.42160 468 CYS B C 1
ATOM 6046 O O . CYS B 1 174 ? -1.65428 -16.07631 21.32475 1.000 24.56425 468 CYS B O 1
ATOM 6053 N N . ASP B 1 175 ? -1.25433 -16.58819 19.17173 1.000 20.26033 469 ASP B N 1
ATOM 6054 C CA . ASP B 1 175 ? -2.61795 -16.35193 18.72323 1.000 18.52446 469 ASP B CA 1
ATOM 6055 C C . ASP B 1 175 ? -3.31692 -17.68043 18.45803 1.000 19.26682 469 ASP B C 1
ATOM 6056 O O . ASP B 1 175 ? -2.69457 -18.74591 18.48188 1.000 14.04745 469 ASP B O 1
ATOM 6065 N N . PRO B 1 176 ? -4.63128 -17.66086 18.22315 1.000 16.71736 470 PRO B N 1
ATOM 6066 C CA . PRO B 1 176 ? -5.36638 -18.93115 18.10165 1.000 12.96885 470 PRO B CA 1
ATOM 6067 C C . PRO B 1 176 ? -4.91583 -19.82562 16.95607 1.000 13.30446 470 PRO B C 1
ATOM 6068 O O . PRO B 1 176 ? -5.13386 -21.03604 17.03802 1.000 13.74288 470 PRO B O 1
ATOM 6079 N N . ARG B 1 177 ? -4.30564 -19.29562 15.89432 1.000 14.25217 471 ARG B N 1
ATOM 6080 C CA . ARG B 1 177 ? -3.81821 -20.16925 14.82611 1.000 16.69873 471 ARG B CA 1
ATOM 6081 C C . ARG B 1 177 ? -2.60345 -20.97478 15.29026 1.000 16.12574 471 ARG B C 1
ATOM 6082 O O . ARG B 1 177 ? -2.53597 -22.20421 15.11045 1.000 17.31673 471 ARG B O 1
ATOM 6103 N N . GLN B 1 178 ? -1.63731 -20.29513 15.91030 1.000 17.03889 472 GLN B N 1
ATOM 6104 C CA . GLN B 1 178 ? -0.49291 -20.99329 16.48351 1.000 17.19190 472 GLN B CA 1
ATOM 6105 C C . GLN B 1 178 ? -0.94643 -22.03237 17.50190 1.000 13.09167 472 GLN B C 1
ATOM 6106 O O . GLN B 1 178 ? -0.43084 -23.15761 17.53188 1.000 14.77494 472 GLN B O 1
ATOM 6120 N N . LEU B 1 179 ? -1.91932 -21.67829 18.34315 1.000 12.15842 473 LEU B N 1
ATOM 6121 C CA . LEU B 1 179 ? -2.38684 -22.62916 19.34383 1.000 12.67785 473 LEU B CA 1
ATOM 6122 C C . LEU B 1 179 ? -3.18253 -23.76551 18.71584 1.000 12.38139 473 LEU B C 1
ATOM 6123 O O . LEU B 1 179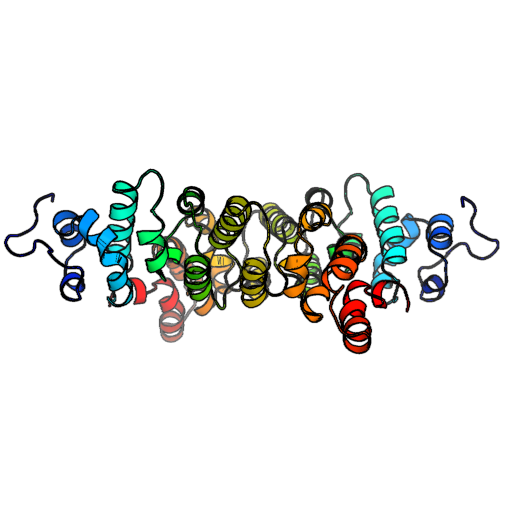 ? -3.17306 -24.88095 19.23950 1.000 12.28711 473 LEU B O 1
ATOM 6139 N N . ASP B 1 180 ? -3.87354 -23.51573 17.60381 1.000 11.83356 474 ASP B N 1
ATOM 6140 C CA . ASP B 1 180 ? -4.51230 -24.61540 16.89306 1.000 15.18157 474 ASP B CA 1
ATOM 6141 C C . ASP B 1 180 ? -3.47453 -25.60872 16.40501 1.000 17.33216 474 ASP B C 1
ATOM 6142 O O . ASP B 1 180 ? -3.74324 -26.81434 16.34203 1.000 14.39023 474 ASP B O 1
ATOM 6151 N N . VAL B 1 181 ? -2.28832 -25.12014 16.04387 1.000 15.19523 475 VAL B N 1
ATOM 6152 C CA . VAL B 1 181 ? -1.22386 -26.04658 15.66551 1.000 14.79971 475 VAL B CA 1
ATOM 6153 C C . VAL B 1 181 ? -0.69096 -26.78394 16.89222 1.000 15.87938 475 VAL B C 1
ATOM 6154 O O . VAL B 1 181 ? -0.46468 -28.00003 16.85385 1.000 14.59070 475 VAL B O 1
ATOM 6167 N N . LEU B 1 182 ? -0.48821 -26.06523 17.99904 1.000 14.34570 476 LEU B N 1
ATOM 6168 C CA . LEU B 1 182 ? 0.22072 -26.64411 19.13869 1.000 12.35800 476 LEU B CA 1
ATOM 6169 C C . LEU B 1 182 ? -0.64946 -27.55370 20.00521 1.000 15.09956 476 LEU B C 1
ATOM 6170 O O . LEU B 1 182 ? -0.13056 -28.50929 20.59350 1.000 11.39894 476 LEU B O 1
ATOM 6186 N N . TYR B 1 183 ? -1.95406 -27.29517 20.09865 1.000 15.93178 477 TYR B N 1
ATOM 6187 C CA . TYR B 1 183 ? -2.78742 -28.04035 21.04092 1.000 15.05728 477 TYR B CA 1
ATOM 6188 C C . TYR B 1 183 ? -2.82510 -29.53441 20.74766 1.000 10.16208 477 TYR B C 1
ATOM 6189 O O . TYR B 1 183 ? -2.70682 -30.32986 21.69647 1.000 12.80219 477 TYR B O 1
ATOM 6207 N N . PRO B 1 184 ? -2.99660 -29.98900 19.50306 1.000 14.28684 478 PRO B N 1
ATOM 6208 C CA . PRO B 1 184 ? -2.98661 -31.44509 19.26405 1.000 15.09051 478 PRO B CA 1
ATOM 6209 C C . PRO B 1 184 ? -1.65670 -32.08692 19.61425 1.000 14.79254 478 PRO B C 1
ATOM 6210 O O . PRO B 1 184 ? -1.61151 -33.20427 20.16036 1.000 15.12687 478 PRO B O 1
ATOM 6221 N N . LYS B 1 185 ? -0.56116 -31.38600 19.31624 1.000 11.92030 479 LYS B N 1
ATOM 6222 C CA . LYS B 1 185 ? 0.75532 -31.85123 19.72886 1.000 14.02213 479 LYS B CA 1
ATOM 6223 C C . LYS B 1 185 ? 0.82592 -32.01410 21.23955 1.000 14.99963 479 LYS B C 1
ATOM 6224 O O . LYS B 1 185 ? 1.44281 -32.96074 21.73899 1.000 15.11371 479 LYS B O 1
ATOM 6243 N N . ALA B 1 186 ? 0.19051 -31.10694 21.98592 1.000 11.29921 480 ALA B N 1
ATOM 6244 C CA . ALA B 1 186 ? 0.21581 -31.21253 23.43998 1.000 11.16337 480 ALA B CA 1
ATOM 6245 C C . ALA B 1 186 ? -0.63980 -32.37535 23.91893 1.000 13.22810 480 ALA B C 1
ATOM 6246 O O . ALA B 1 186 ? -0.26577 -33.07533 24.86708 1.000 12.86249 480 ALA B O 1
ATOM 6253 N N . ARG B 1 187 ? -1.80081 -32.58614 23.29232 1.000 12.25396 481 ARG B N 1
ATOM 6254 C CA . ARG B 1 187 ? -2.59638 -33.76667 23.61222 1.000 14.80788 481 ARG B CA 1
ATOM 6255 C C . ARG B 1 187 ? -1.73799 -35.01835 23.50363 1.000 15.42496 481 ARG B C 1
ATOM 6256 O O . ARG B 1 187 ? -1.72612 -35.86321 24.40587 1.000 10.68435 481 ARG B O 1
ATOM 6277 N N . LEU B 1 188 ? -0.98754 -35.13869 22.40580 1.000 15.09622 482 LEU B N 1
ATOM 6278 C CA . LEU B 1 188 ? -0.14492 -36.32091 22.23622 1.000 14.87051 482 LEU B CA 1
ATOM 6279 C C . LEU B 1 188 ? 0.98246 -36.35793 23.26296 1.000 17.62016 482 LEU B C 1
ATOM 6280 O O . LEU B 1 188 ? 1.26860 -37.41465 23.83884 1.000 17.60857 482 LEU B O 1
ATOM 6296 N N . ALA B 1 189 ? 1.63377 -35.21517 23.50205 1.000 15.24761 483 ALA B N 1
ATOM 6297 C CA . ALA B 1 189 ? 2.82664 -35.18360 24.34295 1.000 15.31371 483 ALA B CA 1
ATOM 6298 C C . ALA B 1 189 ? 2.51804 -35.50961 25.79887 1.000 16.48665 483 ALA B C 1
ATOM 6299 O O . ALA B 1 189 ? 3.35609 -36.10172 26.48903 1.000 13.22791 483 ALA B O 1
ATOM 6306 N N . PHE B 1 190 ? 1.34275 -35.11567 26.28803 1.000 14.83775 484 PHE B N 1
ATOM 6307 C CA . PHE B 1 190 ? 0.96490 -35.29291 27.68357 1.000 14.52748 484 PHE B CA 1
ATOM 6308 C C . PHE B 1 190 ? 0.21117 -36.60159 27.92844 1.000 14.80628 484 PHE B C 1
ATOM 6309 O O . PHE B 1 190 ? -0.43305 -36.75124 28.97304 1.000 12.14022 484 PHE B O 1
ATOM 6326 N N . GLN B 1 191 ? 0.29312 -37.54544 26.98741 1.000 17.41471 485 GLN B N 1
ATOM 6327 C CA . GLN B 1 191 ? -0.39902 -38.82820 27.09892 1.000 16.68679 485 GLN B CA 1
ATOM 6328 C C . GLN B 1 191 ? -0.21320 -39.47645 28.46716 1.000 16.47536 485 GLN B C 1
ATOM 6329 O O . GLN B 1 191 ? -1.17665 -39.95273 29.07783 1.000 15.85052 485 GLN B O 1
ATOM 6343 N N . ASN B 1 192 ? 1.01911 -39.50711 28.96434 1.000 14.70662 486 ASN B N 1
ATOM 6344 C CA . ASN B 1 192 ? 1.36671 -40.29264 30.14224 1.000 12.58376 486 ASN B CA 1
ATOM 6345 C C . ASN B 1 192 ? 1.11660 -39.55296 31.45239 1.000 14.20262 486 ASN B C 1
ATOM 6346 O O . ASN B 1 192 ? 1.64098 -39.96069 32.49292 1.000 18.05171 486 ASN B O 1
ATOM 6357 N N . MET B 1 193 ? 0.37853 -38.45041 31.41092 1.000 22.52680 487 MET B N 1
ATOM 6358 C CA . MET B 1 193 ? -0.06112 -37.75385 32.60925 1.000 21.56455 487 MET B CA 1
ATOM 6359 C C . MET B 1 193 ? -1.31927 -38.39662 33.19144 1.000 22.30485 487 MET B C 1
ATOM 6360 O O . MET B 1 193 ? -2.11104 -39.01836 32.47862 1.000 19.55526 487 MET B O 1
ATOM 6374 N N . ASN B 1 194 ? -1.48801 -38.25652 34.50396 1.000 18.73077 488 ASN B N 1
ATOM 6375 C CA . ASN B 1 194 ? -2.77384 -38.47732 35.15333 1.000 15.26430 488 ASN B CA 1
ATOM 6376 C C . ASN B 1 194 ? -3.66843 -37.24379 34.98269 1.000 15.83217 488 ASN B C 1
ATOM 6377 O O . ASN B 1 194 ? -3.20814 -36.15153 34.64367 1.000 14.14514 488 ASN B O 1
ATOM 6388 N N . GLY B 1 195 ? -4.96929 -37.43907 35.21090 1.000 18.85205 489 GLY B N 1
ATOM 6389 C CA . GLY B 1 195 ? -5.95071 -36.42316 34.84758 1.000 17.04613 489 GLY B CA 1
ATOM 6390 C C . GLY B 1 195 ? -5.71891 -35.05813 35.47796 1.000 14.75572 489 GLY B C 1
ATOM 6391 O O . GLY B 1 195 ? -5.89319 -34.03314 34.82120 1.000 9.72637 489 GLY B O 1
ATOM 6395 N N . SER B 1 196 ? -5.35720 -35.01486 36.76220 1.000 17.57713 490 SER B N 1
ATOM 6396 C CA . SER B 1 196 ? -5.17028 -33.72015 37.42050 1.000 15.13324 490 SER B CA 1
ATOM 6397 C C . SER B 1 196 ? -4.07566 -32.90159 36.73819 1.000 16.01173 490 SER B C 1
ATOM 6398 O O . SER B 1 196 ? -4.27994 -31.73169 36.36914 1.000 13.90510 490 SER B O 1
ATOM 6406 N N . GLU B 1 197 ? -2.90336 -33.51141 36.55238 1.000 15.17118 491 GLU B N 1
ATOM 6407 C CA . GLU B 1 197 ? -1.79721 -32.81099 35.91359 1.000 12.24951 491 GLU B CA 1
ATOM 6408 C C . GLU B 1 197 ? -2.14071 -32.43413 34.47961 1.000 11.40245 491 GLU B C 1
ATOM 6409 O O . GLU B 1 197 ? -1.85354 -31.31489 34.03751 1.000 14.55339 491 GLU B O 1
ATOM 6421 N N . TYR B 1 198 ? -2.74821 -33.35968 33.73391 1.000 11.97071 492 TYR B N 1
ATOM 6422 C CA . TYR B 1 198 ? -3.14587 -33.05862 32.36338 1.000 14.50664 492 TYR B CA 1
ATOM 6423 C C . TYR B 1 198 ? -4.08544 -31.85782 32.32763 1.000 12.54512 492 TYR B C 1
ATOM 6424 O O . TYR B 1 198 ? -3.92302 -30.95040 31.50349 1.000 9.03943 492 TYR B O 1
ATOM 6442 N N . PHE B 1 199 ? -5.08080 -31.83869 33.22022 1.000 12.18091 493 PHE B N 1
ATOM 6443 C CA . PHE B 1 199 ? -6.03616 -30.73642 33.24815 1.000 11.45659 493 PHE B CA 1
ATOM 6444 C C . PHE B 1 199 ? -5.34528 -29.41081 33.50944 1.000 11.14169 493 PHE B C 1
ATOM 6445 O O . PHE B 1 199 ? -5.68760 -28.39634 32.89440 1.000 10.97164 493 PHE B O 1
ATOM 6462 N N . VAL B 1 200 ? -4.37477 -29.39068 34.42149 1.000 11.26230 494 VAL B N 1
ATOM 6463 C CA . VAL B 1 200 ? -3.68722 -28.13176 34.69203 1.000 10.34575 494 VAL B CA 1
ATOM 6464 C C . VAL B 1 200 ? -2.85470 -27.70287 33.48565 1.000 15.39451 494 VAL B C 1
ATOM 6465 O O . VAL B 1 200 ? -2.98108 -26.57509 32.99367 1.000 12.54859 494 VAL B O 1
ATOM 6478 N N . LYS B 1 201 ? -2.00683 -28.60011 32.97746 1.000 17.04739 495 LYS B N 1
ATOM 6479 C CA . LYS B 1 201 ? -1.00595 -28.21037 31.98894 1.000 15.53802 495 LYS B CA 1
ATOM 6480 C C . LYS B 1 201 ? -1.55603 -28.03544 30.57881 1.000 11.40817 495 LYS B C 1
ATOM 6481 O O . LYS B 1 201 ? -0.89546 -27.39760 29.75342 1.000 12.46355 495 LYS B O 1
ATOM 6500 N N . ILE B 1 202 ? -2.72669 -28.58976 30.26634 1.000 13.88128 496 ILE B N 1
ATOM 6501 C CA . ILE B 1 202 ? -3.23496 -28.47338 28.90243 1.000 12.42939 496 ILE B CA 1
ATOM 6502 C C . ILE B 1 202 ? -3.85489 -27.10663 28.61381 1.000 13.34899 496 ILE B C 1
ATOM 6503 O O . ILE B 1 202 ? -3.92509 -26.70421 27.44472 1.000 8.25220 496 ILE B O 1
ATOM 6519 N N . GLN B 1 203 ? -4.26418 -26.36001 29.64407 1.000 13.17840 497 GLN B N 1
ATOM 6520 C CA . GLN B 1 203 ? -5.14543 -25.21404 29.42481 1.000 11.72683 497 GLN B CA 1
ATOM 6521 C C . GLN B 1 203 ? -4.49141 -24.13238 28.56780 1.000 14.99320 497 GLN B C 1
ATOM 6522 O O . GLN B 1 203 ? -5.14577 -23.54311 27.69819 1.000 13.28499 497 GLN B O 1
ATOM 6536 N N . SER B 1 204 ? -3.21148 -23.83764 28.80448 1.000 12.50717 498 SER B N 1
ATOM 6537 C CA . SER B 1 204 ? -2.58016 -22.73653 28.08438 1.000 13.16228 498 SER B CA 1
ATOM 6538 C C . SER B 1 204 ? -2.54658 -22.96928 26.57950 1.000 14.19449 498 SER B C 1
ATOM 6539 O O . SER B 1 204 ? -2.48179 -21.99768 25.82007 1.000 15.96790 498 SER B O 1
ATOM 6547 N N . PHE B 1 205 ? -2.60088 -24.22402 26.12710 1.000 13.67238 499 PHE B N 1
ATOM 6548 C CA . PHE B 1 205 ? -2.59331 -24.51160 24.69603 1.000 12.45326 499 PHE B CA 1
ATOM 6549 C C . PHE B 1 205 ? -3.92901 -24.21293 24.02898 1.000 14.87751 499 PHE B C 1
ATOM 6550 O O . PHE B 1 205 ? -4.01801 -24.25570 22.79558 1.000 9.57357 499 PHE B O 1
ATOM 6567 N N . LEU B 1 206 ? -4.95636 -23.89278 24.80995 1.000 11.91654 500 LEU B N 1
ATOM 6568 C CA . LEU B 1 206 ? -6.25583 -23.52283 24.27246 1.000 14.73198 500 LEU B CA 1
ATOM 6569 C C . LEU B 1 206 ? -6.46517 -22.01660 24.20271 1.000 13.29565 500 LEU B C 1
ATOM 6570 O O . LEU B 1 206 ? -7.31641 -21.56475 23.43025 1.000 12.12954 500 LEU B O 1
ATOM 6586 N N . GLY B 1 207 ? -5.69425 -21.23412 24.95807 1.000 14.23747 501 GLY B N 1
ATOM 6587 C CA . GLY B 1 207 ? -5.81599 -19.78951 24.93687 1.000 16.10934 501 GLY B CA 1
ATOM 6588 C C . GLY B 1 207 ? -7.24583 -19.30502 25.07188 1.000 13.96736 501 GLY B C 1
ATOM 6589 O O . GLY B 1 207 ? -7.73690 -18.58699 24.19705 1.000 12.81126 501 GLY B O 1
ATOM 6593 N N . HIS B 1 208 ? -7.91971 -19.68939 26.16324 1.000 13.62812 502 HIS B N 1
ATOM 6594 C CA . HIS B 1 208 ? -9.33559 -19.36338 26.32895 1.000 17.07568 502 HIS B CA 1
ATOM 6595 C C . HIS B 1 208 ? -9.59451 -17.86282 26.22141 1.000 17.28352 502 HIS B C 1
ATOM 6596 O O . HIS B 1 208 ? -10.63035 -17.44355 25.69053 1.000 15.83390 502 HIS B O 1
ATOM 6610 N N . HIS B 1 209 ? -8.67085 -17.03742 26.72320 1.000 14.93219 503 HIS B N 1
ATOM 6611 C CA . HIS B 1 209 ? -8.88438 -15.59240 26.74013 1.000 15.83571 503 HIS B CA 1
ATOM 6612 C C . HIS B 1 209 ? -9.15356 -15.01756 25.35509 1.000 18.80928 503 HIS B C 1
ATOM 6613 O O . HIS B 1 209 ? -9.75210 -13.94035 25.24956 1.000 15.30188 503 HIS B O 1
ATOM 6627 N N . HIS B 1 210 ? -8.72765 -15.70376 24.29323 1.000 15.77733 504 HIS B N 1
ATOM 6628 C CA . HIS B 1 210 ? -8.93102 -15.19738 22.94312 1.000 13.61176 504 HIS B CA 1
ATOM 6629 C C . HIS B 1 210 ? -10.38204 -15.25484 22.48906 1.000 13.67437 504 HIS B C 1
ATOM 6630 O O . HIS B 1 210 ? -10.71970 -14.61368 21.48901 1.000 14.05983 504 HIS B O 1
ATOM 6644 N N . HIS B 1 211 ? -11.24588 -15.98394 23.19251 1.000 15.16217 505 HIS B N 1
ATOM 6645 C CA . HIS B 1 211 ? -12.54986 -16.34550 22.65729 1.000 14.03059 505 HIS B CA 1
ATOM 6646 C C . HIS B 1 211 ? -13.71730 -15.78105 23.44925 1.000 12.28622 505 HIS B C 1
ATOM 6647 O O . HIS B 1 211 ? -14.86908 -16.00633 23.06093 1.000 13.84341 505 HIS B O 1
ATOM 6661 N N . HIS B 1 212 ? -13.46209 -15.06179 24.54131 1.000 18.73680 506 HIS B N 1
ATOM 6662 C CA . HIS B 1 212 ? -14.51232 -14.40251 25.30468 1.000 16.90472 506 HIS B CA 1
ATOM 6663 C C . HIS B 1 212 ? -14.05149 -12.98882 25.64080 1.000 18.91579 506 HIS B C 1
ATOM 6664 O O . HIS B 1 212 ? -12.94322 -12.57422 25.28831 1.000 20.28239 506 HIS B O 1
ATOM 6678 N N . HIS B 1 213 ? -14.90734 -12.24794 26.33882 1.000 18.29112 507 HIS B N 1
ATOM 6679 C CA . HIS B 1 213 ? -14.64535 -10.84321 26.64314 1.000 22.62086 507 HIS B CA 1
ATOM 6680 C C . HIS B 1 213 ? -14.00914 -10.64294 28.01767 1.000 21.98177 507 HIS B C 1
ATOM 6681 O O . HIS B 1 213 ? -13.59489 -11.60388 28.66972 1.000 26.55304 507 HIS B O 1
#

Radius of gyration: 26.67 Å; Cα contacts (8 Å, |Δi|>4): 490; chains: 2; bounding box: 97×66×37 Å

Foldseek 3Di:
DQAAPPPLADPADDQVCQPDDQVNCLRRPQLVRCQQVLLHNVVHPHDPSNLVSNVVSQCVVCVQAREVSRLLSCALVLVVDDLVNQLSYQDADVSSLLRSLVNCAPHDDDSNNVSNLVNHQVNVVACAQVNLLSCCVRPVQPLQVDDLVNLLRHALCNCVSDDLVSLPNHDQSNLVSNLVSPVVNCVPPDPVVSVVRSVSSRPVVNPDD/DAAAPPPLADPADDQVCLPADLVNLLRRDQLVRCQVRLLHPVVHPHDPSNLVSNVVNVCVVCVQADELSRLLSCQLVLVVDDLVRQLSYDHADVSSVLRSLVSCLVPDDDSNNVSNLVNRCVNVVACAQVNLLSCCVSPVQVLQVDDLVNLLRHALNNCVSDALVSLPNHDQSNLVSNLVSPVVNCVPDDDVVCVVGNVSSRVCVNPDD

Organism: Homo sapiens (NCBI:txid9606)